Protein AF-A0A438HYZ5-F1 (afdb_monomer)

Foldseek 3Di:
DVVVLVVLLVLLLQLQDPDLVSNLVSLVVLLPVLPDPPNPVVLVSLLVLLVVLLVCLLVQLQDPDVVSNLSSLSSNLSSLQSNFLVSLCVNQLVDLVSLLSSVVSLCSNLFLDPPQPDDPVVVVVPPPPPPVDPVVVVVVVVVVVPPPDDDDDDDDDDDDDDDDPDDDDPPPPDDPVVVVVLLDPDDRQPSCVSRDDPSSVCSSLSSLLSSLLSCQLDPVSPPSNLSSLVSLVVLLVVLLVLLVVCVVVVPDPVVSVVPPCNLVSLRSNLSSLLSNLSSLLSNFPVVVVVVCVSSVSNVVVVVVVVVPPPDDDDDDDDPPPPPPDDPPSRHGDPDPSSLVSSVVSLVSVLVSLLDVSLVPQDLDCPDPVVPPDDDPDDPDPVVVVVVVSNVSSLSSLLSSLSSLLSSCSNNQPVCVVVVVCLSVVLVLLLQCPPPDPSSNSSSLSSLQSNCVSNVHPASLRVCLVCVVSNLVVLVVCLVPCVVPLSSLSSLCSNCPPRPNCVVNVVVCPVVLVSLVVLCPPVNCVVCVPSNVSSVVSVVD

Sequence (540 aa):
MFWMLQMQECLCVLVCDDSEEVSAVAQGFLEYLFSSSDKHHIECDVAEIFSRLIENLPKVVLGSEESVALSHAQQLLVLIYFSGPQFVVDHLLQSPIKAARFLDVFALCLSQNSVFSGSIDKLLLERPSSTGYLQSVAELKSSIRFTSDDQATLSTAPYEISKFAGLKDKEIQYPLENMQKDYELPHMPPWFVYVGSQKLYKALAGILRLVGLSTMADFRSEGYLSVITDIPLGYFRKLVSEVRMREYSKESWQSWYHRTGSGQLLRQASTAACMLNEMIFGISDQAVEDFARMFQKSKINQENMKGYDAGFSGDQHYRHEAPMINESIWRVWQGRGARSHLIDCIGNIMHEYLSSEVWDLPTEQKSSLLQADGEAGNFSLHFLCDTTLLHQEIYSFFVIIDGIGIFNICLGNDFASSGFLHSSLYLLLENLICPNFQIRRACDAILHVLATTSGYSTVGHLVLENADYVIDSICRQLRHLDLNPHVPNVLGAMLSYIGIAHKILPLLEEPMRTVSMELEILGRHQHPDLTIPFLKVILI

pLDDT: mean 71.57, std 22.42, range [21.61, 96.75]

Mean predicted aligned error: 14.21 Å

Radius of gyration: 27.87 Å; Cα contacts (8 Å, |Δi|>4): 489; chains: 1; bounding box: 97×63×74 Å

Secondary structure (DSSP, 8-state):
-HHHHHHHHHHHHHHT-S-HHHHHHHHHHHHHHHHSS-HHHHHHHHHHHHHHHHHHHHHHHTSS-HHHHHHHHHHHHHHHHHH-HHHHIIIIIT-HHHHHHHHHHHHHHH---SS--S-HHHHHHTS--S-TTTHHHHHHHHHGGG--SS-------------------------THHHHGGG-SSPPPGGGGGT--HHHHHHHHHHHHHHHHHTTSSGGGTTHHHHHHHHHHHHHHHHHHHHHHHHHHT--HHHHHHSTTHHHHHHHHHHHHHHHHHHHHTTSHHHHHHHHHHH-HHHHHHHHHHTS---S--------------S-TTPPP--HHHHHHHHHHHHHHHHHHT-HHHHTS--S----GGG--S------HHHHHHHHHHHHHHHHHHHHHHHHHHHHHHHTHHHHHTTHHHHHHHHHHHHTT-SSHHHHHHHHHHHHHHHHHTT-SSHHHHHHHTHHHHHHHHHHHHTTGGG-TTHHHHHHIIIIISS-HHHHGGGGHHHHHHHHHHTSHHHHHH-GGGHHHHHHHHT-

Solvent-accessible surface area (backbone atoms only — not comparable to full-atom values): 31164 Å² total; per-residue (Å²): 108,74,71,57,57,54,48,53,55,51,41,29,43,38,42,72,42,93,47,66,69,56,13,31,54,35,40,55,50,51,53,49,62,69,68,41,91,66,48,71,67,52,51,53,55,49,51,51,51,51,52,55,48,57,74,43,41,44,63,38,47,74,41,94,48,64,69,59,26,35,47,54,34,37,26,51,34,44,50,49,64,69,62,33,36,65,50,48,40,66,73,33,61,75,37,72,68,48,37,48,55,52,49,52,42,49,44,62,60,60,42,73,70,87,75,78,84,68,67,68,65,60,64,65,67,65,48,79,70,91,58,93,75,61,62,66,56,56,56,51,58,59,62,63,71,79,76,81,90,85,82,90,86,88,82,90,86,88,84,88,84,87,86,86,87,85,75,83,87,70,84,76,77,75,67,78,71,62,68,64,58,65,64,53,78,82,68,81,60,82,68,44,69,81,68,49,52,73,67,42,49,53,30,53,42,48,39,38,11,51,55,34,25,27,31,40,39,44,86,88,26,70,65,46,51,52,60,63,52,48,59,43,47,49,36,42,56,50,43,42,51,52,46,51,51,36,62,76,67,67,57,53,72,68,58,50,49,69,38,92,57,45,57,57,40,53,41,49,24,34,33,28,42,49,50,49,39,31,18,54,38,21,59,17,71,66,42,42,48,50,50,45,65,71,70,50,56,45,59,62,52,55,57,61,55,64,71,74,66,86,77,78,83,92,75,97,69,84,84,73,76,71,76,95,76,75,78,66,83,74,43,69,47,85,49,79,65,51,57,52,52,50,52,54,44,50,48,58,52,49,54,62,68,67,32,64,64,64,71,70,52,69,86,62,84,78,70,73,73,89,75,76,81,86,80,95,84,66,91,48,68,64,63,57,50,54,52,55,52,40,53,53,50,52,49,35,52,43,42,49,51,52,32,56,37,39,51,36,66,55,46,35,69,51,26,54,74,71,46,50,44,64,72,44,48,58,57,38,37,33,34,48,58,39,87,51,65,68,50,17,52,48,31,51,33,33,43,46,48,52,11,54,67,67,70,30,94,37,51,44,51,44,49,60,81,44,34,70,63,54,50,53,51,48,53,56,41,65,76,44,44,97,81,35,82,56,58,44,33,33,52,33,24,48,47,66,70,52,68,42,30,90,74,48,50,77,77,38,51,65,52,50,50,54,52,55,54,42,66,32,77,67,31,38,70,75,42,59,83,52,47,60,52,48,51,53,46,73,73,105

InterPro domains:
  IPR049362 TELO2-interacting protein 1, middle region repeats [PF21547] (425-515)
  IPR052587 TELO2-interacting protein 1 homolog [PTHR18460] (9-537)

Organism: Vitis vinifera (NCBI:txid29760)

Structure (mmCIF, N/CA/C/O backbone):
data_AF-A0A438HYZ5-F1
#
_entry.id   AF-A0A438HYZ5-F1
#
loop_
_atom_site.group_PDB
_atom_site.id
_atom_site.type_symbol
_atom_site.label_atom_id
_atom_site.label_alt_id
_atom_site.label_comp_id
_atom_site.label_asym_id
_atom_site.label_entity_id
_atom_site.label_seq_id
_atom_site.pdbx_PDB_ins_code
_atom_site.Cartn_x
_atom_site.Cartn_y
_atom_site.Cartn_z
_atom_site.occupancy
_atom_site.B_iso_or_equiv
_atom_site.auth_seq_id
_atom_site.auth_comp_id
_atom_site.auth_asym_id
_atom_site.auth_atom_id
_atom_site.pdbx_PDB_model_num
ATOM 1 N N . MET A 1 1 ? -22.978 3.312 35.493 1.00 54.50 1 MET A N 1
ATOM 2 C CA . MET A 1 1 ? -21.853 3.789 34.668 1.00 54.50 1 MET A CA 1
ATOM 3 C C . MET A 1 1 ? -20.797 2.699 34.493 1.00 54.50 1 MET A C 1
ATOM 5 O O . MET A 1 1 ? -20.793 2.098 33.435 1.00 54.50 1 MET A O 1
ATOM 9 N N . PHE A 1 2 ? -20.029 2.304 35.521 1.00 56.50 2 PHE A N 1
ATOM 10 C CA . PHE A 1 2 ? -18.972 1.273 35.387 1.00 56.50 2 PHE A CA 1
ATOM 11 C C . PHE A 1 2 ? -19.432 -0.069 34.767 1.00 56.50 2 PHE A C 1
ATOM 13 O O . PHE A 1 2 ? -18.820 -0.556 33.826 1.00 56.50 2 PHE A O 1
ATOM 20 N N . TRP A 1 3 ? -20.563 -0.623 35.220 1.00 58.47 3 TRP A N 1
ATOM 21 C CA . TRP A 1 3 ? -21.119 -1.875 34.677 1.00 58.47 3 TRP A CA 1
ATOM 22 C C . TRP A 1 3 ? -21.586 -1.782 33.216 1.00 58.47 3 TRP A C 1
ATOM 24 O O . TRP A 1 3 ? -21.603 -2.790 32.521 1.00 58.47 3 TRP A O 1
ATOM 34 N N . MET A 1 4 ? -21.971 -0.591 32.751 1.00 64.06 4 MET A N 1
ATOM 35 C CA . MET A 1 4 ? -22.455 -0.379 31.383 1.00 64.06 4 MET A CA 1
ATOM 36 C C . MET A 1 4 ? -21.285 -0.297 30.397 1.00 64.06 4 MET A C 1
ATOM 38 O O . MET A 1 4 ? -21.322 -0.962 29.366 1.00 64.06 4 MET A O 1
ATOM 42 N N . LEU A 1 5 ? -20.210 0.403 30.778 1.00 66.62 5 LEU A N 1
ATOM 43 C CA . LEU A 1 5 ? -18.951 0.450 30.025 1.00 66.62 5 LEU A CA 1
ATOM 44 C C . LEU A 1 5 ? -18.350 -0.953 29.856 1.00 66.62 5 LEU A C 1
ATOM 46 O O . LEU A 1 5 ? -17.998 -1.358 28.754 1.00 66.62 5 LEU A O 1
ATOM 50 N N . GLN A 1 6 ? -18.302 -1.730 30.940 1.00 71.19 6 GLN A N 1
ATOM 51 C CA . GLN A 1 6 ? -17.728 -3.075 30.914 1.00 71.19 6 GLN A CA 1
ATOM 52 C C . GLN A 1 6 ? -18.573 -4.059 30.085 1.00 71.19 6 GLN A C 1
ATOM 54 O O . GLN A 1 6 ? -18.030 -4.935 29.418 1.00 71.19 6 GLN A O 1
ATOM 59 N N . MET A 1 7 ? -19.901 -3.892 30.071 1.00 74.62 7 MET A N 1
ATOM 60 C CA . MET A 1 7 ? -20.781 -4.658 29.182 1.00 74.62 7 MET A CA 1
ATOM 61 C C . MET A 1 7 ? -20.543 -4.325 27.705 1.00 74.62 7 MET A C 1
ATOM 63 O O . MET A 1 7 ? -20.489 -5.240 26.886 1.00 74.62 7 MET A O 1
ATOM 67 N N . GLN A 1 8 ? -20.365 -3.047 27.357 1.00 71.81 8 GLN A N 1
ATOM 68 C CA . GLN A 1 8 ? -20.066 -2.625 25.983 1.00 71.81 8 GLN A CA 1
ATOM 69 C C . GLN A 1 8 ? -18.710 -3.159 25.499 1.00 71.81 8 GLN A C 1
ATOM 71 O O . GLN A 1 8 ? -18.613 -3.651 24.376 1.00 71.81 8 GLN A O 1
ATOM 76 N N . GLU A 1 9 ? -17.684 -3.145 26.350 1.00 76.25 9 GLU A N 1
ATOM 77 C CA . GLU A 1 9 ? -16.375 -3.728 26.025 1.00 76.25 9 GLU A CA 1
ATOM 78 C C . GLU A 1 9 ? -16.444 -5.241 25.797 1.00 76.25 9 GLU A C 1
ATOM 80 O O . GLU A 1 9 ? -15.838 -5.746 24.850 1.00 76.25 9 GLU A O 1
ATOM 85 N N . CYS A 1 10 ? -17.211 -5.964 26.620 1.00 78.56 10 CYS A N 1
ATOM 86 C CA . CYS A 1 10 ? -17.447 -7.395 26.434 1.00 78.56 10 CYS A CA 1
ATOM 87 C C . CYS A 1 10 ? -18.207 -7.679 25.131 1.00 78.56 10 CYS A C 1
ATOM 89 O O . CYS A 1 10 ? -17.834 -8.585 24.391 1.00 78.56 10 CYS A O 1
ATOM 91 N N . LEU A 1 11 ? -19.235 -6.886 24.815 1.00 80.38 11 LEU A N 1
ATOM 92 C CA . LEU A 1 11 ? -19.987 -7.012 23.564 1.00 80.38 11 LEU A CA 1
ATOM 93 C C . LEU A 1 11 ? -19.088 -6.827 22.338 1.00 80.38 11 LEU A C 1
ATOM 95 O O . LEU A 1 11 ? -19.209 -7.590 21.385 1.00 80.38 11 LEU A O 1
ATOM 99 N N . CYS A 1 12 ? -18.147 -5.879 22.381 1.00 80.88 12 CYS A N 1
ATOM 100 C CA . CYS A 1 12 ? -17.212 -5.659 21.278 1.00 80.88 12 CYS A CA 1
ATOM 101 C C . CYS A 1 12 ? -16.284 -6.863 21.030 1.00 80.88 12 CYS A C 1
ATOM 103 O O . CYS A 1 12 ? -15.934 -7.130 19.883 1.00 80.88 12 CYS A O 1
ATOM 105 N N . VAL A 1 13 ? -15.922 -7.620 22.074 1.00 80.44 13 VAL A N 1
ATOM 106 C CA . VAL A 1 13 ? -15.167 -8.880 21.919 1.00 80.44 13 VAL A CA 1
ATOM 107 C C . VAL A 1 13 ? -16.044 -9.959 21.291 1.00 80.44 13 VAL A C 1
ATOM 109 O O . VAL A 1 13 ? -15.615 -10.627 20.356 1.00 80.44 13 VAL A O 1
ATOM 112 N N . LEU A 1 14 ? -17.287 -10.095 21.766 1.00 80.88 14 LEU A N 1
ATOM 113 C CA . LEU A 1 14 ? -18.221 -11.132 21.312 1.00 80.88 14 LEU A CA 1
ATOM 114 C C . LEU A 1 14 ? -18.623 -10.984 19.838 1.00 80.88 14 LEU A C 1
ATOM 116 O O . LEU A 1 14 ? -18.935 -11.976 19.188 1.00 80.88 14 LEU A O 1
ATOM 120 N N . VAL A 1 15 ? -18.578 -9.770 19.281 1.00 79.19 15 VAL A N 1
ATOM 121 C CA . VAL A 1 15 ? -18.792 -9.548 17.840 1.00 79.19 15 VAL A CA 1
ATOM 122 C C . VAL A 1 15 ? -17.743 -10.258 16.985 1.00 79.19 15 VAL A C 1
ATOM 124 O O . VAL A 1 15 ? -18.062 -10.705 15.884 1.00 79.19 15 VAL A O 1
ATOM 127 N N . CYS A 1 16 ? -16.509 -10.369 17.472 1.00 77.06 16 CYS A N 1
ATOM 128 C CA . CYS A 1 16 ? -15.402 -11.005 16.761 1.00 77.06 16 CYS A CA 1
ATOM 129 C C . CYS A 1 16 ? -15.198 -12.478 17.157 1.00 77.06 16 CYS A C 1
ATOM 131 O O . CYS A 1 16 ? -14.142 -13.035 16.859 1.00 77.06 16 CYS A O 1
ATOM 133 N N . ASP A 1 17 ? -16.170 -13.095 17.838 1.00 78.75 17 ASP A N 1
ATOM 134 C CA . ASP A 1 17 ? -16.104 -14.500 18.245 1.00 78.75 17 ASP A CA 1
ATOM 135 C C . ASP A 1 17 ? -16.115 -15.443 17.026 1.00 78.75 17 ASP A C 1
ATOM 137 O O . ASP A 1 17 ? -16.749 -15.160 16.006 1.00 78.75 17 ASP A O 1
ATOM 141 N N . ASP A 1 18 ? -15.420 -16.579 17.137 1.00 76.75 18 ASP A N 1
ATOM 142 C CA . ASP A 1 18 ? -15.379 -17.600 16.082 1.00 76.75 18 ASP A CA 1
ATOM 143 C C . ASP A 1 18 ? -16.761 -18.266 15.873 1.00 76.75 18 ASP A C 1
ATOM 145 O O . ASP A 1 18 ? -17.032 -18.815 14.802 1.00 76.75 18 ASP A O 1
ATOM 149 N N . SER A 1 19 ? -17.652 -18.216 16.874 1.00 78.94 19 SER A N 1
ATOM 150 C CA . SER A 1 19 ? -19.032 -18.698 16.785 1.00 78.94 19 SER A CA 1
ATOM 151 C C . SER A 1 19 ? -19.941 -17.694 16.074 1.00 78.94 19 SER A C 1
ATOM 153 O O . SER A 1 19 ? -20.245 -16.614 16.588 1.00 78.94 19 SER A O 1
ATOM 155 N N . GLU A 1 20 ? -20.459 -18.089 14.907 1.00 77.94 20 GLU A N 1
ATOM 156 C CA . GLU A 1 20 ? -21.344 -17.237 14.103 1.00 77.94 20 GLU A CA 1
ATOM 157 C C . GLU A 1 20 ? -22.649 -16.871 14.825 1.00 77.94 20 GLU A C 1
ATOM 159 O O . GLU A 1 20 ? -23.166 -15.772 14.630 1.00 77.94 20 GLU A O 1
ATOM 164 N N . GLU A 1 21 ? -23.165 -17.749 15.689 1.00 78.62 21 GLU A N 1
ATOM 165 C CA . GLU A 1 21 ? -24.378 -17.483 16.472 1.00 78.62 21 GLU A CA 1
ATOM 166 C C . GLU A 1 21 ? -24.141 -16.392 17.524 1.00 78.62 21 GLU A C 1
ATOM 168 O O . GLU A 1 21 ? -24.941 -15.463 17.653 1.00 78.62 21 GLU A O 1
ATOM 173 N N . VAL A 1 22 ? -23.020 -16.473 18.249 1.00 80.88 22 VAL A N 1
ATOM 174 C CA . VAL A 1 22 ? -22.655 -15.503 19.295 1.00 80.88 22 VAL A CA 1
ATOM 175 C C . VAL A 1 22 ? -22.351 -14.145 18.668 1.00 80.88 22 VAL A C 1
ATOM 177 O O . VAL A 1 22 ? -22.884 -13.127 19.117 1.00 80.88 22 VAL A O 1
ATOM 180 N N . SER A 1 23 ? -21.568 -14.145 17.586 1.00 83.19 23 SER A N 1
ATOM 181 C CA . SER A 1 23 ? -21.240 -12.947 16.817 1.00 83.19 23 SER A CA 1
ATOM 182 C C . SER A 1 23 ? -22.501 -12.264 16.278 1.00 83.19 23 SER A C 1
ATOM 184 O O . SER A 1 23 ? -22.686 -11.067 16.500 1.00 83.19 23 SER A O 1
ATOM 186 N N . ALA A 1 24 ? -23.429 -13.006 15.660 1.00 80.12 24 ALA A N 1
ATOM 187 C CA . ALA A 1 24 ? -24.651 -12.431 15.093 1.00 80.12 24 ALA A CA 1
ATOM 188 C C . ALA A 1 24 ? -25.571 -11.800 16.155 1.00 80.12 24 ALA A C 1
ATOM 190 O O . ALA A 1 24 ? -26.140 -10.731 15.918 1.00 80.12 24 ALA A O 1
ATOM 191 N N . VAL A 1 25 ? -25.704 -12.426 17.331 1.00 81.44 25 VAL A N 1
ATOM 192 C CA . VAL A 1 25 ? -26.503 -11.876 18.442 1.00 81.44 25 VAL A CA 1
ATOM 193 C C . VAL A 1 25 ? -25.852 -10.614 19.012 1.00 81.44 25 VAL A C 1
ATOM 195 O O . VAL A 1 25 ? -26.545 -9.622 19.247 1.00 81.44 25 VAL A O 1
ATOM 198 N N . ALA A 1 26 ? -24.528 -10.617 19.193 1.00 83.06 26 ALA A N 1
ATOM 199 C CA . ALA A 1 26 ? -23.789 -9.447 19.662 1.00 83.06 26 ALA A CA 1
ATOM 200 C C . ALA A 1 26 ? -23.883 -8.273 18.668 1.00 83.06 26 ALA A C 1
ATOM 202 O O . ALA A 1 26 ? -24.145 -7.143 19.084 1.00 83.06 26 ALA A O 1
ATOM 203 N N . GLN A 1 27 ? -23.754 -8.545 17.362 1.00 83.25 27 GLN A N 1
ATOM 204 C CA . GLN A 1 27 ? -23.935 -7.554 16.294 1.00 83.25 27 GLN A CA 1
ATOM 205 C C . GLN A 1 27 ? -25.342 -6.946 16.333 1.00 83.25 27 GLN A C 1
ATOM 207 O O . GLN A 1 27 ? -25.474 -5.727 16.389 1.00 83.25 27 GLN A O 1
ATOM 212 N N . GLY A 1 28 ? -26.392 -7.774 16.398 1.00 79.31 28 GLY A N 1
ATOM 213 C CA . GLY A 1 28 ? -27.774 -7.289 16.469 1.00 79.31 28 GLY A CA 1
ATOM 214 C C . GLY A 1 28 ? -28.053 -6.426 17.707 1.00 79.31 28 GLY A C 1
ATOM 215 O O . GLY A 1 28 ? -28.806 -5.453 17.634 1.00 79.31 28 GLY A O 1
ATOM 216 N N . PHE A 1 29 ? -27.414 -6.733 18.841 1.00 81.44 29 PHE A N 1
ATOM 217 C CA . PHE A 1 29 ? -27.530 -5.916 20.048 1.00 81.44 29 PHE A CA 1
ATOM 218 C C . PHE A 1 29 ? -26.810 -4.565 19.918 1.00 81.44 29 PHE A C 1
ATOM 220 O O . PHE A 1 29 ? -27.361 -3.545 20.336 1.00 81.44 29 PHE A O 1
ATOM 227 N N . LEU A 1 30 ? -25.616 -4.526 19.311 1.00 81.38 30 LEU A N 1
ATOM 228 C CA . LEU A 1 30 ? -24.928 -3.262 19.022 1.00 81.38 30 LEU A CA 1
ATOM 229 C C . LEU A 1 30 ? -25.719 -2.408 18.027 1.00 81.38 30 LEU A C 1
ATOM 231 O O . LEU A 1 30 ? -25.917 -1.223 18.281 1.00 81.38 30 LEU A O 1
ATOM 235 N N . GLU A 1 31 ? -26.243 -2.994 16.947 1.00 80.94 31 GLU A N 1
ATOM 236 C CA . GLU A 1 31 ? -27.106 -2.279 15.996 1.00 80.94 31 GLU A CA 1
ATOM 237 C C . GLU A 1 31 ? -28.307 -1.638 16.703 1.00 80.94 31 GLU A C 1
ATOM 239 O O . GLU A 1 31 ? -28.620 -0.467 16.478 1.00 80.94 31 GLU A O 1
ATOM 244 N N . TYR A 1 32 ? -28.945 -2.370 17.623 1.00 79.06 32 TYR A N 1
ATOM 245 C CA . TYR A 1 32 ? -30.032 -1.830 18.433 1.00 79.06 32 TYR A CA 1
ATOM 246 C C . TYR A 1 32 ? -29.570 -0.662 19.317 1.00 79.06 32 TYR A C 1
ATOM 248 O O . TYR A 1 32 ? -30.204 0.394 19.306 1.00 79.06 32 TYR A O 1
ATOM 256 N N . LEU A 1 33 ? -28.447 -0.807 20.029 1.00 77.62 33 LEU A N 1
ATOM 257 C CA . LEU A 1 33 ? -27.901 0.245 20.893 1.00 77.62 33 LEU A CA 1
ATOM 258 C C . LEU A 1 33 ? -27.619 1.542 20.123 1.00 77.62 33 LEU A C 1
ATOM 260 O O . LEU A 1 33 ? -28.082 2.603 20.541 1.00 77.62 33 LEU A O 1
ATOM 264 N N . PHE A 1 34 ? -26.929 1.457 18.984 1.00 74.56 34 PHE A N 1
ATOM 265 C CA . PHE A 1 34 ? -26.574 2.622 18.164 1.00 74.56 34 PHE A CA 1
ATOM 266 C C . PHE A 1 34 ? -27.760 3.193 17.359 1.00 74.56 34 PHE A C 1
ATOM 268 O O . PHE A 1 34 ? -27.728 4.356 16.952 1.00 74.56 34 PHE A O 1
ATOM 275 N N . SER A 1 35 ? -28.836 2.420 17.161 1.00 71.19 35 SER A N 1
ATOM 276 C CA . SER A 1 35 ? -30.085 2.901 16.543 1.00 71.19 35 SER A CA 1
ATOM 277 C C . SER A 1 35 ? -31.059 3.569 17.526 1.00 71.19 35 SER A C 1
ATOM 279 O O . SER A 1 35 ? -31.956 4.303 17.099 1.00 71.19 35 SER A O 1
ATOM 281 N N . SER A 1 36 ? -30.893 3.336 18.832 1.00 63.91 36 SER A N 1
ATOM 282 C CA . SER A 1 36 ? -31.797 3.834 19.872 1.00 63.91 36 SER A CA 1
ATOM 283 C C . SER A 1 36 ? -31.729 5.362 20.060 1.00 63.91 36 SER A C 1
ATOM 285 O O . SER A 1 36 ? -30.751 6.025 19.714 1.00 63.91 36 SER A O 1
ATOM 287 N N . SER A 1 37 ? -32.805 5.954 20.592 1.00 46.16 37 SER A N 1
ATOM 288 C CA . SER A 1 37 ? -32.978 7.410 20.733 1.00 46.16 37 SER A CA 1
ATOM 289 C C . SER A 1 37 ? -32.103 8.072 21.809 1.00 46.16 37 SER A C 1
ATOM 291 O O . SER A 1 37 ? -31.988 9.297 21.811 1.00 46.16 37 SER A O 1
ATOM 293 N N . ASP A 1 38 ? -31.451 7.300 22.686 1.00 57.00 38 ASP A N 1
ATOM 294 C CA . ASP A 1 38 ? -30.592 7.790 23.782 1.00 57.00 38 ASP A CA 1
ATOM 295 C C . ASP A 1 38 ? -29.134 8.025 23.332 1.00 57.00 38 ASP A C 1
ATOM 297 O O . ASP A 1 38 ? -28.171 7.672 24.016 1.00 57.00 38 ASP A O 1
ATOM 301 N N . LYS A 1 39 ? -28.964 8.654 22.162 1.00 60.75 39 LYS A N 1
ATOM 302 C CA . LYS A 1 39 ? -27.665 8.812 21.483 1.00 60.75 39 LYS A CA 1
ATOM 303 C C . LYS A 1 39 ? -26.597 9.504 22.331 1.00 60.75 39 LYS A C 1
ATOM 305 O O . LYS A 1 39 ? -25.467 9.044 22.380 1.00 60.75 39 LYS A O 1
ATOM 310 N N . HIS A 1 40 ? -26.960 10.552 23.068 1.00 61.91 40 HIS A N 1
ATOM 311 C CA . HIS A 1 40 ? -25.983 11.409 23.749 1.00 61.91 40 HIS A CA 1
ATOM 312 C C . HIS A 1 40 ? -25.248 10.714 24.908 1.00 61.91 40 HIS A C 1
ATOM 314 O O . HIS A 1 40 ? -24.058 10.940 25.100 1.00 61.91 40 HIS A O 1
ATOM 320 N N . HIS A 1 41 ? -25.931 9.870 25.692 1.00 64.88 41 HIS A N 1
ATOM 321 C CA . HIS A 1 41 ? -25.281 9.150 26.795 1.00 64.88 41 HIS A CA 1
ATOM 322 C C . HIS A 1 41 ? -24.404 8.005 26.280 1.00 64.88 41 HIS A C 1
ATOM 324 O O . HIS A 1 41 ? -23.306 7.800 26.791 1.00 64.88 41 HIS A O 1
ATOM 330 N N . ILE A 1 42 ? -24.859 7.312 25.233 1.00 73.31 42 ILE A N 1
ATOM 331 C CA . ILE A 1 42 ? -24.108 6.229 24.593 1.00 73.31 42 ILE A CA 1
ATOM 332 C C . ILE A 1 42 ? -22.870 6.788 23.878 1.00 73.31 42 ILE A C 1
ATOM 334 O O . ILE A 1 42 ? -21.794 6.217 24.010 1.00 73.31 42 ILE A O 1
ATOM 338 N N . GLU A 1 43 ? -22.981 7.925 23.189 1.00 73.62 43 GLU A N 1
ATOM 339 C CA . GLU A 1 43 ? -21.855 8.585 22.516 1.00 73.62 43 GLU A CA 1
ATOM 340 C C . GLU A 1 43 ? -20.744 8.995 23.494 1.00 73.62 43 GLU A C 1
ATOM 342 O O . GLU A 1 43 ? -19.569 8.793 23.190 1.00 73.62 43 GLU A O 1
ATOM 347 N N . CYS A 1 44 ? -21.082 9.517 24.681 1.00 77.94 44 CYS A N 1
ATOM 348 C CA . CYS A 1 44 ? -20.082 9.849 25.702 1.00 77.94 44 CYS A CA 1
ATOM 349 C C . CYS A 1 44 ? -19.354 8.608 26.241 1.00 77.94 44 CYS A C 1
ATOM 351 O O . CYS A 1 44 ? -18.126 8.623 26.337 1.00 77.94 44 CYS A O 1
ATOM 353 N N . ASP A 1 45 ? -20.091 7.539 26.557 1.00 79.88 45 ASP A N 1
ATOM 354 C CA . ASP A 1 45 ? -19.514 6.278 27.043 1.00 79.88 45 ASP A CA 1
ATOM 355 C C . ASP A 1 45 ? -18.607 5.640 25.969 1.00 79.88 45 ASP A C 1
ATOM 357 O O . ASP A 1 45 ? -17.483 5.217 26.250 1.00 79.88 45 ASP A O 1
ATOM 361 N N . VAL A 1 46 ? -19.052 5.649 24.709 1.00 83.50 46 VAL A N 1
ATOM 362 C CA . VAL A 1 46 ? -18.290 5.161 23.550 1.00 83.50 46 VAL A CA 1
ATOM 363 C C . VAL A 1 46 ? -17.030 5.996 23.319 1.00 83.50 46 VAL A C 1
ATOM 365 O O . VAL A 1 46 ? -15.969 5.429 23.066 1.00 83.50 46 VAL A O 1
ATOM 368 N N . ALA A 1 47 ? -17.097 7.323 23.452 1.00 85.81 47 ALA A N 1
ATOM 369 C CA . ALA A 1 47 ? -15.934 8.201 23.327 1.00 85.81 47 ALA A CA 1
ATOM 370 C C . ALA A 1 47 ? -14.880 7.953 24.422 1.00 85.81 47 ALA A C 1
ATOM 372 O O . ALA A 1 47 ? -13.674 8.007 24.148 1.00 85.81 47 ALA A O 1
ATOM 373 N N . GLU A 1 48 ? -15.314 7.653 25.652 1.00 87.19 48 GLU A N 1
ATOM 374 C CA . GLU A 1 48 ? -14.420 7.283 26.754 1.00 87.19 48 GLU A CA 1
ATOM 375 C C . GLU A 1 48 ? -13.728 5.940 26.480 1.00 87.19 48 GLU A C 1
ATOM 377 O O . GLU A 1 48 ? -12.499 5.851 26.576 1.00 87.19 48 GLU A O 1
ATOM 382 N N . ILE A 1 49 ? -14.493 4.917 26.074 1.00 86.19 49 ILE A N 1
ATOM 383 C CA . ILE A 1 49 ? -13.949 3.603 25.691 1.00 86.19 49 ILE A CA 1
ATOM 384 C C . ILE A 1 49 ? -12.961 3.766 24.534 1.00 86.19 49 ILE A C 1
ATOM 386 O O . ILE A 1 49 ? -11.832 3.287 24.615 1.00 86.19 49 ILE A O 1
ATOM 390 N N . PHE A 1 50 ? -13.342 4.498 23.489 1.00 89.81 50 PHE A N 1
ATOM 391 C CA . PHE A 1 50 ? -12.511 4.766 22.319 1.00 89.81 50 PHE A CA 1
ATOM 392 C C . PHE A 1 50 ? -11.161 5.390 22.693 1.00 89.81 50 PHE A C 1
ATOM 394 O O . PHE A 1 50 ? -10.106 4.891 22.293 1.00 89.81 50 PHE A O 1
ATOM 401 N N . SER A 1 51 ? -11.185 6.446 23.511 1.00 89.94 51 SER A N 1
ATOM 402 C CA . SER A 1 51 ? -9.974 7.146 23.951 1.00 89.94 51 SER A CA 1
ATOM 403 C C . SER A 1 51 ? -9.070 6.223 24.775 1.00 89.94 51 SER A C 1
ATOM 405 O O . SER A 1 51 ? -7.866 6.147 24.526 1.00 89.94 51 SER A O 1
ATOM 407 N N . ARG A 1 52 ? -9.654 5.445 25.698 1.00 90.56 52 ARG A N 1
ATOM 408 C CA . ARG A 1 52 ? -8.926 4.463 26.515 1.00 90.56 52 ARG A CA 1
ATOM 409 C C . ARG A 1 52 ? -8.303 3.349 25.673 1.00 90.56 52 ARG A C 1
ATOM 411 O O . ARG A 1 52 ? -7.180 2.927 25.966 1.00 90.56 52 ARG A O 1
ATOM 418 N N . LEU A 1 53 ? -9.015 2.854 24.661 1.00 89.31 53 LEU A N 1
ATOM 419 C CA . LEU A 1 53 ? -8.512 1.813 23.769 1.00 89.31 53 LEU A CA 1
ATOM 420 C C . LEU A 1 53 ? -7.330 2.336 22.944 1.00 89.31 53 LEU A C 1
ATOM 422 O O . LEU A 1 53 ? -6.296 1.672 22.901 1.00 89.31 53 LEU A O 1
ATOM 426 N N . ILE A 1 54 ? -7.421 3.541 22.375 1.00 91.31 54 ILE A N 1
ATOM 427 C CA . ILE A 1 54 ? -6.326 4.145 21.597 1.00 91.31 54 ILE A CA 1
ATOM 428 C C . ILE A 1 54 ? -5.083 4.384 22.457 1.00 91.31 54 ILE A C 1
ATOM 430 O O . ILE A 1 54 ? -3.985 3.997 22.064 1.00 91.31 54 ILE A O 1
ATOM 434 N N . GLU A 1 55 ? -5.229 4.980 23.643 1.00 91.19 55 GLU A N 1
ATOM 435 C CA . GLU A 1 55 ? -4.082 5.307 24.504 1.00 91.19 55 GLU A CA 1
ATOM 436 C C . GLU A 1 55 ? -3.316 4.068 24.989 1.00 91.19 55 GLU A C 1
ATOM 438 O O . GLU A 1 55 ? -2.099 4.117 25.195 1.00 91.19 55 GLU A O 1
ATOM 443 N N . ASN A 1 56 ? -4.015 2.947 25.178 1.00 90.25 56 ASN A N 1
ATOM 444 C CA . ASN A 1 56 ? -3.401 1.705 25.636 1.00 90.25 56 ASN A CA 1
ATOM 445 C C . ASN A 1 56 ? -2.936 0.795 24.494 1.00 90.25 56 ASN A C 1
ATOM 447 O O . ASN A 1 56 ? -2.125 -0.094 24.752 1.00 90.25 56 ASN A O 1
ATOM 451 N N . LEU A 1 57 ? -3.366 1.037 23.251 1.00 91.38 57 LEU A N 1
ATOM 452 C CA . LEU A 1 57 ? -3.071 0.172 22.107 1.00 91.38 57 LEU A CA 1
ATOM 453 C C . LEU A 1 57 ? -1.566 -0.123 21.940 1.00 91.38 57 LEU A C 1
ATOM 455 O O . LEU A 1 57 ? -1.223 -1.306 21.901 1.00 91.38 57 LEU A O 1
ATOM 459 N N . PRO A 1 58 ? -0.636 0.861 21.959 1.00 89.19 58 PRO A N 1
ATOM 460 C CA . PRO A 1 58 ? 0.790 0.567 21.800 1.00 89.19 58 PRO A CA 1
ATOM 461 C C . PRO A 1 58 ? 1.345 -0.320 22.913 1.00 89.19 58 PRO A C 1
ATOM 463 O O . PRO A 1 58 ? 2.191 -1.171 22.663 1.00 89.19 58 PRO A O 1
ATOM 466 N N . LYS A 1 59 ? 0.865 -0.142 24.151 1.00 87.88 59 LYS A N 1
ATOM 467 C CA . LYS A 1 59 ? 1.331 -0.926 25.303 1.00 87.88 59 LYS A CA 1
ATOM 468 C C . LYS A 1 59 ? 0.913 -2.386 25.190 1.00 87.88 59 LYS A C 1
ATOM 470 O O . LYS A 1 59 ? 1.676 -3.259 25.584 1.00 87.88 59 LYS A O 1
ATOM 475 N N . VAL A 1 60 ? -0.292 -2.634 24.677 1.00 88.00 60 VAL A N 1
ATOM 476 C CA . VAL A 1 60 ? -0.816 -3.991 24.507 1.00 88.00 60 VAL A CA 1
ATOM 477 C C . VAL A 1 60 ? -0.165 -4.667 23.297 1.00 88.00 60 VAL A C 1
ATOM 479 O O . VAL A 1 60 ? 0.277 -5.804 23.418 1.00 88.00 60 VAL A O 1
ATOM 482 N N . VAL A 1 61 ? -0.031 -3.963 22.166 1.00 85.81 61 VAL A N 1
ATOM 483 C CA . VAL A 1 61 ? 0.588 -4.499 20.936 1.00 85.81 61 VAL A CA 1
ATOM 484 C C . VAL A 1 61 ? 2.070 -4.822 21.132 1.00 85.81 61 VAL A C 1
ATOM 486 O O . VAL A 1 61 ? 2.536 -5.849 20.656 1.00 85.81 61 VAL A O 1
ATOM 489 N N . LEU A 1 62 ? 2.808 -3.985 21.865 1.00 83.31 62 LEU A N 1
ATOM 490 C CA . LEU A 1 62 ? 4.214 -4.240 22.208 1.00 83.31 62 LEU A CA 1
ATOM 491 C C . LEU A 1 62 ? 4.376 -5.163 23.433 1.00 83.31 62 LEU A C 1
ATOM 493 O O . LEU A 1 62 ? 5.498 -5.398 23.886 1.00 83.31 62 LEU A O 1
ATOM 497 N N . GLY A 1 63 ? 3.267 -5.647 23.998 1.00 81.12 63 GLY A N 1
ATOM 498 C CA . GLY A 1 63 ? 3.250 -6.592 25.107 1.00 81.12 63 GLY A CA 1
ATOM 499 C C . GLY A 1 63 ? 3.603 -8.017 24.673 1.00 81.12 63 GLY A C 1
ATOM 500 O O . GLY A 1 63 ? 3.732 -8.329 23.495 1.00 81.12 63 GLY A O 1
ATOM 501 N N . SER A 1 64 ? 3.752 -8.918 25.645 1.00 71.56 64 SER A N 1
ATOM 502 C CA . SER A 1 64 ? 4.094 -10.325 25.386 1.00 71.56 64 SER A CA 1
ATOM 503 C C . SER A 1 64 ? 2.911 -11.193 24.940 1.00 71.56 64 SER A C 1
ATOM 505 O O . SER A 1 64 ? 3.121 -12.308 24.469 1.00 71.56 64 SER A O 1
ATOM 507 N N . GLU A 1 65 ? 1.673 -10.725 25.123 1.00 85.25 65 GLU A N 1
ATOM 508 C CA . GLU A 1 65 ? 0.457 -11.514 24.904 1.00 85.25 65 GLU A CA 1
ATOM 509 C C . GLU A 1 65 ? -0.318 -11.045 23.668 1.00 85.25 65 GLU A C 1
ATOM 511 O O . GLU A 1 65 ? -1.115 -10.109 23.714 1.00 85.25 65 GLU A O 1
ATOM 516 N N . GLU A 1 66 ? -0.129 -11.753 22.554 1.00 85.62 66 GLU A N 1
ATOM 517 C CA . GLU A 1 66 ? -0.772 -11.417 21.279 1.00 85.62 66 GLU A CA 1
ATOM 518 C C . GLU A 1 66 ? -2.306 -11.527 21.319 1.00 85.62 66 GLU A C 1
ATOM 520 O O . GLU A 1 66 ? -2.999 -10.735 20.687 1.00 85.62 66 GLU A O 1
ATOM 525 N N . SER A 1 67 ? -2.859 -12.483 22.071 1.00 86.50 67 SER A N 1
ATOM 526 C CA . SER A 1 67 ? -4.316 -12.658 22.181 1.00 86.50 67 SER A CA 1
ATOM 527 C C . SER A 1 67 ? -5.004 -11.423 22.773 1.00 86.50 67 SER A C 1
ATOM 529 O O . SER A 1 67 ? -6.060 -11.010 22.290 1.00 86.50 67 SER A O 1
ATOM 531 N N . VAL A 1 68 ? -4.364 -10.781 23.755 1.00 87.56 68 VAL A N 1
ATOM 532 C CA . VAL A 1 68 ? -4.845 -9.534 24.353 1.00 87.56 68 VAL A CA 1
ATOM 533 C C . VAL A 1 68 ? -4.740 -8.397 23.340 1.00 87.56 68 VAL A C 1
ATOM 535 O O . VAL A 1 68 ? -5.721 -7.684 23.143 1.00 87.56 68 VAL A O 1
ATOM 538 N N . ALA A 1 69 ? -3.616 -8.278 22.623 1.00 87.62 69 ALA A N 1
ATOM 539 C CA . ALA A 1 69 ? -3.450 -7.285 21.555 1.00 87.62 69 ALA A CA 1
ATOM 540 C C . ALA A 1 69 ? -4.499 -7.424 20.448 1.00 87.62 69 ALA A C 1
ATOM 542 O O . ALA A 1 69 ? -5.072 -6.424 20.012 1.00 87.62 69 ALA A O 1
ATOM 543 N N . LEU A 1 70 ? -4.792 -8.658 20.033 1.00 89.25 70 LEU A N 1
ATOM 544 C CA . LEU A 1 70 ? -5.800 -8.945 19.022 1.00 89.25 70 LEU A CA 1
ATOM 545 C C . LEU A 1 70 ? -7.193 -8.544 19.510 1.00 89.25 70 LEU A C 1
ATOM 547 O O . LEU A 1 70 ? -7.887 -7.824 18.798 1.00 89.25 70 LEU A O 1
ATOM 551 N N . SER A 1 71 ? -7.574 -8.956 20.723 1.00 88.56 71 SER A N 1
ATOM 552 C CA . SER A 1 71 ? -8.877 -8.609 21.304 1.00 88.56 71 SER A CA 1
ATOM 553 C C . SER A 1 71 ? -9.061 -7.094 21.438 1.00 88.56 71 SER A C 1
ATOM 555 O O . SER A 1 71 ? -10.101 -6.562 21.064 1.00 88.56 71 SER A O 1
ATOM 557 N N . HIS A 1 72 ? -8.018 -6.380 21.864 1.00 90.31 72 HIS A N 1
ATOM 558 C CA . HIS A 1 72 ? -8.020 -4.928 22.027 1.00 90.31 72 HIS A CA 1
ATOM 559 C C . HIS A 1 72 ? -8.136 -4.191 20.682 1.00 90.31 72 HIS A C 1
ATOM 561 O O . HIS A 1 72 ? -8.908 -3.240 20.553 1.00 90.31 72 HIS A O 1
ATOM 567 N N . ALA A 1 73 ? -7.422 -4.650 19.646 1.00 91.06 73 ALA A N 1
ATOM 568 C CA . ALA A 1 73 ? -7.548 -4.117 18.287 1.00 91.06 73 ALA A CA 1
ATOM 569 C C . ALA A 1 73 ? -8.931 -4.417 17.678 1.00 91.06 73 ALA A C 1
ATOM 571 O O . ALA A 1 73 ? -9.539 -3.547 17.058 1.00 91.06 73 ALA A O 1
ATOM 572 N N . GLN A 1 74 ? -9.466 -5.621 17.890 1.00 90.50 74 GLN A N 1
ATOM 573 C CA . GLN A 1 74 ? -10.809 -6.002 17.448 1.00 90.50 74 GLN A CA 1
ATOM 574 C C . GLN A 1 74 ? -11.899 -5.179 18.139 1.00 90.50 74 GLN A C 1
ATOM 576 O O . GLN A 1 74 ? -12.819 -4.718 17.470 1.00 90.50 74 GLN A O 1
ATOM 581 N N . GLN A 1 75 ? -11.780 -4.933 19.447 1.00 90.19 75 GLN A N 1
ATOM 582 C CA . GLN A 1 75 ? -12.704 -4.066 20.177 1.00 90.19 75 GLN A CA 1
ATOM 583 C C . GLN A 1 75 ? -12.744 -2.664 19.570 1.00 90.19 75 GLN A C 1
ATOM 585 O O . GLN A 1 75 ? -13.825 -2.140 19.310 1.00 90.19 75 GLN A O 1
ATOM 590 N N . LEU A 1 76 ? -11.575 -2.077 19.301 1.00 91.81 76 LEU A N 1
ATOM 591 C CA . LEU A 1 76 ? -11.481 -0.755 18.689 1.00 91.81 76 LEU A CA 1
ATOM 592 C C . LEU A 1 76 ? -12.074 -0.744 17.271 1.00 91.81 76 LEU A C 1
ATOM 594 O O . LEU A 1 76 ? -12.810 0.177 16.924 1.00 91.81 76 LEU A O 1
ATOM 598 N N . LEU A 1 77 ? -11.812 -1.785 16.476 1.00 91.44 77 LEU A N 1
ATOM 599 C CA . LEU A 1 77 ? -12.369 -1.944 15.133 1.00 91.44 77 LEU A CA 1
ATOM 600 C C . LEU A 1 77 ? -13.905 -2.000 15.142 1.00 91.44 77 LEU A C 1
ATOM 602 O O . LEU A 1 77 ? -14.556 -1.276 14.389 1.00 91.44 77 LEU A O 1
ATOM 606 N N . VAL A 1 78 ? -14.476 -2.839 16.010 1.00 89.94 78 VAL A N 1
ATOM 607 C CA . VAL A 1 78 ? -15.927 -3.002 16.181 1.00 89.94 78 VAL A CA 1
ATOM 608 C C . VAL A 1 78 ? -16.558 -1.691 16.634 1.00 89.94 78 VAL A C 1
ATOM 610 O O . VAL A 1 78 ? -17.544 -1.245 16.048 1.00 89.94 78 VAL A O 1
ATOM 613 N N . LEU A 1 79 ? -15.964 -1.040 17.637 1.00 89.06 79 LEU A N 1
ATOM 614 C CA . LEU A 1 79 ? -16.457 0.227 18.164 1.00 89.06 79 LEU A CA 1
ATOM 615 C C . LEU A 1 79 ? -16.531 1.291 17.063 1.00 89.06 79 LEU A C 1
ATOM 617 O O . LEU A 1 79 ? -17.558 1.954 16.925 1.00 89.06 79 LEU A O 1
ATOM 621 N N . ILE A 1 80 ? -15.480 1.422 16.247 1.00 89.50 80 ILE A N 1
ATOM 622 C CA . ILE A 1 80 ? -15.452 2.364 15.123 1.00 89.50 80 ILE A CA 1
ATOM 623 C C . ILE A 1 80 ? -16.545 2.021 14.109 1.00 89.50 80 ILE A C 1
ATOM 625 O O . ILE A 1 80 ? -17.306 2.909 13.730 1.00 89.50 80 ILE A O 1
ATOM 629 N N . TYR A 1 81 ? -16.663 0.750 13.707 1.00 88.44 81 TYR A N 1
ATOM 630 C CA . TYR A 1 81 ? -17.633 0.324 12.695 1.00 88.44 81 TYR A CA 1
ATOM 631 C C . TYR A 1 81 ? -19.082 0.642 13.089 1.00 88.44 81 TYR A C 1
ATOM 633 O O . TYR A 1 81 ? -19.819 1.225 12.292 1.00 88.44 81 TYR A O 1
ATOM 641 N N . PHE A 1 82 ? -19.496 0.296 14.311 1.00 84.81 82 PHE A N 1
ATOM 642 C CA . PHE A 1 82 ? -20.880 0.502 14.754 1.00 84.81 82 PHE A CA 1
ATOM 643 C C . PHE A 1 82 ? -21.189 1.953 15.148 1.00 84.81 82 PHE A C 1
ATOM 645 O O . PHE A 1 82 ? -22.331 2.384 14.993 1.00 84.81 82 PHE A O 1
ATOM 652 N N . SER A 1 83 ? -20.188 2.729 15.581 1.00 85.62 83 SER A N 1
ATOM 653 C CA . SER A 1 83 ? -20.362 4.169 15.849 1.00 85.62 83 SER A CA 1
ATOM 654 C C . SER A 1 83 ? -20.530 4.992 14.565 1.00 85.62 83 SER A C 1
ATOM 656 O O . SER A 1 83 ? -21.112 6.076 14.586 1.00 85.62 83 SER A O 1
ATOM 658 N N . GLY A 1 84 ? -20.046 4.471 13.435 1.00 85.31 84 GLY A N 1
ATOM 659 C CA . GLY A 1 84 ? -20.188 5.081 12.118 1.00 85.31 84 GLY A CA 1
ATOM 660 C C . GLY A 1 84 ? -19.154 6.176 11.807 1.00 85.31 84 GLY A C 1
ATOM 661 O O . GLY A 1 84 ? -18.367 6.586 12.664 1.00 85.31 84 GLY A O 1
ATOM 662 N N . PRO A 1 85 ? -19.147 6.685 10.562 1.00 86.81 85 PRO A N 1
ATOM 663 C CA . PRO A 1 85 ? -18.106 7.589 10.070 1.00 86.81 85 PRO A CA 1
ATOM 664 C C . PRO A 1 85 ? -18.118 8.970 10.742 1.00 86.81 85 PRO A C 1
ATOM 666 O O . PRO A 1 85 ? -17.055 9.537 10.981 1.00 86.81 85 PRO A O 1
ATOM 669 N N . GLN A 1 86 ? -19.294 9.496 11.106 1.00 84.69 86 G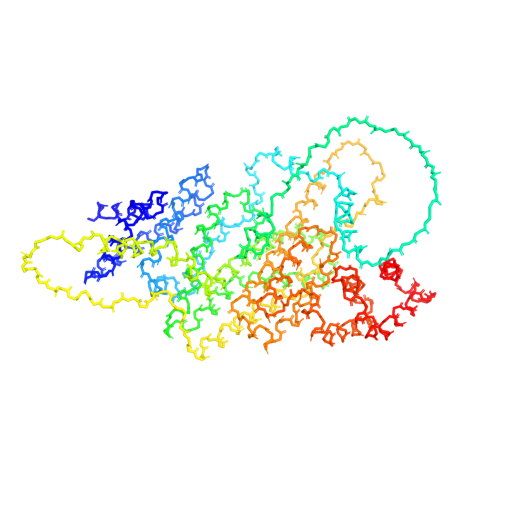LN A N 1
ATOM 670 C CA . GLN A 1 86 ? -19.411 10.808 11.766 1.00 84.69 86 GLN A CA 1
ATOM 671 C C . GLN A 1 86 ? -18.704 10.831 13.121 1.00 84.69 86 GLN A C 1
ATOM 673 O O . GLN A 1 86 ? -18.009 11.790 13.438 1.00 84.69 86 GLN A O 1
ATOM 678 N N . PHE A 1 87 ? -18.800 9.737 13.881 1.00 87.06 87 PHE A N 1
ATOM 679 C CA . PHE A 1 87 ? -18.100 9.608 15.153 1.00 87.06 87 PHE A CA 1
ATOM 680 C C . PHE A 1 87 ? -16.583 9.769 14.980 1.00 87.06 87 PHE A C 1
ATOM 682 O O . PHE A 1 87 ? -15.951 10.497 15.746 1.00 87.06 87 PHE A O 1
ATOM 689 N N . VAL A 1 88 ? -16.007 9.138 13.949 1.00 87.31 88 VAL A N 1
ATOM 690 C CA . VAL A 1 88 ? -14.574 9.234 13.629 1.00 87.31 88 VAL A CA 1
ATOM 691 C C . VAL A 1 88 ? -14.197 10.658 13.235 1.00 87.31 88 VAL A C 1
ATOM 693 O O . VAL A 1 88 ? -13.215 11.196 13.752 1.00 87.31 88 VAL A O 1
ATOM 696 N N . VAL A 1 89 ? -14.987 11.288 12.362 1.00 86.44 89 VAL A N 1
ATOM 697 C CA . VAL A 1 89 ? -14.755 12.673 11.935 1.00 86.44 89 VAL A CA 1
ATOM 698 C C . VAL A 1 89 ? -14.757 13.609 13.145 1.00 86.44 89 VAL A C 1
ATOM 700 O O . VAL A 1 89 ? -13.811 14.378 13.330 1.00 86.44 89 VAL A O 1
ATOM 703 N N . ASP A 1 90 ? -15.754 13.479 14.019 1.00 86.06 90 ASP A N 1
ATOM 704 C CA . ASP A 1 90 ? -15.925 14.343 15.182 1.00 86.06 90 ASP A CA 1
ATOM 705 C C . ASP A 1 90 ? -14.836 14.158 16.246 1.00 86.06 90 ASP A C 1
ATOM 707 O O . ASP A 1 90 ? -14.322 15.129 16.812 1.00 86.06 90 ASP A O 1
ATOM 711 N N . HIS A 1 91 ? -14.425 12.916 16.503 1.00 84.25 91 HIS A N 1
ATOM 712 C CA . HIS A 1 91 ? -13.482 12.617 17.579 1.00 84.25 91 HIS A CA 1
ATOM 713 C C . HIS A 1 91 ? -12.017 12.702 17.142 1.00 84.25 91 HIS A C 1
ATOM 715 O O . HIS A 1 91 ? -11.183 13.136 17.945 1.00 84.25 91 HIS A O 1
ATOM 721 N N . LEU A 1 92 ? -11.697 12.338 15.895 1.00 84.25 92 LEU A N 1
ATOM 722 C CA . LEU A 1 92 ? -10.323 12.270 15.383 1.00 84.25 92 LEU A CA 1
ATOM 723 C C . LEU A 1 92 ? -9.983 13.382 14.387 1.00 84.25 92 LEU A C 1
ATOM 725 O O . LEU A 1 92 ? -8.906 13.970 14.495 1.00 84.25 92 LEU A O 1
ATOM 729 N N . LEU A 1 93 ? -10.869 13.676 13.430 1.00 82.31 93 LEU A N 1
ATOM 730 C CA . LEU A 1 93 ? -10.525 14.479 12.245 1.00 82.31 93 LEU A CA 1
ATOM 731 C C . LEU A 1 93 ? -10.827 15.976 12.390 1.00 82.31 93 LEU A C 1
ATOM 733 O O . LEU A 1 93 ? -10.256 16.781 11.658 1.00 82.31 93 LEU A O 1
ATOM 737 N N . GLN A 1 94 ? -11.629 16.382 13.382 1.00 81.88 94 GLN A N 1
ATOM 738 C CA . GLN A 1 94 ? -11.898 17.799 13.678 1.00 81.88 94 GLN A CA 1
ATOM 739 C C . GLN A 1 94 ? -10.635 18.627 13.974 1.00 81.88 94 GLN A C 1
ATOM 741 O O . GLN A 1 94 ? -10.640 19.844 13.791 1.00 81.88 94 GLN A O 1
ATOM 746 N N . SER A 1 95 ? -9.557 18.003 14.462 1.00 86.50 95 SER A N 1
ATOM 747 C CA . SER A 1 95 ? -8.301 18.692 14.764 1.00 86.50 95 SER A CA 1
ATOM 748 C C . SER A 1 95 ? -7.107 17.924 14.198 1.00 86.50 95 SER A C 1
ATOM 750 O O . SER A 1 95 ? -6.925 16.759 14.560 1.00 86.50 95 SER A O 1
ATOM 752 N N . PRO A 1 96 ? -6.216 18.574 13.422 1.00 85.00 96 PRO A N 1
ATOM 753 C CA . PRO A 1 96 ? -5.023 17.917 12.886 1.00 85.00 96 PRO A CA 1
ATOM 754 C C . PRO A 1 96 ? -4.097 17.398 13.995 1.00 85.00 96 PRO A C 1
ATOM 756 O O . PRO A 1 96 ? -3.382 16.424 13.798 1.00 85.00 96 PRO A O 1
ATOM 759 N N . ILE A 1 97 ? -4.146 17.991 15.195 1.00 88.31 97 ILE A N 1
ATOM 760 C CA . ILE A 1 97 ? -3.371 17.535 16.359 1.00 88.31 97 ILE A CA 1
ATOM 761 C C . ILE A 1 97 ? -3.894 16.189 16.873 1.00 88.31 97 ILE A C 1
ATOM 763 O O . ILE A 1 97 ? -3.103 15.323 17.245 1.00 88.31 97 ILE A O 1
ATOM 767 N N . LYS A 1 98 ? -5.220 16.002 16.913 1.00 89.44 98 LYS A N 1
ATOM 768 C CA . LYS A 1 98 ? -5.824 14.727 17.325 1.00 89.44 98 LYS A CA 1
ATOM 769 C C . LYS A 1 98 ? -5.549 13.641 16.287 1.00 89.44 98 LYS A C 1
ATOM 771 O O . LYS A 1 98 ? -5.136 12.551 16.672 1.00 89.44 98 LYS A O 1
ATOM 776 N N . ALA A 1 99 ? -5.684 13.973 15.002 1.00 90.56 99 ALA A N 1
ATOM 777 C CA . ALA A 1 99 ? -5.320 13.084 13.905 1.00 90.56 99 ALA A CA 1
ATOM 778 C C . ALA A 1 99 ? -3.839 12.672 13.980 1.00 90.56 99 ALA A C 1
ATOM 780 O O . ALA A 1 99 ? -3.538 11.485 13.934 1.00 90.56 99 ALA A O 1
ATOM 781 N N . ALA A 1 100 ? -2.920 13.618 14.203 1.00 91.88 100 ALA A N 1
ATOM 782 C CA . ALA A 1 100 ? -1.496 13.314 14.348 1.00 91.88 100 ALA A CA 1
ATOM 783 C C . ALA A 1 100 ? -1.218 12.378 15.532 1.00 91.88 100 ALA A C 1
ATOM 785 O O . ALA A 1 100 ? -0.552 11.367 15.356 1.00 91.88 100 ALA A O 1
ATOM 786 N N . ARG A 1 101 ? -1.801 12.638 16.711 1.00 91.88 101 ARG A N 1
ATOM 787 C CA . ARG A 1 101 ? -1.653 11.753 17.883 1.00 91.88 101 ARG A CA 1
ATOM 788 C C . ARG A 1 101 ? -2.179 10.343 17.631 1.00 91.88 101 ARG A C 1
ATOM 790 O O . ARG A 1 101 ? -1.581 9.374 18.091 1.00 91.88 101 ARG A O 1
ATOM 797 N N . PHE A 1 102 ? -3.303 10.230 16.929 1.00 93.75 102 PHE A N 1
ATOM 798 C CA . PHE A 1 102 ? -3.851 8.942 16.526 1.00 93.75 102 PHE A CA 1
ATOM 799 C C . PHE A 1 102 ? -2.889 8.204 15.587 1.00 93.75 102 PHE A C 1
ATOM 801 O O . PHE A 1 102 ? -2.580 7.035 15.810 1.00 93.75 102 PHE A O 1
ATOM 808 N N . LEU A 1 103 ? -2.356 8.891 14.578 1.00 94.25 103 LEU A N 1
ATOM 809 C CA . LEU A 1 103 ? -1.393 8.302 13.654 1.00 94.25 103 LEU A CA 1
ATOM 810 C C . LEU A 1 103 ? -0.071 7.945 14.349 1.00 94.25 103 LEU A C 1
ATOM 812 O O . LEU A 1 103 ? 0.481 6.894 14.053 1.00 94.25 103 LEU A O 1
ATOM 816 N N . ASP A 1 104 ? 0.395 8.724 15.326 1.00 92.88 104 ASP A N 1
ATOM 817 C CA . ASP A 1 104 ? 1.580 8.396 16.132 1.00 92.88 104 ASP A CA 1
ATOM 818 C C . ASP A 1 104 ? 1.393 7.077 16.903 1.00 92.88 104 ASP A C 1
ATOM 820 O O . ASP A 1 104 ? 2.304 6.249 16.964 1.00 92.88 104 ASP A O 1
ATOM 824 N N . VAL A 1 105 ? 0.197 6.844 17.457 1.00 93.81 105 VAL A N 1
ATOM 825 C CA . VAL A 1 105 ? -0.160 5.580 18.122 1.00 93.81 105 VAL A CA 1
ATOM 826 C C . VAL A 1 105 ? -0.050 4.402 17.151 1.00 93.81 105 VAL A C 1
ATOM 828 O O . VAL A 1 105 ? 0.571 3.389 17.482 1.00 93.81 105 VAL A O 1
ATOM 831 N N . PHE A 1 106 ? -0.598 4.532 15.942 1.00 93.50 106 PHE A N 1
ATOM 832 C CA . PHE A 1 106 ? -0.526 3.478 14.925 1.00 93.50 106 PHE A CA 1
ATOM 833 C C . PHE A 1 106 ? 0.880 3.303 14.354 1.00 93.50 106 PHE A C 1
ATOM 835 O O . PHE A 1 106 ? 1.302 2.169 14.129 1.00 93.50 106 PHE A O 1
ATOM 842 N N . ALA A 1 107 ? 1.636 4.388 14.205 1.00 91.50 107 ALA A N 1
ATOM 843 C CA . ALA A 1 107 ? 3.029 4.3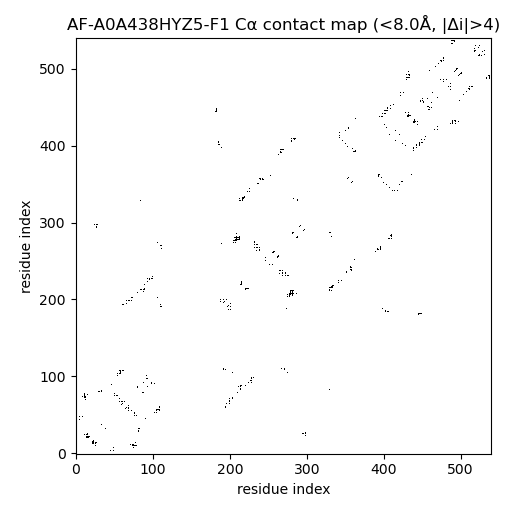40 13.797 1.00 91.50 107 ALA A CA 1
ATOM 844 C C . ALA A 1 107 ? 3.855 3.528 14.800 1.00 91.50 107 ALA A C 1
ATOM 846 O O . ALA A 1 107 ? 4.658 2.705 14.382 1.00 91.50 107 ALA A O 1
ATOM 847 N N . LEU A 1 108 ? 3.619 3.673 16.111 1.00 90.62 108 LEU A N 1
ATOM 848 C CA . LEU A 1 108 ? 4.264 2.832 17.126 1.00 90.62 108 LEU A CA 1
ATOM 849 C C . LEU A 1 108 ? 3.864 1.355 16.993 1.00 90.62 108 LEU A C 1
ATOM 851 O O . LEU A 1 108 ? 4.737 0.489 17.038 1.00 90.62 108 LEU A O 1
ATOM 855 N N . CYS A 1 109 ? 2.575 1.069 16.785 1.00 90.44 109 CYS A N 1
ATOM 856 C CA . CYS A 1 109 ? 2.060 -0.301 16.668 1.00 90.44 109 CYS A CA 1
ATOM 857 C C . CYS A 1 109 ? 2.556 -1.031 15.410 1.00 90.44 109 CYS A C 1
ATOM 859 O O . CYS A 1 109 ? 2.749 -2.242 15.444 1.00 90.44 109 CYS A O 1
ATOM 861 N N . LEU A 1 110 ? 2.754 -0.307 14.305 1.00 88.94 110 LEU A N 1
ATOM 862 C CA . LEU A 1 110 ? 3.187 -0.851 13.012 1.00 88.94 110 LEU A CA 1
ATOM 863 C C . LEU A 1 110 ? 4.696 -0.677 12.761 1.00 88.94 110 LEU A C 1
ATOM 865 O O . LEU A 1 110 ? 5.193 -1.084 11.708 1.00 88.94 110 LEU A O 1
ATOM 869 N N . SER A 1 111 ? 5.426 -0.060 13.697 1.00 83.44 111 SER A N 1
ATOM 870 C CA . SER A 1 111 ? 6.826 0.316 13.495 1.00 83.44 111 SER A CA 1
ATOM 871 C C . SER A 1 111 ? 7.764 -0.877 13.332 1.00 83.44 111 SER A C 1
ATOM 873 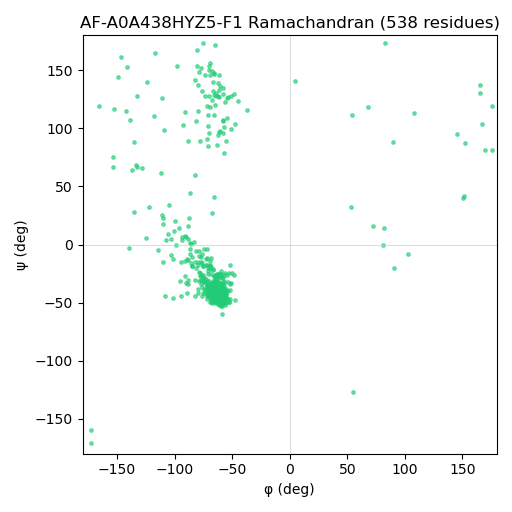O O . SER A 1 111 ? 7.649 -1.926 13.965 1.00 83.44 111 SER A O 1
ATOM 875 N N . GLN A 1 112 ? 8.791 -0.653 12.517 1.00 71.31 112 GLN A N 1
ATOM 876 C CA . GLN A 1 112 ? 9.984 -1.486 12.461 1.00 71.31 112 GLN A CA 1
ATOM 877 C C . GLN A 1 112 ? 10.827 -1.251 13.733 1.00 71.31 112 GLN A C 1
ATOM 879 O O . GLN A 1 112 ? 11.657 -0.338 13.787 1.00 71.31 112 GLN A O 1
ATOM 884 N N . ASN A 1 113 ? 10.606 -2.038 14.790 1.00 59.91 113 ASN A N 1
ATOM 885 C CA . ASN A 1 113 ? 11.398 -1.941 16.020 1.00 59.91 113 ASN A CA 1
ATOM 886 C C . ASN A 1 113 ? 12.863 -2.337 15.763 1.00 59.91 113 ASN A C 1
ATOM 888 O O . ASN A 1 113 ? 13.160 -3.471 15.398 1.00 59.91 113 ASN A O 1
ATOM 892 N N . SER A 1 114 ? 13.801 -1.415 16.006 1.00 49.69 114 SER A N 1
ATOM 893 C CA . SER A 1 114 ? 15.245 -1.709 15.979 1.00 49.69 114 SER A CA 1
ATOM 894 C C . SER A 1 114 ? 15.730 -2.441 17.234 1.00 49.69 114 SER A C 1
ATOM 896 O O . SER A 1 114 ? 16.840 -2.968 17.251 1.00 49.69 114 SER A O 1
ATOM 898 N N . VAL A 1 115 ? 14.923 -2.457 18.301 1.00 42.47 115 VAL A N 1
ATOM 899 C CA . VAL A 1 115 ? 15.198 -3.226 19.520 1.00 42.47 115 VAL A CA 1
ATOM 900 C C . VAL A 1 115 ? 14.608 -4.613 19.324 1.00 42.47 115 VAL A C 1
ATOM 902 O O . VAL A 1 115 ? 13.445 -4.876 19.611 1.00 42.47 115 VAL A O 1
ATOM 905 N N . PHE A 1 116 ? 15.431 -5.479 18.755 1.00 38.75 116 PHE A N 1
ATOM 906 C CA . PHE A 1 116 ? 15.141 -6.886 18.557 1.00 38.75 116 PHE A CA 1
ATOM 907 C C . PHE A 1 116 ? 14.839 -7.551 19.917 1.00 38.75 116 PHE A C 1
ATOM 909 O O . PHE A 1 116 ? 15.743 -7.730 20.730 1.00 38.75 116 PHE A O 1
ATOM 916 N N . SER A 1 117 ? 13.575 -7.892 20.188 1.00 32.22 117 SER A N 1
ATOM 917 C CA . SER A 1 117 ? 13.166 -8.741 21.325 1.00 32.22 117 SER A CA 1
ATOM 918 C C . SER A 1 117 ? 12.831 -10.179 20.898 1.00 32.22 117 SER A C 1
ATOM 920 O O . SER A 1 117 ? 12.407 -10.994 21.716 1.00 32.22 117 SER A O 1
ATOM 922 N N . GLY A 1 118 ? 13.033 -10.512 19.618 1.00 39.44 118 GLY A N 1
ATOM 923 C CA . GLY A 1 118 ? 12.856 -11.861 19.086 1.00 39.44 118 GLY A CA 1
ATOM 924 C C . GLY A 1 118 ? 14.055 -12.770 19.368 1.00 39.44 118 GLY A C 1
ATOM 925 O O . GLY A 1 118 ? 15.190 -12.312 19.494 1.00 39.44 118 GLY A O 1
ATOM 926 N N . SER A 1 119 ? 13.818 -14.084 19.434 1.00 35.12 119 SER A N 1
ATOM 927 C CA . SER A 1 119 ? 14.907 -15.068 19.453 1.00 35.12 119 SER A CA 1
ATOM 928 C C . SER A 1 119 ? 15.728 -14.960 18.164 1.00 35.12 119 SER A C 1
ATOM 930 O O . SER A 1 119 ? 15.182 -15.057 17.062 1.00 35.12 119 SER A O 1
ATOM 932 N N .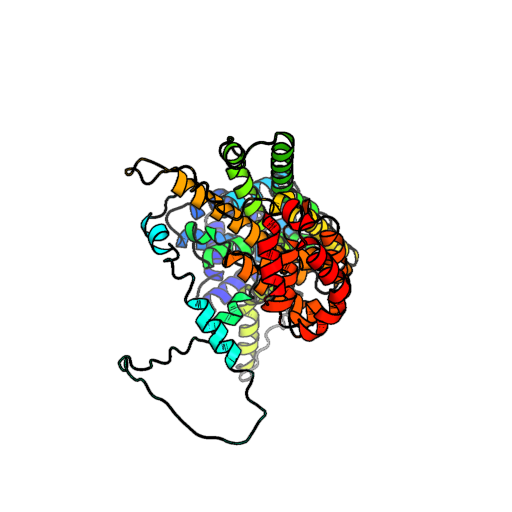 ILE A 1 120 ? 17.046 -14.803 18.314 1.00 43.28 120 ILE A N 1
ATOM 933 C CA . ILE A 1 120 ? 18.046 -14.813 17.234 1.00 43.28 120 ILE A CA 1
ATOM 934 C C . ILE A 1 120 ? 17.920 -16.077 16.357 1.00 43.28 120 ILE A C 1
ATOM 936 O O . ILE A 1 120 ? 18.240 -16.034 15.169 1.00 43.28 120 ILE A O 1
ATOM 940 N N . ASP A 1 121 ? 17.366 -17.171 16.889 1.00 37.03 121 ASP A N 1
ATOM 941 C CA . ASP A 1 121 ? 17.151 -18.415 16.144 1.00 37.03 121 ASP A CA 1
ATOM 942 C C . ASP A 1 121 ? 16.155 -18.259 14.981 1.00 37.03 121 ASP A C 1
ATOM 944 O O . ASP A 1 121 ? 16.297 -18.948 13.971 1.00 37.03 121 ASP A O 1
ATOM 948 N N . LYS A 1 122 ? 15.191 -17.324 15.055 1.00 41.19 122 LYS A N 1
ATOM 949 C CA . LYS A 1 122 ? 14.248 -17.068 13.946 1.00 41.19 122 LYS A CA 1
ATOM 950 C C . LYS A 1 122 ? 14.918 -16.380 12.750 1.00 41.19 122 LYS A C 1
ATOM 952 O O . LYS A 1 122 ? 14.633 -16.747 11.616 1.00 41.19 122 LYS A O 1
ATOM 957 N N . LEU A 1 123 ? 15.863 -15.464 12.987 1.00 38.38 123 LEU A N 1
ATOM 958 C CA . LEU A 1 123 ? 16.661 -14.840 11.916 1.00 38.38 123 LEU A CA 1
ATOM 959 C C . LEU A 1 123 ? 17.654 -15.817 11.278 1.00 38.38 123 LEU A C 1
ATOM 961 O O . LEU A 1 123 ? 17.981 -15.694 10.100 1.00 38.38 123 LEU A O 1
ATOM 965 N N . LEU A 1 124 ? 18.158 -16.784 12.050 1.00 40.12 124 LEU A N 1
ATOM 966 C CA . LEU A 1 124 ? 19.069 -17.806 11.535 1.00 40.12 124 LEU A CA 1
ATOM 967 C C . LEU A 1 124 ? 18.339 -18.867 10.701 1.00 40.12 124 LEU A C 1
ATOM 969 O O . LEU A 1 124 ? 18.919 -19.373 9.740 1.00 40.12 124 LEU A O 1
ATOM 973 N N . LEU A 1 125 ? 17.078 -19.167 11.034 1.00 37.50 125 LEU A N 1
ATOM 974 C CA . LEU A 1 125 ? 16.198 -20.045 10.254 1.00 37.50 125 LEU A CA 1
ATOM 975 C C . LEU A 1 125 ? 15.715 -19.398 8.948 1.00 37.50 125 LEU A C 1
ATOM 977 O O . LEU A 1 125 ? 15.579 -20.106 7.954 1.00 37.50 125 LEU A O 1
ATOM 981 N N . GLU A 1 126 ? 15.520 -18.076 8.922 1.00 35.91 126 GLU A N 1
ATOM 982 C CA . GLU A 1 126 ? 15.176 -17.317 7.708 1.00 35.91 126 GLU A CA 1
ATOM 983 C C . GLU A 1 126 ? 16.390 -16.836 6.906 1.00 35.91 126 GLU A C 1
ATOM 985 O O . GLU A 1 126 ? 16.252 -16.016 5.997 1.00 35.91 126 GLU A O 1
ATOM 990 N N . ARG A 1 127 ? 17.594 -17.378 7.149 1.00 36.31 127 ARG A N 1
ATOM 991 C CA . ARG A 1 127 ? 18.619 -17.296 6.106 1.00 36.31 127 ARG A CA 1
ATOM 992 C C . ARG A 1 127 ? 18.022 -17.931 4.849 1.00 36.31 127 ARG A C 1
ATOM 994 O O . ARG A 1 127 ? 17.697 -19.122 4.900 1.00 36.31 127 ARG A O 1
ATOM 1001 N N . PRO A 1 128 ? 17.943 -17.222 3.707 1.00 33.41 128 PRO A N 1
ATOM 1002 C CA . PRO A 1 128 ? 17.864 -17.913 2.441 1.00 33.41 128 PRO A CA 1
ATOM 1003 C C . PRO A 1 128 ? 19.158 -18.715 2.363 1.00 33.41 128 PRO A C 1
ATOM 1005 O O . PRO A 1 128 ? 20.231 -18.188 2.065 1.00 33.41 128 PRO A O 1
ATOM 1008 N N . SER A 1 129 ? 19.080 -19.993 2.740 1.00 28.73 129 SER A N 1
ATOM 1009 C CA . SER A 1 129 ? 20.095 -20.964 2.377 1.00 28.73 129 SER A CA 1
ATOM 1010 C C . SER A 1 129 ? 20.379 -20.712 0.906 1.00 28.73 129 SER A C 1
ATOM 1012 O O . SER A 1 129 ? 19.454 -20.606 0.096 1.00 28.73 129 SER A O 1
ATOM 1014 N N . SER A 1 130 ? 21.649 -20.460 0.616 1.00 33.44 130 SER A N 1
ATOM 1015 C CA . SER A 1 130 ? 22.202 -20.162 -0.693 1.00 33.44 130 SER A CA 1
ATOM 1016 C C . SER A 1 130 ? 21.881 -21.301 -1.658 1.00 33.44 130 SER A C 1
ATOM 1018 O O . SER A 1 130 ? 22.706 -22.155 -1.960 1.00 33.44 130 SER A O 1
ATOM 1020 N N . THR A 1 131 ? 20.643 -21.288 -2.128 1.00 31.00 131 THR A N 1
ATOM 1021 C CA . THR A 1 131 ? 20.045 -22.154 -3.136 1.00 31.00 131 THR A CA 1
ATOM 1022 C C . THR A 1 131 ? 19.515 -21.269 -4.263 1.00 31.00 131 THR A C 1
ATOM 1024 O O . THR A 1 131 ? 18.540 -21.589 -4.932 1.00 31.00 131 THR A O 1
ATOM 1027 N N . GLY A 1 132 ? 20.188 -20.138 -4.507 1.00 33.44 132 GLY A N 1
ATOM 1028 C CA . GLY A 1 132 ? 19.909 -19.185 -5.585 1.00 33.44 132 GLY A CA 1
ATOM 1029 C C . GLY A 1 132 ? 20.193 -19.717 -6.993 1.00 33.44 132 GLY A C 1
ATOM 1030 O O . GLY A 1 132 ? 20.516 -18.936 -7.875 1.00 33.44 132 GLY A O 1
ATOM 1031 N N . TYR A 1 133 ? 20.113 -21.030 -7.213 1.00 36.47 133 TYR A N 1
ATOM 1032 C CA . TYR A 1 133 ? 20.353 -21.642 -8.521 1.00 36.47 133 TYR A CA 1
ATOM 1033 C C . TYR A 1 133 ? 19.392 -22.783 -8.889 1.00 36.47 133 TYR A C 1
ATOM 1035 O O . TYR A 1 133 ? 19.481 -23.300 -9.998 1.00 36.47 133 TYR A O 1
ATOM 1043 N N . LEU A 1 134 ? 18.467 -23.193 -8.008 1.00 35.84 134 LEU A N 1
ATOM 1044 C CA . LEU A 1 134 ? 17.613 -24.365 -8.272 1.00 35.84 134 LEU A CA 1
ATOM 1045 C C . LEU A 1 134 ? 16.135 -24.057 -8.545 1.00 35.84 134 LEU A C 1
ATOM 1047 O O . LEU A 1 134 ? 15.456 -24.906 -9.119 1.00 35.84 134 LEU A O 1
ATOM 1051 N N . GLN A 1 135 ? 15.636 -22.856 -8.235 1.00 33.91 135 GLN A N 1
ATOM 1052 C CA . GLN A 1 135 ? 14.224 -22.520 -8.482 1.00 33.91 135 GLN A CA 1
ATOM 1053 C C . GLN A 1 135 ? 13.962 -22.078 -9.933 1.00 33.91 135 GLN A C 1
ATOM 1055 O O . GLN A 1 135 ? 12.938 -22.431 -10.512 1.00 33.91 135 GLN A O 1
ATOM 1060 N N . SER A 1 136 ? 14.954 -21.455 -10.578 1.00 38.84 136 SER A N 1
ATOM 1061 C CA . SER A 1 136 ? 14.907 -21.063 -11.994 1.00 38.84 136 SER A CA 1
ATOM 1062 C C . SER A 1 136 ? 14.787 -22.260 -12.947 1.00 38.84 136 SER A C 1
ATOM 1064 O O . SER A 1 136 ? 14.247 -22.139 -14.041 1.00 38.84 136 SER A O 1
ATOM 1066 N N . VAL A 1 137 ? 15.235 -23.452 -12.531 1.00 38.84 137 VAL A N 1
ATOM 1067 C CA . VAL A 1 137 ? 15.100 -24.679 -13.334 1.00 38.84 137 VAL A CA 1
ATOM 1068 C C . VAL A 1 137 ? 13.676 -25.241 -13.271 1.00 38.84 137 VAL A C 1
ATOM 1070 O O . VAL A 1 137 ? 13.222 -25.833 -14.246 1.00 38.84 137 VAL A O 1
ATOM 1073 N N . ALA A 1 138 ? 12.950 -25.044 -12.165 1.00 34.19 138 ALA A N 1
ATOM 1074 C CA . ALA A 1 138 ? 11.559 -25.484 -12.045 1.00 34.19 138 ALA A CA 1
ATOM 1075 C C . ALA A 1 138 ? 10.613 -24.618 -12.900 1.00 34.19 138 ALA A C 1
ATOM 1077 O O . ALA A 1 138 ? 9.739 -25.166 -13.570 1.00 34.19 138 ALA A O 1
ATOM 1078 N N . GLU A 1 139 ? 10.858 -23.305 -12.960 1.00 41.53 139 GLU A N 1
ATOM 1079 C CA . GLU A 1 139 ? 10.130 -22.353 -13.820 1.00 41.53 139 GLU A CA 1
ATOM 1080 C C . GLU A 1 139 ? 10.484 -22.512 -15.311 1.00 41.53 139 GLU A C 1
ATOM 1082 O O . GLU A 1 139 ? 9.611 -22.447 -16.179 1.00 41.53 139 GLU A O 1
ATOM 1087 N N . LEU A 1 140 ? 11.739 -22.843 -15.639 1.00 38.34 140 LEU A N 1
ATOM 1088 C CA . LEU A 1 140 ? 12.103 -23.222 -17.010 1.00 38.34 140 LEU A CA 1
ATOM 1089 C C . LEU A 1 140 ? 11.433 -24.540 -17.434 1.00 38.34 140 LEU A C 1
ATOM 1091 O O . LEU A 1 140 ? 11.036 -24.687 -18.587 1.00 38.34 140 LEU A O 1
ATOM 1095 N N . LYS A 1 141 ? 11.233 -25.495 -16.514 1.00 32.91 141 LYS A N 1
ATOM 1096 C CA . LYS A 1 141 ? 10.560 -26.771 -16.823 1.00 32.91 141 LYS A CA 1
ATOM 1097 C C . LYS A 1 141 ? 9.041 -26.654 -16.975 1.00 32.91 141 LYS A C 1
ATOM 1099 O O . LYS A 1 141 ? 8.465 -27.483 -17.682 1.00 32.91 141 LYS A O 1
ATOM 1104 N N . SER A 1 142 ? 8.392 -25.676 -16.338 1.00 31.88 142 SER A N 1
ATOM 1105 C CA . SER A 1 142 ? 6.974 -25.370 -16.582 1.00 31.88 142 SER A CA 1
ATOM 1106 C C . SER A 1 142 ? 6.782 -24.595 -17.889 1.00 31.88 142 SER A C 1
ATOM 1108 O O . SER A 1 142 ? 5.830 -24.868 -18.616 1.00 31.88 142 SER A O 1
ATOM 1110 N N . SER A 1 143 ? 7.738 -23.733 -18.249 1.00 34.81 143 SER A N 1
ATOM 1111 C CA . SER A 1 143 ? 7.736 -22.970 -19.507 1.00 34.81 143 SER A CA 1
ATOM 1112 C C . SER A 1 143 ? 7.935 -23.843 -20.757 1.00 34.81 143 SER A C 1
ATOM 1114 O O . SER A 1 143 ? 7.443 -23.513 -21.831 1.00 34.81 143 SER A O 1
ATOM 1116 N N . ILE A 1 144 ? 8.581 -25.010 -20.628 1.00 34.31 144 ILE A N 1
ATOM 1117 C CA . ILE A 1 144 ? 8.782 -25.965 -21.739 1.00 34.31 144 ILE A CA 1
ATOM 1118 C C . ILE A 1 144 ? 7.500 -26.762 -22.084 1.00 34.31 144 ILE A C 1
ATOM 1120 O O . ILE A 1 144 ? 7.458 -27.453 -23.098 1.00 34.31 144 ILE A O 1
ATOM 1124 N N . ARG A 1 145 ? 6.414 -26.667 -21.299 1.00 27.22 145 ARG A N 1
ATOM 1125 C CA . ARG A 1 145 ? 5.166 -27.416 -21.573 1.00 27.22 145 ARG A CA 1
ATOM 1126 C C . ARG A 1 145 ? 4.133 -26.685 -22.441 1.00 27.22 145 ARG A C 1
ATOM 1128 O O . ARG A 1 145 ? 3.044 -27.219 -22.620 1.00 27.22 145 ARG A O 1
ATOM 1135 N N . PHE A 1 146 ? 4.459 -25.520 -23.003 1.00 31.06 146 PHE A N 1
ATOM 1136 C CA . PHE A 1 146 ? 3.554 -24.774 -23.895 1.00 31.06 146 PHE A CA 1
ATOM 1137 C C . PHE A 1 146 ? 3.923 -24.831 -25.386 1.00 31.06 146 PHE A C 1
ATOM 1139 O O . PHE A 1 146 ? 3.294 -24.163 -26.200 1.00 31.06 146 PHE A O 1
ATOM 1146 N N . THR A 1 147 ? 4.886 -25.667 -25.779 1.00 31.50 147 THR A N 1
ATOM 1147 C CA . THR A 1 147 ? 5.267 -25.853 -27.189 1.00 31.50 147 THR A CA 1
ATOM 1148 C C . THR A 1 147 ? 5.280 -27.328 -27.582 1.00 31.50 147 THR A C 1
ATOM 1150 O O . THR A 1 147 ? 6.315 -27.898 -27.913 1.00 31.50 147 THR A O 1
ATOM 1153 N N . SER A 1 148 ? 4.115 -27.977 -27.572 1.00 28.19 148 SER A N 1
ATOM 1154 C CA . SER A 1 148 ? 3.944 -29.215 -28.341 1.00 28.19 148 SER A CA 1
ATOM 1155 C C . SER A 1 148 ? 2.487 -29.448 -28.735 1.00 28.19 148 SER A C 1
ATOM 1157 O O . SER A 1 148 ? 1.863 -30.396 -28.275 1.00 28.19 148 SER A O 1
ATOM 1159 N N . ASP A 1 149 ? 1.964 -28.592 -29.603 1.00 28.47 149 ASP A N 1
ATOM 1160 C CA . ASP A 1 149 ? 0.947 -28.996 -30.572 1.00 28.47 149 ASP A CA 1
ATOM 1161 C C . ASP A 1 149 ? 1.361 -28.373 -31.904 1.00 28.47 149 ASP A C 1
ATOM 1163 O O . ASP A 1 149 ? 1.099 -27.206 -32.161 1.00 28.47 149 ASP A O 1
ATOM 1167 N N . ASP A 1 150 ? 2.188 -29.129 -32.633 1.00 30.11 150 ASP A N 1
ATOM 1168 C CA . ASP A 1 150 ? 2.353 -29.143 -34.095 1.00 30.11 150 ASP A CA 1
ATOM 1169 C C . ASP A 1 150 ? 3.774 -29.592 -34.462 1.00 30.11 150 ASP A C 1
ATOM 1171 O O . ASP A 1 150 ? 4.679 -28.785 -34.648 1.00 30.11 150 ASP A O 1
ATOM 1175 N N . GLN A 1 151 ? 3.980 -30.907 -34.583 1.00 29.27 151 GLN A N 1
ATOM 1176 C CA . GLN A 1 151 ? 4.457 -31.520 -35.832 1.00 29.27 151 GLN A CA 1
ATOM 1177 C C . GLN A 1 151 ? 4.713 -33.016 -35.661 1.00 29.27 151 GLN A C 1
ATOM 1179 O O . GLN A 1 151 ? 5.556 -33.481 -34.896 1.00 29.27 151 GLN A O 1
ATOM 1184 N N . ALA A 1 152 ? 3.965 -33.775 -36.452 1.00 24.09 152 ALA A N 1
ATOM 1185 C CA . ALA A 1 152 ? 4.217 -35.169 -36.727 1.00 24.09 152 ALA A CA 1
ATOM 1186 C C . ALA A 1 152 ? 5.476 -35.349 -37.599 1.00 24.09 152 ALA A C 1
ATOM 1188 O O . ALA A 1 152 ? 5.766 -34.529 -38.465 1.00 24.09 152 ALA A O 1
ATOM 1189 N N . THR A 1 153 ? 6.079 -36.533 -37.445 1.00 25.48 153 THR A N 1
ATOM 1190 C CA . THR A 1 153 ? 6.914 -37.313 -38.388 1.00 25.48 153 THR A CA 1
ATOM 1191 C C . THR A 1 153 ? 8.434 -37.427 -38.154 1.00 25.48 153 THR A C 1
ATOM 1193 O O . THR A 1 153 ? 9.207 -36.500 -38.335 1.00 25.48 153 THR A O 1
ATOM 1196 N N . LEU A 1 154 ? 8.807 -38.683 -37.840 1.00 25.41 154 LEU A N 1
ATOM 1197 C CA . LEU A 1 154 ? 10.023 -39.453 -38.166 1.00 25.41 154 LEU A CA 1
ATOM 1198 C C . LEU A 1 154 ? 11.418 -38.874 -37.842 1.00 25.41 154 LEU A C 1
ATOM 1200 O O . LEU A 1 154 ? 11.983 -38.117 -38.620 1.00 25.41 154 LEU A O 1
ATOM 1204 N N . SER A 1 155 ? 12.127 -39.470 -36.872 1.00 23.41 155 SER A N 1
ATOM 1205 C CA . SER A 1 155 ? 12.985 -40.664 -37.082 1.00 23.41 155 SER A CA 1
ATOM 1206 C C . SER A 1 155 ? 13.957 -40.940 -35.905 1.00 23.41 155 SER A C 1
ATOM 1208 O O . SER A 1 155 ? 14.638 -40.053 -35.410 1.00 23.41 155 SER A O 1
ATOM 1210 N N . THR A 1 156 ? 13.952 -42.206 -35.456 1.00 22.19 156 THR A N 1
ATOM 1211 C CA . THR A 1 156 ? 15.057 -43.082 -34.966 1.00 22.19 156 THR A CA 1
ATOM 1212 C C . THR A 1 156 ? 16.473 -42.484 -34.824 1.00 22.19 156 THR A C 1
ATOM 1214 O O . THR A 1 156 ? 16.947 -41.879 -35.772 1.00 22.19 156 THR A O 1
ATOM 1217 N N . ALA A 1 157 ? 17.324 -42.751 -33.822 1.00 25.59 157 ALA A N 1
ATOM 1218 C CA . ALA A 1 157 ? 17.356 -43.635 -32.647 1.00 25.59 157 ALA A CA 1
ATOM 1219 C C . ALA A 1 157 ? 18.634 -43.256 -31.803 1.00 25.59 157 ALA A C 1
ATOM 1221 O O . ALA A 1 157 ? 19.093 -42.125 -31.944 1.00 25.59 157 ALA A O 1
ATOM 1222 N N . PRO A 1 158 ? 19.213 -44.081 -30.897 1.00 30.66 158 PRO A N 1
ATOM 1223 C CA . PRO A 1 158 ? 19.384 -43.720 -29.483 1.00 30.66 158 PRO A CA 1
ATOM 1224 C C . PRO A 1 158 ? 20.855 -43.639 -29.020 1.00 30.66 158 PRO A C 1
ATOM 1226 O O . PRO A 1 158 ? 21.728 -44.224 -29.648 1.00 30.66 158 PRO A O 1
ATOM 1229 N N . TYR A 1 159 ? 21.141 -43.035 -27.862 1.00 23.84 159 TYR A N 1
ATOM 1230 C CA . TYR A 1 159 ? 22.245 -43.529 -27.025 1.00 23.84 159 TYR A CA 1
ATOM 1231 C C . TYR A 1 159 ? 22.026 -43.216 -25.541 1.00 23.84 159 TYR A C 1
ATOM 1233 O O . TYR A 1 159 ? 21.952 -42.067 -25.111 1.00 23.84 159 TYR A O 1
ATOM 1241 N N . GLU A 1 160 ? 21.904 -44.300 -24.782 1.00 22.64 160 GLU A N 1
ATOM 1242 C CA . GLU A 1 160 ? 21.886 -44.379 -23.329 1.00 22.64 160 GLU A CA 1
ATOM 1243 C C . GLU A 1 160 ? 23.250 -43.985 -22.749 1.00 22.64 160 GLU A C 1
ATOM 1245 O O . GLU A 1 160 ? 24.259 -44.487 -23.233 1.00 22.64 160 GLU A O 1
ATOM 1250 N N . ILE A 1 161 ? 23.277 -43.239 -21.637 1.00 25.44 161 ILE A N 1
ATOM 1251 C CA . ILE A 1 161 ? 24.043 -43.651 -20.449 1.00 25.44 161 ILE A CA 1
ATOM 1252 C C . ILE A 1 161 ? 23.206 -43.353 -19.204 1.00 25.44 161 ILE A C 1
ATOM 1254 O O . ILE A 1 161 ? 23.011 -42.223 -18.767 1.00 25.44 161 ILE A O 1
ATOM 1258 N N . SER A 1 162 ? 22.719 -44.454 -18.651 1.00 21.61 162 SER A N 1
ATOM 1259 C CA . SER A 1 162 ? 22.091 -44.639 -17.354 1.00 21.61 162 SER A CA 1
ATOM 1260 C C . SER A 1 162 ? 23.013 -44.306 -16.172 1.00 21.61 162 SER A C 1
ATOM 1262 O O . SER A 1 162 ? 24.181 -44.696 -16.196 1.00 21.61 162 SER A O 1
ATOM 1264 N N . LYS A 1 163 ? 22.428 -43.776 -15.090 1.00 22.62 163 LYS A N 1
ATOM 1265 C CA . LYS A 1 163 ? 22.420 -44.332 -13.710 1.00 22.62 163 LYS A CA 1
ATOM 1266 C C . LYS A 1 163 ? 22.465 -43.215 -12.671 1.00 22.62 163 LYS A C 1
ATOM 1268 O O . LYS A 1 163 ? 23.536 -42.809 -12.261 1.00 22.62 163 LYS A O 1
ATOM 1273 N N . PHE A 1 164 ? 21.292 -42.824 -12.188 1.00 23.61 164 PHE A N 1
ATOM 1274 C CA . PHE A 1 164 ? 20.983 -42.782 -10.754 1.00 23.61 164 PHE A CA 1
ATOM 1275 C C . PHE A 1 164 ? 19.464 -42.936 -10.623 1.00 23.61 164 PHE A C 1
ATOM 1277 O O . PHE A 1 164 ? 18.714 -41.987 -10.433 1.00 23.61 164 PHE A O 1
ATOM 1284 N N . ALA A 1 165 ? 19.007 -44.174 -10.819 1.00 21.83 165 ALA A N 1
ATOM 1285 C CA . ALA A 1 165 ? 17.680 -44.590 -10.401 1.00 21.83 165 ALA A CA 1
ATOM 1286 C C . ALA A 1 165 ? 17.698 -44.741 -8.877 1.00 21.83 165 ALA A C 1
ATOM 1288 O O . ALA A 1 165 ? 18.562 -45.445 -8.351 1.00 21.83 165 ALA A O 1
ATOM 1289 N N . GLY A 1 166 ? 16.752 -44.109 -8.181 1.00 24.62 166 GLY A N 1
ATOM 1290 C CA . GLY A 1 166 ? 16.531 -44.420 -6.772 1.00 24.62 166 GLY A CA 1
ATOM 1291 C C . GLY A 1 166 ? 15.993 -43.316 -5.873 1.00 24.62 166 GLY A C 1
ATOM 1292 O O . GLY A 1 166 ? 16.415 -43.265 -4.728 1.00 24.62 166 GLY A O 1
ATOM 1293 N N . LEU A 1 167 ? 15.048 -42.484 -6.310 1.00 24.88 167 LEU A N 1
ATOM 1294 C CA . LEU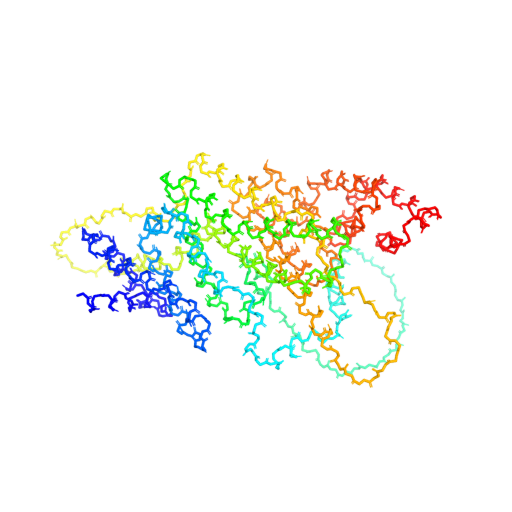 A 1 167 ? 14.076 -41.891 -5.387 1.00 24.88 167 LEU A CA 1
ATOM 1295 C C . LEU A 1 167 ? 12.725 -41.838 -6.091 1.00 24.88 167 LEU A C 1
ATOM 1297 O O . LEU A 1 167 ? 12.575 -41.201 -7.124 1.00 24.88 167 LEU A O 1
ATOM 1301 N N . LYS A 1 168 ? 11.783 -42.609 -5.546 1.00 23.69 168 LYS A N 1
ATOM 1302 C CA . LYS A 1 168 ? 10.392 -42.690 -5.981 1.00 23.69 168 LYS A CA 1
ATOM 1303 C C . LYS A 1 168 ? 9.815 -41.285 -6.140 1.00 23.69 168 LYS A C 1
ATOM 1305 O O . LYS A 1 168 ? 9.877 -40.505 -5.189 1.00 23.69 168 LYS A O 1
ATOM 1310 N N . ASP A 1 169 ? 9.208 -41.039 -7.295 1.00 23.75 169 ASP A N 1
ATOM 1311 C CA . ASP A 1 169 ? 8.256 -39.959 -7.517 1.00 23.75 169 ASP A CA 1
ATOM 1312 C C . ASP A 1 169 ? 7.231 -39.953 -6.378 1.00 23.75 169 ASP A C 1
ATOM 1314 O O . ASP A 1 169 ? 6.345 -40.804 -6.286 1.00 23.75 169 ASP A O 1
ATOM 1318 N N . LYS A 1 170 ? 7.383 -39.002 -5.459 1.00 22.62 170 LYS A N 1
ATOM 1319 C CA . LYS A 1 170 ? 6.234 -38.406 -4.798 1.00 22.62 170 LYS A CA 1
ATOM 1320 C C . LYS A 1 170 ? 5.913 -37.187 -5.637 1.00 22.62 170 LYS A C 1
ATOM 1322 O O . LYS A 1 170 ? 6.627 -36.191 -5.557 1.00 22.62 170 LYS A O 1
ATOM 1327 N N . GLU A 1 171 ? 4.875 -37.297 -6.456 1.00 22.30 171 GLU A N 1
ATOM 1328 C CA . GLU A 1 171 ? 4.167 -36.135 -6.977 1.00 22.30 171 GLU A CA 1
ATOM 1329 C C . GLU A 1 171 ? 3.811 -35.243 -5.785 1.00 22.30 171 GLU A C 1
ATOM 1331 O O . GLU A 1 171 ? 2.875 -35.509 -5.033 1.00 22.30 171 GLU A O 1
ATOM 1336 N N . ILE A 1 172 ? 4.608 -34.201 -5.562 1.00 25.22 172 ILE A N 1
ATOM 1337 C CA . ILE A 1 172 ? 4.191 -33.078 -4.738 1.00 25.22 172 ILE A CA 1
ATOM 1338 C C . ILE A 1 172 ? 3.279 -32.274 -5.657 1.00 25.22 172 ILE A C 1
ATOM 1340 O O . ILE A 1 172 ? 3.731 -31.424 -6.421 1.00 25.22 172 ILE A O 1
ATOM 1344 N N . GLN A 1 173 ? 1.991 -32.618 -5.642 1.00 22.67 173 GLN A N 1
ATOM 1345 C CA . GLN A 1 173 ? 0.942 -31.713 -6.089 1.00 22.67 173 GLN A CA 1
ATOM 1346 C C . GLN A 1 173 ? 1.066 -30.444 -5.240 1.00 22.67 173 GLN A C 1
ATOM 1348 O O . GLN A 1 173 ? 0.682 -30.425 -4.072 1.00 22.67 173 GLN A O 1
ATOM 1353 N N . TYR A 1 174 ? 1.668 -29.400 -5.805 1.00 24.39 174 TYR A N 1
ATOM 1354 C CA . TYR A 1 174 ? 1.569 -28.062 -5.241 1.00 24.39 174 TYR A CA 1
ATOM 1355 C C . TYR A 1 174 ? 0.110 -27.607 -5.390 1.00 24.39 174 TYR A C 1
ATOM 1357 O O . TYR A 1 174 ? -0.416 -27.651 -6.506 1.00 24.39 174 TYR A O 1
ATOM 1365 N N . PRO A 1 175 ? -0.576 -27.221 -4.302 1.00 26.28 175 PRO A N 1
ATOM 1366 C CA . PRO A 1 175 ? -1.966 -26.809 -4.385 1.00 26.28 175 PRO A CA 1
ATOM 1367 C C . PRO A 1 175 ? -2.063 -25.457 -5.103 1.00 26.28 175 PRO A C 1
ATOM 1369 O O . PRO A 1 175 ? -1.412 -24.482 -4.726 1.00 26.28 175 PRO A O 1
ATOM 1372 N N . LEU A 1 176 ? -2.915 -25.418 -6.129 1.00 26.73 176 LEU A N 1
ATOM 1373 C CA . LEU A 1 176 ? -3.310 -24.256 -6.939 1.00 26.73 176 LEU A CA 1
ATOM 1374 C C . LEU A 1 176 ? -3.781 -23.044 -6.097 1.00 26.73 176 LEU A C 1
ATOM 1376 O O . LEU A 1 176 ? -3.788 -21.917 -6.578 1.00 26.73 176 LEU A O 1
ATOM 1380 N N . GLU A 1 177 ? -4.118 -23.263 -4.825 1.00 25.67 177 GLU A N 1
ATOM 1381 C CA . GLU A 1 177 ? -4.601 -22.258 -3.868 1.00 25.67 177 GLU A CA 1
ATOM 1382 C C . GLU A 1 177 ? -3.564 -21.186 -3.482 1.00 25.67 177 GLU A C 1
ATOM 1384 O O . GLU A 1 177 ? -3.947 -20.104 -3.039 1.00 25.67 177 GLU A O 1
ATOM 1389 N N . ASN A 1 178 ? -2.259 -21.439 -3.647 1.00 28.75 178 ASN A N 1
ATOM 1390 C CA . ASN A 1 178 ? -1.229 -20.464 -3.257 1.00 28.75 178 ASN A CA 1
ATOM 1391 C C . ASN A 1 178 ? -1.039 -19.317 -4.262 1.00 28.75 178 ASN A C 1
ATOM 1393 O O . ASN A 1 178 ? -0.594 -18.256 -3.848 1.00 28.75 178 ASN A O 1
ATOM 1397 N N . MET A 1 179 ? -1.395 -19.484 -5.544 1.00 30.14 179 MET A N 1
ATOM 1398 C CA . MET A 1 179 ? -1.228 -18.405 -6.533 1.00 30.14 179 MET A CA 1
ATOM 1399 C C . MET A 1 179 ? -2.312 -17.324 -6.446 1.00 30.14 179 MET A C 1
ATOM 1401 O O . MET A 1 179 ? -2.057 -16.187 -6.814 1.00 30.14 179 MET A O 1
ATOM 1405 N N . GLN A 1 180 ? -3.505 -17.633 -5.928 1.00 40.34 180 GLN A N 1
ATOM 1406 C CA . GLN A 1 180 ? -4.568 -16.629 -5.766 1.00 40.34 180 GLN A CA 1
ATOM 1407 C C . GLN A 1 180 ? -4.323 -15.663 -4.600 1.00 40.34 180 GLN A C 1
ATOM 1409 O O . GLN A 1 180 ? -4.732 -14.510 -4.682 1.00 40.34 180 GLN A O 1
ATOM 1414 N N . LYS A 1 181 ? -3.620 -16.102 -3.548 1.00 50.09 181 LYS A N 1
ATOM 1415 C CA . LYS A 1 181 ? -3.288 -15.254 -2.389 1.00 50.09 181 LYS A CA 1
ATOM 1416 C C . LYS A 1 181 ? -2.242 -14.184 -2.694 1.00 50.09 181 LYS A C 1
ATOM 1418 O O . LYS A 1 181 ? -2.159 -13.210 -1.959 1.00 50.09 181 LYS A O 1
ATOM 1423 N N . ASP A 1 182 ? -1.465 -14.362 -3.759 1.00 55.75 182 ASP A N 1
ATOM 1424 C CA . ASP A 1 182 ? -0.368 -13.460 -4.127 1.00 55.75 182 ASP A CA 1
ATOM 1425 C C . ASP A 1 182 ? -0.846 -12.157 -4.788 1.00 55.75 182 ASP A C 1
ATOM 1427 O O . ASP A 1 182 ? -0.059 -11.231 -4.954 1.00 55.75 182 ASP A O 1
ATOM 1431 N N . TYR A 1 183 ? -2.130 -12.076 -5.150 1.00 68.12 183 TYR A N 1
ATOM 1432 C CA . TYR A 1 183 ? -2.749 -10.881 -5.730 1.00 68.12 183 TYR A CA 1
ATOM 1433 C C . TYR A 1 183 ? -3.702 -10.170 -4.749 1.00 68.12 183 TYR A C 1
ATOM 1435 O O . TYR A 1 183 ? -4.368 -9.207 -5.131 1.00 68.12 183 TYR A O 1
ATOM 1443 N N . GLU A 1 184 ? -3.805 -10.642 -3.498 1.00 81.06 184 GLU A N 1
ATOM 1444 C CA . GLU A 1 184 ? -4.642 -10.020 -2.465 1.00 81.06 184 GLU A CA 1
ATOM 1445 C C . GLU A 1 184 ? -3.917 -8.829 -1.824 1.00 81.06 184 GLU A C 1
ATOM 1447 O O . GLU A 1 184 ? -3.015 -8.994 -1.004 1.00 81.06 184 GLU A O 1
ATOM 1452 N N . LEU A 1 185 ? -4.358 -7.615 -2.158 1.00 87.31 185 LEU A N 1
ATOM 1453 C CA . LEU A 1 185 ? -3.867 -6.374 -1.559 1.00 87.31 185 LEU A CA 1
ATOM 1454 C C . LEU A 1 185 ? -4.793 -5.873 -0.444 1.00 87.31 185 LEU A C 1
ATOM 1456 O O . LEU A 1 185 ? -6.003 -6.111 -0.503 1.00 87.31 185 LEU A O 1
ATOM 1460 N N . PRO A 1 186 ? -4.267 -5.114 0.538 1.00 91.06 186 PRO A N 1
ATOM 1461 C CA . PRO A 1 186 ? -2.851 -4.848 0.838 1.00 91.06 186 PRO A CA 1
ATOM 1462 C C . PRO A 1 186 ? -2.140 -6.050 1.480 1.00 91.06 186 PRO A C 1
ATOM 1464 O O . PRO A 1 186 ? -2.742 -6.756 2.301 1.00 91.06 186 PRO A O 1
ATOM 1467 N N . HIS A 1 187 ? -0.851 -6.254 1.183 1.00 89.69 187 HIS A N 1
ATOM 1468 C CA . HIS A 1 187 ? -0.069 -7.282 1.867 1.00 89.69 187 HIS A CA 1
ATOM 1469 C C . HIS A 1 187 ? 0.387 -6.810 3.251 1.00 89.69 187 HIS A C 1
ATOM 1471 O O . HIS A 1 187 ? 0.686 -5.638 3.483 1.00 89.69 187 HIS A O 1
ATOM 1477 N N . MET A 1 188 ? 0.511 -7.761 4.184 1.00 90.06 188 MET A N 1
ATOM 1478 C CA . MET A 1 188 ? 1.149 -7.474 5.467 1.00 90.06 188 MET A CA 1
ATOM 1479 C C . MET A 1 188 ? 2.620 -7.121 5.226 1.00 90.06 188 MET A C 1
ATOM 1481 O O . MET A 1 188 ? 3.325 -7.907 4.584 1.00 90.06 188 MET A O 1
ATOM 1485 N N . PRO A 1 189 ? 3.113 -5.986 5.753 1.00 88.19 189 PRO A N 1
ATOM 1486 C CA . PRO A 1 189 ? 4.483 -5.588 5.524 1.00 88.19 189 PRO A CA 1
ATOM 1487 C C . PRO A 1 189 ? 5.429 -6.637 6.128 1.00 88.19 189 PRO A C 1
ATOM 1489 O O . PRO A 1 189 ? 5.183 -7.110 7.245 1.00 88.19 189 PRO A O 1
ATOM 1492 N N . PRO A 1 190 ? 6.533 -6.994 5.447 1.00 84.12 190 PRO A N 1
ATOM 1493 C CA . PRO A 1 190 ? 7.361 -8.137 5.839 1.00 84.12 190 PRO A CA 1
ATOM 1494 C C . PRO A 1 190 ? 7.933 -8.053 7.260 1.00 84.12 190 PRO A C 1
ATOM 1496 O O . PRO A 1 190 ? 8.156 -9.068 7.916 1.00 84.12 190 PRO A O 1
ATOM 1499 N N . TRP A 1 191 ? 8.144 -6.839 7.776 1.00 84.25 191 TRP A N 1
ATOM 1500 C CA . TRP A 1 191 ? 8.653 -6.633 9.132 1.00 84.25 191 TRP A CA 1
ATOM 1501 C C . TRP A 1 191 ? 7.617 -6.885 10.231 1.00 84.25 191 TRP A C 1
ATOM 1503 O O . TRP A 1 191 ? 7.993 -7.062 11.390 1.00 84.25 191 TRP A O 1
ATOM 1513 N N . PHE A 1 192 ? 6.320 -6.897 9.917 1.00 86.62 192 PHE A N 1
ATOM 1514 C CA . PHE A 1 192 ? 5.289 -7.057 10.943 1.00 86.62 192 PHE A CA 1
ATOM 1515 C C . PHE A 1 192 ? 5.264 -8.471 11.530 1.00 86.62 192 PHE A C 1
ATOM 1517 O O . PHE A 1 192 ? 4.810 -8.652 12.654 1.00 86.62 192 PHE A O 1
ATOM 1524 N N . VAL A 1 193 ? 5.858 -9.454 10.844 1.00 83.12 193 VAL A N 1
ATOM 1525 C CA . VAL A 1 193 ? 6.064 -10.821 11.361 1.00 83.12 193 VAL A CA 1
ATOM 1526 C C . VAL A 1 193 ? 6.812 -10.823 12.706 1.00 83.12 193 VAL A C 1
ATOM 1528 O O . VAL A 1 193 ? 6.641 -11.734 13.517 1.00 83.12 193 VAL A O 1
ATOM 1531 N N . TYR A 1 194 ? 7.620 -9.791 12.972 1.00 79.12 194 TYR A N 1
ATOM 1532 C CA . TYR A 1 194 ? 8.341 -9.615 14.237 1.00 79.12 194 TYR A CA 1
ATOM 1533 C C . TYR A 1 194 ? 7.516 -8.924 15.334 1.00 79.12 194 TYR A C 1
ATOM 1535 O O . TYR A 1 194 ? 7.949 -8.904 16.485 1.00 79.12 194 TYR A O 1
ATOM 1543 N N . VAL A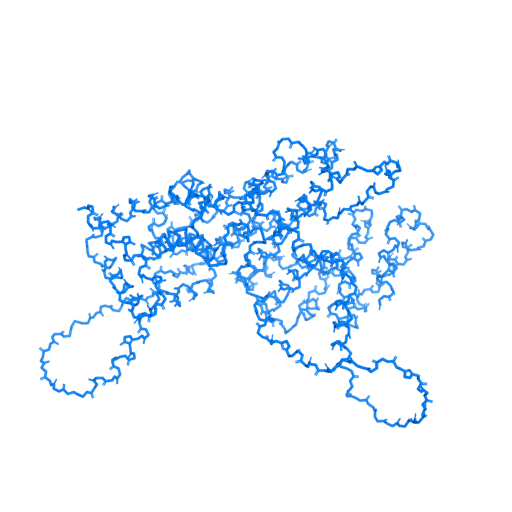 1 195 ? 6.357 -8.361 14.988 1.00 81.12 195 VAL A N 1
ATOM 1544 C CA . VAL A 1 195 ? 5.438 -7.670 15.904 1.00 81.12 195 VAL A CA 1
ATOM 1545 C C . VAL A 1 195 ? 4.261 -8.574 16.272 1.00 81.12 195 VAL A C 1
ATOM 1547 O O . VAL A 1 195 ? 3.942 -8.706 17.449 1.00 81.12 195 VAL A O 1
ATOM 1550 N N . GLY A 1 196 ? 3.637 -9.240 15.297 1.00 84.50 196 GLY A N 1
ATOM 1551 C CA . GLY A 1 196 ? 2.516 -10.147 15.546 1.00 84.50 196 GLY A CA 1
ATOM 1552 C C . GLY A 1 196 ? 2.070 -10.927 14.311 1.00 84.50 196 GLY A C 1
ATOM 1553 O O . GLY A 1 196 ? 2.735 -10.932 13.276 1.00 84.50 196 GLY A O 1
ATOM 1554 N N . SER A 1 197 ? 0.936 -11.621 14.416 1.00 89.12 197 SER A N 1
ATOM 1555 C CA . SER A 1 197 ? 0.384 -12.419 13.318 1.00 89.12 197 SER A CA 1
ATOM 1556 C C . SER A 1 197 ? -0.385 -11.590 12.289 1.00 89.12 197 SER A C 1
ATOM 1558 O O . SER A 1 197 ? -0.830 -10.466 12.535 1.00 89.12 197 SER A O 1
ATOM 1560 N N . GLN A 1 198 ? -0.671 -12.233 11.153 1.00 89.94 198 GLN A N 1
ATOM 1561 C CA . GLN A 1 198 ? -1.574 -11.720 10.122 1.00 89.94 198 GLN A CA 1
ATOM 1562 C C . GLN A 1 198 ? -2.947 -11.305 10.682 1.00 89.94 198 GLN A C 1
ATOM 1564 O O . GLN A 1 198 ? -3.549 -10.365 10.170 1.00 89.94 198 GLN A O 1
ATOM 1569 N N . LYS A 1 199 ? -3.469 -11.991 11.713 1.00 90.44 199 LYS A N 1
ATOM 1570 C CA . LYS A 1 199 ? -4.771 -11.644 12.312 1.00 90.44 199 LYS A CA 1
ATOM 1571 C C . LYS A 1 199 ? -4.700 -10.299 13.031 1.00 90.44 199 LYS A C 1
ATOM 1573 O O . LYS A 1 199 ? -5.587 -9.470 12.844 1.00 90.44 199 LYS A O 1
ATOM 1578 N N . LEU A 1 200 ? -3.633 -10.075 13.802 1.00 91.12 200 LEU A N 1
ATOM 1579 C CA . LEU A 1 200 ? -3.402 -8.803 14.483 1.00 91.12 200 LEU A CA 1
ATOM 1580 C C . LEU A 1 200 ? -3.211 -7.672 13.472 1.00 91.12 200 LEU A C 1
ATOM 1582 O O . LEU A 1 200 ? -3.840 -6.624 13.606 1.00 91.12 200 LEU A O 1
ATOM 1586 N N . TYR A 1 201 ? -2.413 -7.911 12.426 1.00 93.25 201 TYR A N 1
ATOM 1587 C CA . TYR A 1 201 ? -2.239 -6.942 11.349 1.00 93.25 201 TYR A CA 1
ATOM 1588 C C . TYR A 1 201 ? -3.574 -6.569 10.704 1.00 93.25 201 TYR A C 1
ATOM 1590 O O . TYR A 1 201 ? -3.896 -5.390 10.628 1.00 93.25 201 TYR A O 1
ATOM 1598 N N . LYS A 1 202 ? -4.393 -7.556 10.314 1.00 92.56 202 LYS A N 1
ATOM 1599 C CA . LYS A 1 202 ? -5.712 -7.313 9.705 1.00 92.56 202 LYS A CA 1
ATOM 1600 C C . LYS A 1 202 ? -6.634 -6.485 10.607 1.00 92.56 202 LYS A C 1
ATOM 1602 O O . LYS A 1 202 ? -7.365 -5.646 10.092 1.00 92.56 202 LYS A O 1
ATOM 1607 N N . ALA A 1 203 ? -6.589 -6.677 11.928 1.00 92.81 203 ALA A N 1
ATOM 1608 C CA . ALA A 1 203 ? -7.369 -5.867 12.865 1.00 92.81 203 ALA A CA 1
ATOM 1609 C C . ALA A 1 203 ? -6.878 -4.406 12.920 1.00 92.81 203 ALA A C 1
ATOM 1611 O O . ALA A 1 203 ? -7.686 -3.485 12.813 1.00 92.81 203 ALA A O 1
ATOM 1612 N N . LEU A 1 204 ? -5.560 -4.185 13.021 1.00 95.00 204 LEU A N 1
ATOM 1613 C CA . LEU A 1 204 ? -4.956 -2.843 13.022 1.00 95.00 204 LEU A CA 1
ATOM 1614 C C . LEU A 1 204 ? -5.159 -2.112 11.685 1.00 95.00 204 LEU A C 1
ATOM 1616 O O . LEU A 1 204 ? -5.572 -0.954 11.664 1.00 95.00 204 LEU A O 1
ATOM 1620 N N . ALA A 1 205 ? -4.919 -2.806 10.574 1.00 95.00 205 ALA A N 1
ATOM 1621 C CA . ALA A 1 205 ? -5.179 -2.334 9.219 1.00 95.00 205 ALA A CA 1
ATOM 1622 C C . ALA A 1 205 ? -6.662 -1.997 9.023 1.00 95.00 205 ALA A C 1
ATOM 1624 O O . ALA A 1 205 ? -6.988 -0.942 8.488 1.00 95.00 205 ALA A O 1
ATOM 1625 N N . GLY A 1 206 ? -7.569 -2.836 9.534 1.00 93.88 206 GLY A N 1
ATOM 1626 C CA . GLY A 1 206 ? -9.009 -2.590 9.508 1.00 93.88 206 GLY A CA 1
ATOM 1627 C C . GLY A 1 206 ? -9.401 -1.256 10.145 1.00 93.88 206 GLY A C 1
ATOM 1628 O O . GLY A 1 206 ? -10.255 -0.549 9.615 1.00 93.88 206 GLY A O 1
ATOM 1629 N N . ILE A 1 207 ? -8.747 -0.870 11.245 1.00 95.44 207 ILE A N 1
ATOM 1630 C CA . ILE A 1 207 ? -9.011 0.416 11.900 1.00 95.44 207 ILE A CA 1
ATOM 1631 C C . ILE A 1 207 ? -8.590 1.572 10.986 1.00 95.44 207 ILE A C 1
ATOM 1633 O O . ILE A 1 207 ? -9.367 2.504 10.782 1.00 95.44 207 ILE A O 1
ATOM 1637 N N . LEU A 1 208 ? -7.395 1.497 10.391 1.00 96.38 208 LEU A N 1
ATOM 1638 C CA . LEU A 1 208 ? -6.913 2.506 9.442 1.00 96.38 208 LEU A CA 1
ATOM 1639 C C . LEU A 1 208 ? -7.807 2.599 8.199 1.00 96.38 208 LEU A C 1
ATOM 1641 O O . LEU A 1 208 ? -8.118 3.704 7.761 1.00 96.38 208 LEU A O 1
ATOM 1645 N N . ARG A 1 209 ? -8.288 1.463 7.681 1.00 95.38 209 ARG A N 1
ATOM 1646 C CA . ARG A 1 209 ? -9.244 1.406 6.565 1.00 95.38 209 ARG A CA 1
ATOM 1647 C C . ARG A 1 209 ? -10.552 2.120 6.900 1.00 95.38 209 ARG A C 1
ATOM 1649 O O . ARG A 1 209 ? -11.012 2.925 6.099 1.00 95.38 209 ARG A O 1
ATOM 1656 N N . LEU A 1 210 ? -11.135 1.883 8.082 1.00 93.06 210 LEU A N 1
ATOM 1657 C CA . LEU A 1 210 ? -12.354 2.588 8.507 1.00 93.06 210 LEU A CA 1
ATOM 1658 C C . LEU A 1 210 ? -12.117 4.088 8.705 1.00 93.06 210 LEU A C 1
ATOM 1660 O O . LEU A 1 210 ? -12.983 4.892 8.363 1.00 93.06 210 LEU A O 1
ATOM 1664 N N . VAL A 1 211 ? -10.943 4.481 9.210 1.00 93.44 211 VAL A N 1
ATOM 1665 C CA . VAL A 1 211 ? -10.565 5.898 9.302 1.00 93.44 211 VAL A CA 1
ATOM 1666 C C . VAL A 1 211 ? -10.474 6.520 7.909 1.00 93.44 211 VAL A C 1
ATOM 1668 O O . VAL A 1 211 ? -11.084 7.562 7.685 1.00 93.44 211 VAL A O 1
ATOM 1671 N N . GLY A 1 212 ? -9.806 5.870 6.954 1.00 92.00 212 GLY A N 1
ATOM 1672 C CA . GLY A 1 212 ? -9.762 6.317 5.561 1.00 92.00 212 GLY A CA 1
ATOM 1673 C C . GLY A 1 212 ? -11.156 6.435 4.942 1.00 92.00 212 GLY A C 1
ATOM 1674 O O . GLY A 1 212 ? -11.519 7.493 4.432 1.00 92.00 212 GLY A O 1
ATOM 1675 N N . LEU A 1 213 ? -11.991 5.407 5.092 1.00 91.12 213 LEU A N 1
ATOM 1676 C CA . LEU A 1 213 ? -13.369 5.392 4.598 1.00 91.12 213 LEU A CA 1
ATOM 1677 C C . LEU A 1 213 ? -14.235 6.504 5.211 1.00 91.12 213 LEU A C 1
ATOM 1679 O O . LEU A 1 213 ? -15.043 7.115 4.513 1.00 91.12 213 LEU A O 1
ATOM 1683 N N . SER A 1 214 ? -14.037 6.825 6.496 1.00 90.12 214 SER A N 1
ATOM 1684 C CA . SER A 1 214 ? -14.788 7.886 7.182 1.00 90.12 214 SER A CA 1
ATOM 1685 C C . SER A 1 214 ? -14.575 9.277 6.579 1.00 90.12 214 SER A C 1
ATOM 1687 O O . SER A 1 214 ? -15.477 10.109 6.643 1.00 90.12 214 SER A O 1
ATOM 1689 N N . THR A 1 215 ? -13.426 9.513 5.933 1.00 88.38 215 THR A N 1
ATOM 1690 C CA . THR A 1 215 ? -13.122 10.787 5.256 1.00 88.38 215 THR A CA 1
ATOM 1691 C C . THR A 1 215 ? -13.906 10.998 3.961 1.00 88.38 215 THR A C 1
ATOM 1693 O O . THR A 1 215 ? -13.882 12.097 3.416 1.00 88.38 215 THR A O 1
ATOM 1696 N N . MET A 1 216 ? -14.562 9.949 3.456 1.00 85.25 216 MET A N 1
ATOM 1697 C CA . MET A 1 216 ? -15.263 9.941 2.169 1.00 85.25 216 MET A CA 1
ATOM 1698 C C . MET A 1 216 ? -16.733 9.519 2.300 1.00 85.25 216 MET A C 1
ATOM 1700 O O . MET A 1 216 ? -17.412 9.348 1.289 1.00 85.25 216 MET A O 1
ATOM 1704 N N . ALA A 1 217 ? -17.236 9.327 3.521 1.00 81.31 217 ALA A N 1
ATOM 1705 C CA . ALA A 1 217 ? -18.580 8.803 3.762 1.00 81.31 217 ALA A CA 1
ATOM 1706 C C . ALA A 1 217 ? -19.686 9.879 3.739 1.00 81.31 217 ALA A C 1
ATOM 1708 O O . ALA A 1 217 ? -20.858 9.546 3.576 1.00 81.31 217 ALA A O 1
ATOM 1709 N N . ASP A 1 218 ? -19.348 11.167 3.891 1.00 75.69 218 ASP A N 1
ATOM 1710 C CA . ASP A 1 218 ? -20.324 12.269 3.897 1.00 75.69 218 ASP A CA 1
ATOM 1711 C C . ASP A 1 218 ? -19.805 13.526 3.177 1.00 75.69 218 ASP A C 1
ATOM 1713 O O . ASP A 1 218 ? -18.610 13.811 3.178 1.00 75.69 218 ASP A O 1
ATOM 1717 N N . PHE A 1 219 ? -20.696 14.354 2.625 1.00 63.50 219 PHE A N 1
ATOM 1718 C CA . PHE A 1 219 ? -20.327 15.631 1.995 1.00 63.50 219 PHE A CA 1
ATOM 1719 C C . PHE A 1 219 ? -19.652 16.596 2.984 1.00 63.50 219 PHE A C 1
ATOM 1721 O O . PHE A 1 219 ? -18.839 17.429 2.600 1.00 63.50 219 PHE A O 1
ATOM 1728 N N . ARG A 1 220 ? -19.962 16.481 4.284 1.00 66.31 220 ARG A N 1
ATOM 1729 C CA . ARG A 1 220 ? -19.320 17.277 5.345 1.00 66.31 220 ARG A CA 1
ATOM 1730 C C . ARG A 1 220 ? -17.861 16.904 5.567 1.00 66.31 220 ARG A C 1
ATOM 1732 O O . ARG A 1 220 ? -17.156 17.649 6.240 1.00 66.31 220 ARG A O 1
ATOM 1739 N N . SER A 1 221 ? -17.433 15.759 5.033 1.00 65.31 221 SER A N 1
ATOM 1740 C CA . SER A 1 221 ? -16.078 15.247 5.200 1.00 65.31 221 SER A CA 1
ATOM 1741 C C . SER A 1 221 ? -15.084 15.715 4.124 1.00 65.31 221 SER A C 1
ATOM 1743 O O . SER A 1 221 ? -13.919 15.310 4.133 1.00 65.31 221 SER A O 1
ATOM 1745 N N . GLU A 1 222 ? -15.507 16.625 3.236 1.00 71.25 222 GLU A N 1
ATOM 1746 C CA . GLU A 1 222 ? -14.645 17.215 2.210 1.00 71.25 222 GLU A CA 1
ATOM 1747 C C . GLU A 1 222 ? -13.370 17.832 2.815 1.00 71.25 222 GLU A C 1
ATOM 1749 O O . GLU A 1 222 ? -13.401 18.647 3.737 1.00 71.25 222 GLU A O 1
ATOM 1754 N N . GLY A 1 223 ? -12.218 17.422 2.281 1.00 79.69 223 GLY A N 1
ATOM 1755 C CA . GLY A 1 223 ? -10.903 17.918 2.685 1.00 79.69 223 GLY A CA 1
ATOM 1756 C C . GLY A 1 223 ? -10.221 17.137 3.813 1.00 79.69 223 GLY A C 1
ATOM 1757 O O . GLY A 1 223 ? -8.990 17.178 3.877 1.00 79.69 223 GLY A O 1
ATOM 1758 N N . TYR A 1 224 ? -10.931 16.357 4.641 1.00 85.88 224 TYR A N 1
ATOM 1759 C CA . TYR A 1 224 ? -10.274 15.607 5.728 1.00 85.88 224 TYR A CA 1
ATOM 1760 C C . TYR A 1 224 ? -9.289 14.555 5.221 1.00 85.88 224 TYR A C 1
ATOM 1762 O O . TYR A 1 224 ? -8.254 14.356 5.857 1.00 85.88 224 TYR A O 1
ATOM 1770 N N . LEU A 1 225 ? -9.557 13.941 4.062 1.00 89.56 225 LEU A N 1
ATOM 1771 C CA . LEU A 1 225 ? -8.633 12.999 3.427 1.00 89.56 225 LEU A CA 1
ATOM 1772 C C . LEU A 1 225 ? -7.271 13.652 3.149 1.00 89.56 225 LEU A C 1
ATOM 1774 O O . LEU A 1 225 ? -6.233 13.087 3.482 1.00 89.56 225 LEU A O 1
ATOM 1778 N N . SER A 1 226 ? -7.262 14.871 2.601 1.00 89.62 226 SER A N 1
ATOM 1779 C CA . SER A 1 226 ? -6.018 15.610 2.351 1.00 89.62 226 SER A CA 1
ATOM 1780 C C . SER A 1 226 ? -5.267 15.929 3.647 1.00 89.62 226 SER A C 1
ATOM 1782 O O . SER A 1 226 ? -4.061 15.732 3.722 1.00 89.62 226 SER A O 1
ATOM 1784 N N . VAL A 1 227 ? -5.980 16.335 4.703 1.00 90.38 227 VAL A N 1
ATOM 1785 C CA . VAL A 1 227 ? -5.374 16.682 5.998 1.00 90.38 227 VAL A CA 1
ATOM 1786 C C . VAL A 1 227 ? -4.768 15.458 6.683 1.00 90.38 227 VAL A C 1
ATOM 1788 O O . VAL A 1 227 ? -3.651 15.536 7.191 1.00 90.38 227 VAL A O 1
ATOM 1791 N N . ILE A 1 228 ? -5.483 14.328 6.713 1.00 92.12 228 ILE A N 1
ATOM 1792 C CA . ILE A 1 228 ? -4.998 13.130 7.405 1.00 92.12 228 ILE A CA 1
ATOM 1793 C C . ILE A 1 228 ? -3.844 12.462 6.655 1.00 92.12 228 ILE A C 1
ATOM 1795 O O . ILE A 1 228 ? -2.929 11.958 7.299 1.00 92.12 228 ILE A O 1
ATOM 1799 N N . THR A 1 229 ? -3.854 12.482 5.319 1.00 93.50 229 THR A N 1
ATOM 1800 C CA . THR A 1 229 ? -2.775 11.918 4.493 1.00 93.50 229 THR A CA 1
ATOM 1801 C C . THR A 1 229 ? -1.526 12.798 4.464 1.00 93.50 229 THR A C 1
ATOM 1803 O O . THR A 1 229 ? -0.424 12.265 4.358 1.00 93.50 229 THR A O 1
ATOM 1806 N N . ASP A 1 230 ? -1.650 14.117 4.642 1.00 92.88 230 ASP A N 1
ATOM 1807 C CA . ASP A 1 230 ? -0.495 15.025 4.661 1.00 92.88 230 ASP A CA 1
ATOM 1808 C C . ASP A 1 230 ? 0.443 14.780 5.859 1.00 92.88 230 ASP A C 1
ATOM 1810 O O . ASP A 1 230 ? 1.662 14.905 5.734 1.00 92.88 230 ASP A O 1
ATOM 1814 N N . ILE A 1 231 ? -0.105 14.350 7.004 1.00 93.12 231 ILE A N 1
ATOM 1815 C CA . ILE A 1 231 ? 0.664 14.024 8.218 1.00 93.12 231 ILE A CA 1
ATOM 1816 C C . ILE A 1 231 ? 1.707 12.914 7.956 1.00 93.12 231 ILE A C 1
ATOM 1818 O O . ILE A 1 231 ? 2.901 13.176 8.131 1.00 93.12 231 ILE A O 1
ATOM 1822 N N . PRO A 1 232 ? 1.328 11.689 7.527 1.00 93.38 232 PRO A N 1
ATOM 1823 C CA . PRO A 1 232 ? 2.283 10.628 7.225 1.00 93.38 232 PRO A CA 1
ATOM 1824 C C . PRO A 1 232 ? 3.149 10.963 6.001 1.00 93.38 232 PRO A C 1
ATOM 1826 O O . PRO A 1 232 ? 4.330 10.612 5.978 1.00 93.38 232 PRO A O 1
ATOM 1829 N N . LEU A 1 233 ? 2.618 11.703 5.021 1.00 93.38 233 LEU A N 1
ATOM 1830 C CA . LEU A 1 233 ? 3.384 12.153 3.855 1.00 93.38 233 LEU A CA 1
ATOM 1831 C C . LEU A 1 233 ? 4.526 13.114 4.240 1.00 93.38 233 LEU A C 1
ATOM 1833 O O . LEU A 1 233 ? 5.571 13.143 3.588 1.00 93.38 233 LEU A O 1
ATOM 1837 N N . GLY A 1 234 ? 4.389 13.834 5.358 1.00 92.56 234 GLY A N 1
ATOM 1838 C CA . GLY A 1 234 ? 5.456 14.642 5.946 1.00 92.56 234 GLY A CA 1
ATOM 1839 C C . GLY A 1 234 ? 6.742 13.857 6.246 1.00 92.56 234 GLY A C 1
ATOM 1840 O O . GLY A 1 234 ? 7.835 14.410 6.099 1.00 92.56 234 GLY A O 1
ATOM 1841 N N . TYR A 1 235 ? 6.651 12.565 6.596 1.00 90.81 235 TYR A N 1
ATOM 1842 C CA . TYR A 1 235 ? 7.838 11.718 6.791 1.00 90.81 235 TYR A CA 1
ATOM 1843 C C . TYR A 1 235 ? 8.558 11.416 5.474 1.00 90.81 235 TYR A C 1
ATOM 1845 O O . TYR A 1 235 ? 9.789 11.436 5.454 1.00 90.81 235 TYR A O 1
ATOM 1853 N N . PHE A 1 236 ? 7.820 11.212 4.377 1.00 88.81 236 PHE A N 1
ATOM 1854 C CA . PHE A 1 236 ? 8.396 11.039 3.038 1.00 88.81 236 PHE A CA 1
ATOM 1855 C C . PHE A 1 236 ? 9.109 12.294 2.567 1.00 88.81 236 PHE A C 1
ATOM 1857 O O . PHE A 1 236 ? 10.283 12.233 2.218 1.00 88.81 236 PHE A O 1
ATOM 1864 N N . ARG A 1 237 ? 8.455 13.456 2.656 1.00 93.12 237 ARG A N 1
ATOM 1865 C CA . ARG A 1 237 ? 9.075 14.731 2.265 1.00 93.12 237 ARG A CA 1
ATOM 1866 C C . ARG A 1 237 ? 10.350 15.009 3.056 1.00 93.12 237 ARG A C 1
ATOM 1868 O O . ARG A 1 237 ? 11.331 15.517 2.514 1.00 93.12 237 ARG A O 1
ATOM 1875 N N . LYS A 1 238 ? 10.361 14.648 4.343 1.00 91.94 238 LYS A N 1
ATOM 1876 C CA . LYS A 1 238 ? 11.555 14.745 5.186 1.00 91.94 238 LYS A CA 1
ATOM 1877 C C . LYS A 1 238 ? 12.645 13.760 4.752 1.00 91.94 238 LYS A C 1
ATOM 1879 O O . LYS A 1 238 ? 13.805 14.160 4.704 1.00 91.94 238 LYS A O 1
ATOM 1884 N N . LEU A 1 239 ? 12.291 12.516 4.417 1.00 89.19 239 LEU A N 1
ATOM 1885 C CA . LEU A 1 239 ? 13.226 11.526 3.872 1.00 89.19 239 LEU A CA 1
ATOM 1886 C C . LEU A 1 239 ? 13.846 12.018 2.560 1.00 89.19 239 LEU A C 1
ATOM 1888 O O . LEU A 1 239 ? 15.067 12.109 2.474 1.00 89.19 239 LEU A O 1
ATOM 1892 N N . VAL A 1 240 ? 13.020 12.426 1.595 1.00 89.38 240 VAL A N 1
ATOM 1893 C CA . VAL A 1 240 ? 13.455 12.984 0.305 1.00 89.38 240 VAL A CA 1
ATOM 1894 C C . VAL A 1 240 ? 14.382 14.181 0.524 1.00 89.38 240 VAL A C 1
ATOM 1896 O O . VAL A 1 240 ? 15.449 14.260 -0.077 1.00 89.38 240 VAL A O 1
ATOM 1899 N N . SER A 1 241 ? 14.038 15.094 1.439 1.00 90.19 241 SER A N 1
ATOM 1900 C CA . SER A 1 241 ? 14.901 16.233 1.767 1.00 90.19 241 SER A CA 1
ATOM 1901 C C . SER A 1 241 ? 16.265 15.811 2.327 1.00 90.19 241 SER A C 1
ATOM 1903 O O . SER A 1 241 ? 17.271 16.421 1.969 1.00 90.19 241 SER A O 1
ATOM 1905 N N . G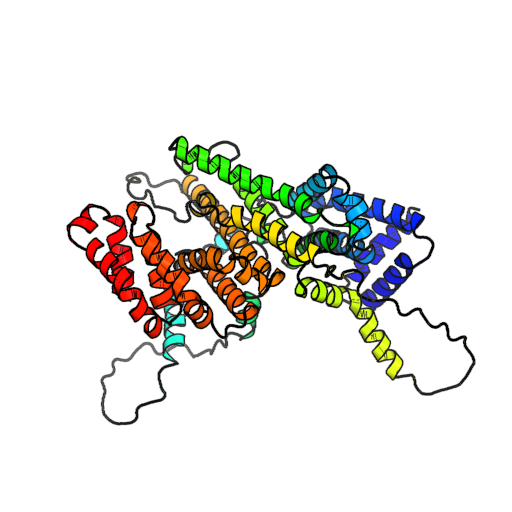LU A 1 242 ? 16.332 14.811 3.208 1.00 87.50 242 GLU A N 1
ATOM 1906 C CA . GLU A 1 242 ? 17.607 14.327 3.761 1.00 87.50 242 GLU A CA 1
ATOM 1907 C C . GLU A 1 242 ? 18.450 13.589 2.712 1.00 87.50 242 GLU A C 1
ATOM 1909 O O . GLU A 1 242 ? 19.672 13.749 2.703 1.00 87.50 242 GLU A O 1
ATOM 1914 N N . VAL A 1 243 ? 17.823 12.833 1.804 1.00 85.69 243 VAL A N 1
ATOM 1915 C CA . VAL A 1 243 ? 18.527 12.169 0.694 1.00 85.69 243 VAL A CA 1
ATOM 1916 C C . VAL A 1 243 ? 19.087 13.200 -0.291 1.00 85.69 243 VAL A C 1
ATOM 1918 O O . VAL A 1 243 ? 20.272 13.149 -0.620 1.00 85.69 243 VAL A O 1
ATOM 1921 N N . ARG A 1 244 ? 18.308 14.229 -0.654 1.00 86.75 244 ARG A N 1
ATOM 1922 C CA . ARG A 1 244 ? 18.804 15.355 -1.468 1.00 86.75 244 ARG A CA 1
ATOM 1923 C C . ARG A 1 244 ? 20.008 16.033 -0.820 1.00 86.75 244 ARG A C 1
ATOM 1925 O O . ARG A 1 244 ? 21.012 16.299 -1.474 1.00 86.75 244 ARG A O 1
ATOM 1932 N N . MET A 1 245 ? 19.937 16.309 0.484 1.00 85.44 245 MET A N 1
ATOM 1933 C CA . MET A 1 245 ? 21.048 16.932 1.214 1.00 85.44 245 MET A CA 1
ATOM 1934 C C . MET A 1 245 ? 22.314 16.070 1.201 1.00 85.44 245 MET A C 1
ATOM 1936 O O . MET A 1 245 ? 23.416 16.615 1.106 1.00 85.44 245 MET A O 1
ATOM 1940 N N . ARG A 1 246 ? 22.161 14.743 1.252 1.00 86.12 246 ARG A N 1
ATOM 1941 C CA . ARG A 1 246 ? 23.258 13.778 1.127 1.00 86.12 246 ARG A CA 1
ATOM 1942 C C . ARG A 1 246 ? 23.929 13.835 -0.247 1.00 86.12 246 ARG A C 1
ATOM 1944 O O . ARG A 1 246 ? 25.156 13.762 -0.330 1.00 86.12 246 ARG A O 1
ATOM 1951 N N . GLU A 1 247 ? 23.159 13.998 -1.318 1.00 81.50 247 GLU A N 1
ATOM 1952 C CA . GLU A 1 247 ? 23.706 14.161 -2.672 1.00 81.50 247 GLU A CA 1
ATOM 1953 C C . GLU A 1 247 ? 24.494 15.464 -2.816 1.00 81.50 247 GLU A C 1
ATOM 1955 O O . GLU A 1 247 ? 25.622 15.456 -3.316 1.00 81.50 247 GLU A O 1
ATOM 1960 N N . TYR A 1 248 ? 23.958 16.574 -2.295 1.00 82.50 248 TYR A N 1
ATOM 1961 C CA . TYR A 1 248 ? 24.661 17.859 -2.285 1.00 82.50 248 TYR A CA 1
ATOM 1962 C C . TYR A 1 248 ? 25.969 17.810 -1.488 1.00 82.50 248 TYR A C 1
ATOM 1964 O O . TYR A 1 248 ? 26.974 18.384 -1.913 1.00 82.50 248 TYR A O 1
ATOM 1972 N N . SER A 1 249 ? 25.976 17.125 -0.340 1.00 82.19 249 SER A N 1
ATOM 1973 C CA . SER A 1 249 ? 27.162 16.992 0.512 1.00 82.19 249 SER A CA 1
ATOM 1974 C C . SER A 1 249 ? 28.164 15.945 0.011 1.00 82.19 249 SER A C 1
ATOM 1976 O O . SER A 1 249 ? 29.283 15.895 0.525 1.00 82.19 249 SER A O 1
ATOM 1978 N N . LYS A 1 250 ? 27.795 15.137 -0.998 1.00 82.38 250 LYS A N 1
ATOM 1979 C CA . LYS A 1 250 ? 28.564 13.985 -1.505 1.00 82.38 250 LYS A CA 1
ATOM 1980 C C . LYS A 1 250 ? 28.943 12.990 -0.402 1.00 82.38 250 LYS A C 1
ATOM 1982 O O . LYS A 1 250 ? 29.997 12.355 -0.454 1.00 82.38 250 LYS A O 1
ATOM 1987 N N . GLU A 1 251 ? 28.091 12.863 0.609 1.00 81.88 251 GLU A N 1
ATOM 1988 C CA . GLU A 1 251 ? 28.284 11.936 1.722 1.00 81.88 251 GLU A CA 1
ATOM 1989 C C . GLU A 1 251 ? 28.105 10.478 1.249 1.00 81.88 251 GLU A C 1
ATOM 1991 O O . GLU A 1 251 ? 27.365 10.205 0.305 1.00 81.88 251 GLU A O 1
ATOM 1996 N N . SER A 1 252 ? 28.787 9.502 1.857 1.00 79.69 252 SER A N 1
ATOM 1997 C CA . SER A 1 252 ? 28.561 8.082 1.537 1.00 79.69 252 SER A CA 1
ATOM 1998 C C . SER A 1 252 ? 27.270 7.568 2.187 1.00 79.69 252 SER A C 1
ATOM 2000 O O . SER A 1 252 ? 26.889 8.035 3.257 1.00 79.69 252 SER A O 1
ATOM 2002 N N . TRP A 1 253 ? 26.617 6.563 1.591 1.00 74.94 253 TRP A N 1
ATOM 2003 C CA . TRP A 1 253 ? 25.428 5.935 2.192 1.00 74.94 253 TRP A CA 1
ATOM 2004 C C . TRP A 1 253 ? 25.693 5.417 3.611 1.00 74.94 253 TRP A C 1
ATOM 2006 O O . TRP A 1 253 ? 24.873 5.608 4.501 1.00 74.94 253 TRP A O 1
ATOM 2016 N N . GLN A 1 254 ? 26.880 4.856 3.853 1.00 73.31 254 GLN A N 1
ATOM 2017 C CA . GLN A 1 254 ? 27.303 4.416 5.184 1.00 73.31 254 GLN A CA 1
ATOM 2018 C C . GLN A 1 254 ? 27.330 5.576 6.187 1.00 73.31 254 GLN A C 1
ATOM 2020 O O . GLN A 1 254 ? 26.755 5.470 7.267 1.00 73.31 254 GLN A O 1
ATOM 2025 N N . SER A 1 255 ? 27.952 6.703 5.829 1.00 76.62 255 SER A N 1
ATOM 2026 C CA . SER A 1 255 ? 28.005 7.887 6.696 1.00 76.62 255 SER A CA 1
ATOM 2027 C C . SER A 1 255 ? 26.607 8.448 6.960 1.00 76.62 255 SER A C 1
ATOM 2029 O O . SER A 1 255 ? 26.259 8.712 8.111 1.00 76.62 255 SER A O 1
ATOM 2031 N N . TRP A 1 256 ? 25.768 8.512 5.922 1.00 79.88 256 TRP A N 1
ATOM 2032 C CA . TRP A 1 256 ? 24.392 8.981 6.044 1.00 79.88 256 TRP A CA 1
ATOM 2033 C C . TRP A 1 256 ? 23.564 8.103 6.984 1.00 79.88 256 TRP A C 1
ATOM 2035 O O . TRP A 1 256 ? 22.865 8.628 7.846 1.00 79.88 256 TRP A O 1
ATOM 2045 N N . TYR A 1 257 ? 23.680 6.777 6.886 1.00 73.44 257 TYR A N 1
ATOM 2046 C CA . TYR A 1 257 ? 22.993 5.849 7.787 1.00 73.44 257 TYR A CA 1
ATOM 2047 C C . TYR A 1 257 ? 23.512 5.906 9.224 1.00 73.44 257 TYR A C 1
ATOM 2049 O O . TYR A 1 257 ? 22.725 5.780 10.165 1.00 73.44 257 TYR A O 1
ATOM 2057 N N . HIS A 1 258 ? 24.821 6.105 9.402 1.00 69.31 258 HIS A N 1
ATOM 2058 C CA . HIS A 1 258 ? 25.438 6.273 10.717 1.00 69.31 258 HIS A CA 1
ATOM 2059 C C . HIS A 1 258 ? 25.118 7.624 11.364 1.00 69.31 258 HIS A C 1
ATOM 2061 O O . HIS A 1 258 ? 25.250 7.762 12.584 1.00 69.31 258 HIS A O 1
ATOM 2067 N N . ARG A 1 259 ? 24.662 8.610 10.587 1.00 74.44 259 ARG A N 1
ATOM 2068 C CA . ARG A 1 259 ? 24.153 9.869 11.122 1.00 74.44 259 ARG A CA 1
ATOM 2069 C C . ARG A 1 259 ? 22.940 9.594 12.010 1.00 74.44 259 ARG A C 1
ATOM 2071 O O . ARG A 1 259 ? 22.024 8.847 11.659 1.00 74.44 259 ARG A O 1
ATOM 2078 N N . THR A 1 260 ? 22.934 10.213 13.187 1.00 65.44 260 THR A N 1
ATOM 2079 C CA . THR A 1 260 ? 21.889 10.026 14.195 1.00 65.44 260 THR A CA 1
ATOM 2080 C C . THR A 1 260 ? 20.503 10.299 13.603 1.00 65.44 260 THR A C 1
ATOM 2082 O O . THR A 1 260 ? 20.153 11.448 13.348 1.00 65.44 260 THR A O 1
ATOM 2085 N N . GLY A 1 261 ? 19.706 9.244 13.411 1.00 70.88 261 GLY A N 1
ATOM 2086 C CA . GLY A 1 261 ? 18.296 9.339 13.022 1.00 70.88 261 GLY A CA 1
ATOM 2087 C C . GLY A 1 261 ? 17.958 9.057 11.552 1.00 70.88 261 GLY A C 1
ATOM 2088 O O . GLY A 1 261 ? 16.773 8.906 11.266 1.00 70.88 261 GLY A O 1
ATOM 2089 N N . SER A 1 262 ? 18.919 8.903 10.634 1.00 76.00 262 SER A N 1
ATOM 2090 C CA . SER A 1 262 ? 18.613 8.664 9.206 1.00 76.00 262 SER A CA 1
ATOM 2091 C C . SER A 1 262 ? 17.924 7.317 8.964 1.00 76.00 262 SER A C 1
ATOM 2093 O O . SER A 1 262 ? 16.862 7.253 8.348 1.00 76.00 262 SER A O 1
ATOM 2095 N N . GLY A 1 263 ? 18.446 6.236 9.554 1.00 76.19 263 GLY A N 1
ATOM 2096 C CA . GLY A 1 263 ? 17.780 4.930 9.495 1.00 76.19 263 GLY A CA 1
ATOM 2097 C C . GLY A 1 263 ? 16.422 4.921 10.210 1.00 76.19 263 GLY A C 1
ATOM 2098 O O . GLY A 1 263 ? 15.504 4.227 9.794 1.00 76.19 263 GLY A O 1
ATOM 2099 N N . GLN A 1 264 ? 16.249 5.725 11.265 1.00 81.25 264 GLN A N 1
ATOM 2100 C CA . GLN A 1 264 ? 14.943 5.881 11.915 1.00 81.25 264 GLN A CA 1
ATOM 2101 C C . GLN A 1 264 ? 13.940 6.582 10.992 1.00 81.25 264 GLN A C 1
ATOM 2103 O O . GLN A 1 264 ? 12.777 6.187 10.962 1.00 81.25 264 GLN A O 1
ATOM 2108 N N . LEU A 1 265 ? 14.387 7.579 10.229 1.00 85.00 265 LEU A N 1
ATOM 2109 C CA . LEU A 1 265 ? 13.553 8.302 9.277 1.00 85.00 265 LEU A CA 1
ATOM 2110 C C . LEU A 1 265 ? 13.050 7.390 8.152 1.00 85.00 265 LEU A C 1
ATOM 2112 O O . LEU A 1 265 ? 11.863 7.434 7.842 1.00 85.00 265 LEU A O 1
ATOM 2116 N N . LEU A 1 266 ? 13.903 6.512 7.610 1.00 85.44 266 LEU A N 1
ATOM 2117 C CA . LEU A 1 266 ? 13.487 5.515 6.614 1.00 85.44 266 LEU A CA 1
ATOM 2118 C C . LEU A 1 266 ? 12.407 4.574 7.167 1.00 85.44 266 LEU A C 1
ATOM 2120 O O . LEU A 1 266 ? 11.390 4.336 6.516 1.00 85.44 266 LEU A O 1
ATOM 2124 N N . ARG A 1 267 ? 12.584 4.080 8.399 1.00 85.75 267 ARG A N 1
ATOM 2125 C CA . ARG A 1 267 ? 11.589 3.222 9.065 1.00 85.75 267 ARG A CA 1
ATOM 2126 C C . ARG A 1 267 ? 10.267 3.948 9.301 1.00 85.75 267 ARG A C 1
ATOM 2128 O O . ARG A 1 267 ? 9.200 3.363 9.114 1.00 85.75 267 ARG A O 1
ATOM 2135 N N . GLN A 1 268 ? 10.331 5.219 9.695 1.00 88.88 268 GLN A N 1
ATOM 2136 C CA . GLN A 1 268 ? 9.154 6.069 9.871 1.00 88.88 268 GLN A CA 1
ATOM 2137 C C . GLN A 1 268 ? 8.430 6.300 8.544 1.00 88.88 268 GLN A C 1
ATOM 2139 O O . GLN A 1 268 ? 7.219 6.123 8.499 1.00 88.88 268 GLN A O 1
ATOM 2144 N N . ALA A 1 269 ? 9.155 6.604 7.464 1.00 90.88 269 ALA A N 1
ATOM 2145 C CA . ALA A 1 269 ? 8.581 6.750 6.128 1.00 90.88 269 ALA A CA 1
ATOM 2146 C C . ALA A 1 269 ? 7.950 5.436 5.632 1.00 90.88 269 ALA A C 1
ATOM 2148 O O . ALA A 1 269 ? 6.806 5.436 5.193 1.00 90.88 269 ALA A O 1
ATOM 2149 N N . SER A 1 270 ? 8.624 4.296 5.808 1.00 90.62 270 SER A N 1
ATOM 2150 C CA . SER A 1 270 ? 8.086 2.973 5.438 1.00 90.62 270 SER A CA 1
ATOM 2151 C C . SER A 1 270 ? 6.794 2.641 6.196 1.00 90.62 270 SER A C 1
ATOM 2153 O O . SER A 1 270 ? 5.818 2.162 5.620 1.00 90.62 270 SER A O 1
ATOM 2155 N N . THR A 1 271 ? 6.765 2.931 7.501 1.00 92.31 271 THR A N 1
ATOM 2156 C CA . THR A 1 271 ? 5.574 2.729 8.343 1.00 92.31 271 THR A CA 1
ATOM 2157 C C . THR A 1 271 ? 4.450 3.684 7.934 1.00 92.31 271 THR A C 1
ATOM 2159 O O . THR A 1 271 ? 3.297 3.272 7.820 1.00 92.31 271 THR A O 1
ATOM 2162 N N . ALA A 1 272 ? 4.787 4.942 7.642 1.00 94.19 272 ALA A N 1
ATOM 2163 C CA . ALA A 1 272 ? 3.854 5.941 7.139 1.00 94.19 272 ALA A CA 1
ATOM 2164 C C . ALA A 1 272 ? 3.247 5.533 5.786 1.00 94.19 272 ALA A C 1
ATOM 2166 O O . ALA A 1 272 ? 2.047 5.712 5.593 1.00 94.19 272 ALA A O 1
ATOM 2167 N N . ALA A 1 273 ? 4.028 4.924 4.885 1.00 94.56 273 ALA A N 1
ATOM 2168 C CA . ALA A 1 273 ? 3.507 4.366 3.640 1.00 94.56 273 ALA A CA 1
ATOM 2169 C C . ALA A 1 273 ? 2.518 3.231 3.889 1.00 94.56 273 ALA A C 1
ATOM 2171 O O . ALA A 1 273 ? 1.436 3.234 3.315 1.00 94.56 273 ALA A O 1
ATOM 2172 N N . CYS A 1 274 ? 2.835 2.311 4.805 1.00 95.00 274 CYS A N 1
ATOM 2173 C CA . CYS A 1 274 ? 1.910 1.235 5.162 1.00 95.00 274 CYS A CA 1
ATOM 2174 C C . CYS A 1 274 ? 0.576 1.806 5.663 1.00 95.00 274 CYS A C 1
ATOM 2176 O O . CYS A 1 274 ? -0.486 1.317 5.289 1.00 95.00 274 CYS A O 1
ATOM 2178 N N . MET A 1 275 ? 0.619 2.859 6.482 1.00 95.62 275 MET A N 1
ATOM 2179 C CA . MET A 1 275 ? -0.590 3.505 6.989 1.00 95.62 275 MET A CA 1
ATOM 2180 C C . MET A 1 275 ? -1.378 4.222 5.888 1.00 95.62 275 MET A C 1
ATOM 2182 O O . MET A 1 275 ? -2.600 4.110 5.851 1.00 95.62 275 MET A O 1
ATOM 2186 N N . LEU A 1 276 ? -0.694 4.941 4.991 1.00 96.75 276 LEU A N 1
ATOM 2187 C CA . LEU A 1 276 ? -1.304 5.595 3.829 1.00 96.75 276 LEU A CA 1
ATOM 2188 C C . LEU A 1 276 ? -2.016 4.582 2.932 1.00 96.75 276 LEU A C 1
ATOM 2190 O O . LEU A 1 276 ? -3.189 4.765 2.618 1.00 96.75 276 LEU A O 1
ATOM 2194 N N . ASN A 1 277 ? -1.332 3.496 2.586 1.00 96.56 277 ASN A N 1
ATOM 2195 C CA . ASN A 1 277 ? -1.869 2.412 1.773 1.00 96.56 277 ASN A CA 1
ATOM 2196 C C . ASN A 1 277 ? -3.143 1.821 2.381 1.00 96.56 277 ASN A C 1
ATOM 2198 O O . ASN A 1 277 ? -4.144 1.676 1.687 1.00 96.56 277 ASN A O 1
ATOM 2202 N N . GLU A 1 278 ? -3.136 1.540 3.685 1.00 96.56 278 GLU A N 1
ATOM 2203 C CA . GLU A 1 278 ? -4.299 0.984 4.381 1.00 96.56 278 GLU A CA 1
ATOM 2204 C C . GLU A 1 278 ? -5.475 1.968 4.454 1.00 96.56 278 GLU A C 1
ATOM 2206 O O . GLU A 1 278 ? -6.623 1.585 4.224 1.00 96.56 278 GLU A O 1
ATOM 2211 N N . MET A 1 279 ? -5.210 3.254 4.707 1.00 95.88 279 MET A N 1
ATOM 2212 C CA . MET A 1 279 ? -6.254 4.285 4.686 1.00 95.88 279 MET A CA 1
ATOM 2213 C C . MET A 1 279 ? -6.871 4.440 3.290 1.00 95.88 279 MET A C 1
ATOM 2215 O O . MET A 1 279 ? -8.094 4.485 3.171 1.00 95.88 279 MET A O 1
ATOM 2219 N N . ILE A 1 280 ? -6.053 4.490 2.233 1.00 96.06 280 ILE A N 1
ATOM 2220 C CA . ILE A 1 280 ? -6.551 4.625 0.858 1.00 96.06 280 ILE A CA 1
ATOM 2221 C C . ILE A 1 280 ? -7.293 3.362 0.415 1.00 96.06 280 ILE A C 1
ATOM 2223 O O . ILE A 1 280 ? -8.369 3.475 -0.171 1.00 96.06 280 ILE A O 1
ATOM 2227 N N . PHE A 1 281 ? -6.788 2.169 0.748 1.00 95.44 281 PHE A N 1
ATOM 2228 C CA . PHE A 1 281 ? -7.480 0.910 0.463 1.00 95.44 281 PHE A CA 1
ATOM 2229 C C . PHE A 1 281 ? -8.854 0.845 1.134 1.00 95.44 281 PHE A C 1
ATOM 2231 O O . PHE A 1 281 ? -9.795 0.316 0.549 1.00 95.44 281 PHE A O 1
ATOM 2238 N N . GLY A 1 282 ? -9.005 1.431 2.326 1.00 92.50 282 GLY A N 1
ATOM 2239 C CA . GLY A 1 282 ? -10.287 1.517 3.025 1.00 92.50 282 GLY A CA 1
ATOM 2240 C C . GLY A 1 282 ? -11.410 2.190 2.231 1.00 92.50 282 GLY A C 1
ATOM 2241 O O . GLY A 1 282 ? -12.574 1.898 2.482 1.00 92.50 282 GLY A O 1
ATOM 2242 N N . ILE A 1 283 ? -11.071 3.045 1.261 1.00 91.94 283 ILE A N 1
ATOM 2243 C CA . ILE A 1 283 ? -12.022 3.750 0.385 1.00 91.94 283 ILE A CA 1
ATOM 2244 C C . ILE A 1 283 ? -12.483 2.855 -0.784 1.00 91.94 283 ILE A C 1
ATOM 2246 O O . ILE A 1 283 ? -13.467 3.171 -1.447 1.00 91.94 283 ILE A O 1
ATOM 2250 N N . SER A 1 284 ? -11.796 1.741 -1.055 1.00 90.94 284 SER A N 1
ATOM 2251 C CA . SER A 1 284 ? -12.159 0.827 -2.143 1.00 90.94 284 SER A CA 1
ATOM 2252 C C . SER A 1 284 ? -13.486 0.110 -1.887 1.00 90.94 284 SER A C 1
ATOM 2254 O O . SER A 1 284 ? -13.822 -0.228 -0.749 1.00 90.94 284 SER A O 1
ATOM 2256 N N . ASP A 1 285 ? -14.200 -0.215 -2.968 1.00 87.56 285 ASP A N 1
ATOM 2257 C CA . ASP A 1 285 ? -15.416 -1.035 -2.894 1.00 87.56 285 ASP A CA 1
ATOM 2258 C C . ASP A 1 285 ? -15.126 -2.406 -2.258 1.00 87.56 285 ASP A C 1
ATOM 2260 O O . ASP A 1 285 ? -15.914 -2.898 -1.452 1.00 87.56 285 ASP A O 1
ATOM 2264 N N . GLN A 1 286 ? -13.945 -2.975 -2.526 1.00 89.19 286 GLN A N 1
ATOM 2265 C CA . GLN A 1 286 ? -13.499 -4.239 -1.939 1.00 89.19 286 GLN A CA 1
ATOM 2266 C C . GLN A 1 286 ? -13.417 -4.173 -0.406 1.00 89.19 286 GLN A C 1
ATOM 2268 O O . GLN A 1 286 ? -13.909 -5.071 0.276 1.00 89.19 286 GLN A O 1
ATOM 2273 N N . ALA A 1 287 ? -12.855 -3.099 0.158 1.00 88.56 287 ALA A N 1
ATOM 2274 C CA . ALA A 1 287 ? -12.800 -2.925 1.607 1.00 88.56 287 ALA A CA 1
ATOM 2275 C C . ALA A 1 287 ? -14.202 -2.764 2.219 1.00 88.56 287 ALA A C 1
ATOM 2277 O O . ALA A 1 287 ? -14.489 -3.342 3.270 1.00 88.56 287 ALA A O 1
ATOM 2278 N N . VAL A 1 288 ? -15.092 -2.016 1.557 1.00 87.62 288 VAL A N 1
ATOM 2279 C CA . VAL A 1 288 ? -16.488 -1.844 1.994 1.00 87.62 288 VAL A CA 1
ATOM 2280 C C . VAL A 1 288 ? -17.224 -3.187 2.009 1.00 87.62 288 VAL A C 1
ATOM 2282 O O . VAL A 1 288 ? -17.923 -3.498 2.978 1.00 87.62 288 VAL A O 1
ATOM 2285 N N . GLU A 1 289 ? -17.041 -4.005 0.973 1.00 86.94 289 GLU A N 1
ATOM 2286 C CA . GLU A 1 289 ? -17.601 -5.356 0.885 1.00 86.94 289 GLU A CA 1
ATOM 2287 C C . GLU A 1 289 ? -17.038 -6.293 1.956 1.00 86.94 289 GLU A C 1
ATOM 2289 O O . GLU A 1 289 ? -17.797 -7.049 2.565 1.00 86.94 289 GLU A O 1
ATOM 2294 N N . ASP A 1 290 ? -15.736 -6.228 2.236 1.00 86.69 290 ASP A N 1
ATOM 2295 C CA . ASP A 1 290 ? -15.105 -7.031 3.283 1.00 86.69 290 ASP A CA 1
ATOM 2296 C C . ASP A 1 290 ? -15.655 -6.682 4.672 1.00 86.69 290 ASP A C 1
ATOM 2298 O O . ASP A 1 290 ? -15.980 -7.582 5.453 1.00 86.69 290 ASP A O 1
ATOM 2302 N N . PHE A 1 291 ? -15.852 -5.394 4.972 1.00 87.19 291 PHE A N 1
ATOM 2303 C CA . PHE A 1 291 ? -16.496 -4.972 6.217 1.00 87.19 291 PHE A CA 1
ATOM 2304 C C . PHE A 1 291 ? -17.968 -5.377 6.282 1.00 87.19 291 PHE A C 1
ATOM 2306 O O . PHE A 1 291 ? -18.434 -5.813 7.337 1.00 87.19 291 PHE A O 1
ATOM 2313 N N . ALA A 1 292 ? -18.705 -5.281 5.172 1.00 83.62 292 ALA A N 1
ATOM 2314 C CA . ALA A 1 292 ? -20.080 -5.766 5.108 1.00 83.62 292 ALA A CA 1
ATOM 2315 C C . ALA A 1 292 ? -20.142 -7.282 5.358 1.00 83.62 292 ALA A C 1
ATOM 2317 O O . ALA A 1 292 ? -20.952 -7.741 6.160 1.00 83.62 292 ALA A O 1
ATOM 2318 N N . ARG A 1 293 ? -19.235 -8.063 4.761 1.00 83.19 293 ARG A N 1
ATOM 2319 C CA . ARG A 1 293 ? -19.133 -9.513 4.980 1.00 83.19 293 ARG A CA 1
ATOM 2320 C C . ARG A 1 293 ? -18.768 -9.856 6.426 1.00 83.19 293 ARG A C 1
ATOM 2322 O O . ARG A 1 293 ? -19.246 -10.858 6.953 1.00 83.19 293 ARG A O 1
ATOM 2329 N N . MET A 1 294 ? -17.931 -9.041 7.064 1.00 82.38 294 MET A N 1
ATOM 2330 C CA . MET A 1 294 ? -17.502 -9.244 8.448 1.00 82.38 294 MET A CA 1
ATOM 2331 C C . MET A 1 294 ? -18.607 -8.916 9.464 1.00 82.38 294 MET A C 1
ATOM 2333 O O . MET A 1 294 ? -18.805 -9.680 10.408 1.00 82.38 294 MET A O 1
ATOM 2337 N N . PHE A 1 295 ? -19.352 -7.823 9.260 1.00 79.12 295 PHE A N 1
ATOM 2338 C CA . PHE A 1 295 ? -20.264 -7.268 10.270 1.00 79.12 295 PHE A CA 1
ATOM 2339 C C . PHE A 1 295 ? -21.761 -7.315 9.930 1.00 79.12 295 PHE A C 1
ATOM 2341 O O . PHE A 1 295 ? -22.570 -6.962 10.778 1.00 79.12 295 PHE A O 1
ATOM 2348 N N . GLN A 1 296 ? -22.161 -7.753 8.731 1.00 68.56 296 GLN A N 1
ATOM 2349 C CA . GLN A 1 296 ? -23.578 -7.896 8.339 1.00 68.56 296 GLN A CA 1
ATOM 2350 C C . GLN A 1 296 ? -24.022 -9.361 8.199 1.00 68.56 296 GLN A C 1
ATOM 2352 O O . GLN A 1 296 ? -25.015 -9.659 7.528 1.00 68.56 296 GLN A O 1
ATOM 2357 N N . LYS A 1 297 ? -23.324 -10.297 8.859 1.00 58.25 297 LYS A N 1
ATOM 2358 C CA . LYS A 1 297 ? -23.680 -11.729 8.859 1.00 58.25 297 LYS A CA 1
ATOM 2359 C C . LYS A 1 297 ? -25.081 -11.999 9.437 1.00 58.25 297 LYS A C 1
ATOM 2361 O O . LYS A 1 297 ? -25.738 -12.960 9.040 1.00 58.25 297 LYS A O 1
ATOM 2366 N N . SER A 1 298 ? -25.564 -11.139 10.336 1.00 50.47 298 SER A N 1
ATOM 2367 C CA . SER A 1 298 ? -26.858 -11.264 11.024 1.00 50.47 298 SER A CA 1
ATOM 2368 C C . SER A 1 298 ? -28.077 -11.215 10.085 1.00 50.47 298 SER A C 1
ATOM 2370 O O . SER A 1 298 ? -29.029 -11.974 10.277 1.00 50.47 298 SER A O 1
ATOM 2372 N N . LYS A 1 299 ? -28.050 -10.384 9.032 1.00 50.50 299 LYS A N 1
ATOM 2373 C CA . L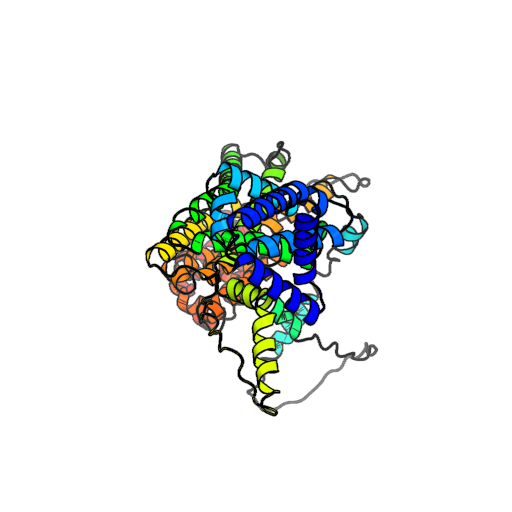YS A 1 299 ? -29.180 -10.226 8.092 1.00 50.50 299 LYS A CA 1
ATOM 2374 C C . LYS A 1 299 ? -29.431 -11.463 7.237 1.00 50.50 299 LYS A C 1
ATOM 2376 O O . LYS A 1 299 ? -30.584 -11.833 7.028 1.00 50.50 299 LYS A O 1
ATOM 2381 N N . ILE A 1 300 ? -28.363 -12.131 6.802 1.00 48.66 300 ILE A N 1
ATOM 2382 C CA . ILE A 1 300 ? -28.440 -13.321 5.941 1.00 48.66 300 ILE A CA 1
ATOM 2383 C C . ILE A 1 300 ? -29.143 -14.470 6.683 1.00 48.66 300 ILE A C 1
ATOM 2385 O O . ILE A 1 300 ? -29.995 -15.158 6.122 1.00 48.66 300 ILE A O 1
ATOM 2389 N N . ASN A 1 301 ? -28.863 -14.637 7.977 1.00 43.38 301 ASN A N 1
ATOM 2390 C CA . ASN A 1 301 ? -29.482 -15.691 8.784 1.00 43.38 301 ASN A CA 1
ATOM 2391 C C . ASN A 1 301 ? -30.930 -15.368 9.188 1.00 43.38 301 ASN A C 1
ATOM 2393 O O . ASN A 1 301 ? -31.753 -16.279 9.290 1.00 43.38 301 ASN A O 1
ATOM 2397 N N . GLN A 1 302 ? -31.280 -14.089 9.357 1.00 42.19 302 GLN A N 1
ATOM 2398 C CA . GLN A 1 302 ? -32.640 -13.679 9.721 1.00 42.19 302 GLN A CA 1
ATOM 2399 C C . GLN A 1 302 ? -33.646 -13.844 8.567 1.00 42.19 302 GLN A C 1
ATOM 2401 O O . GLN A 1 302 ? -34.818 -14.142 8.809 1.00 42.19 302 GLN A O 1
ATOM 2406 N N . GLU A 1 303 ? -33.204 -13.694 7.315 1.00 43.28 303 GLU A N 1
ATOM 2407 C CA . GLU A 1 303 ? -34.017 -13.999 6.128 1.00 43.28 303 GLU A CA 1
ATOM 2408 C C . GLU A 1 303 ? -34.168 -15.511 5.911 1.00 43.28 303 GLU A C 1
ATOM 2410 O O . GLU A 1 303 ? -35.275 -15.985 5.647 1.00 43.28 303 GLU A O 1
ATOM 2415 N N . ASN A 1 304 ? -33.104 -16.288 6.140 1.00 35.91 304 ASN A N 1
ATOM 2416 C CA . ASN A 1 304 ? -33.146 -17.749 6.042 1.00 35.91 304 ASN A CA 1
ATOM 2417 C C . ASN A 1 304 ? -34.020 -18.403 7.131 1.00 35.91 304 ASN A C 1
ATOM 2419 O O . ASN A 1 304 ? -34.686 -19.400 6.857 1.00 35.91 304 ASN A O 1
ATOM 2423 N N . MET A 1 305 ? -34.093 -17.832 8.341 1.00 37.22 305 MET A N 1
ATOM 2424 C CA . MET A 1 305 ? -34.996 -18.315 9.400 1.00 37.22 305 MET A CA 1
ATOM 2425 C C . MET A 1 305 ? -36.469 -17.954 9.159 1.00 37.22 305 MET A C 1
ATOM 2427 O O . MET A 1 305 ? -37.354 -18.733 9.509 1.00 37.22 305 MET A O 1
ATOM 2431 N N . LYS A 1 306 ? -36.761 -16.816 8.515 1.00 41.03 306 LYS A N 1
ATOM 2432 C CA . LYS A 1 306 ? -38.141 -16.433 8.156 1.00 41.03 306 LYS A CA 1
ATOM 2433 C C . LYS A 1 306 ? -38.754 -17.323 7.067 1.00 41.03 306 LYS A C 1
ATOM 2435 O O . LYS A 1 306 ? -39.974 -17.347 6.931 1.00 41.03 306 LYS A O 1
ATOM 2440 N N . GLY A 1 307 ? -37.935 -18.067 6.320 1.00 37.31 307 GLY A N 1
ATOM 2441 C CA . GLY A 1 307 ? -38.391 -19.023 5.306 1.00 37.31 307 GLY A CA 1
ATOM 2442 C C . GLY A 1 307 ? -38.944 -20.343 5.859 1.00 37.31 307 GLY A C 1
ATOM 2443 O O . GLY A 1 307 ? -39.625 -21.053 5.122 1.00 37.31 307 GLY A O 1
ATOM 2444 N N . TYR A 1 308 ? -38.692 -20.673 7.132 1.00 39.59 308 TYR A N 1
ATOM 2445 C CA . TYR A 1 308 ? -39.057 -21.975 7.710 1.00 39.59 308 TYR A CA 1
ATOM 2446 C C . TYR A 1 308 ? -40.304 -21.970 8.607 1.00 39.59 308 TYR A C 1
ATOM 2448 O O . TYR A 1 308 ? -40.804 -23.047 8.915 1.00 39.59 308 TYR A O 1
ATOM 2456 N N . ASP A 1 309 ? -40.859 -20.803 8.952 1.00 35.62 309 ASP A N 1
ATOM 2457 C CA . ASP A 1 309 ? -41.984 -20.691 9.902 1.00 35.62 309 ASP A CA 1
ATOM 2458 C C . ASP A 1 309 ? -43.318 -20.263 9.253 1.00 35.62 309 ASP A C 1
ATOM 2460 O O . ASP A 1 309 ? -44.223 -19.720 9.888 1.00 35.62 309 ASP A O 1
ATOM 2464 N N . ALA A 1 310 ? -43.484 -20.537 7.954 1.00 38.09 310 ALA A N 1
ATOM 2465 C CA . ALA A 1 310 ? -44.755 -20.360 7.249 1.00 38.09 310 ALA A CA 1
ATOM 2466 C C . ALA A 1 310 ? -45.694 -21.558 7.478 1.00 38.09 310 ALA A C 1
ATOM 2468 O O . ALA A 1 310 ? -46.103 -22.251 6.546 1.00 38.09 310 ALA A O 1
ATOM 2469 N N . GLY A 1 311 ? -46.042 -21.813 8.735 1.00 37.84 311 GLY A N 1
ATOM 2470 C CA . GLY A 1 311 ? -47.021 -22.831 9.076 1.00 37.84 311 GLY A CA 1
ATOM 2471 C C . GLY A 1 311 ? -47.166 -23.003 10.573 1.00 37.84 311 GLY A C 1
ATOM 2472 O O . GLY A 1 311 ? -46.567 -23.910 11.117 1.00 37.84 311 GLY A O 1
ATOM 2473 N N . PHE A 1 312 ? -47.945 -22.141 11.229 1.00 32.31 312 PHE A N 1
ATOM 2474 C CA . PHE A 1 312 ? -49.080 -22.506 12.091 1.00 32.31 312 PHE A CA 1
ATOM 2475 C C . PHE A 1 312 ? -49.526 -21.322 12.971 1.00 32.31 312 PHE A C 1
ATOM 2477 O O . PHE A 1 312 ? -48.731 -20.634 13.597 1.00 32.31 312 PHE A O 1
ATOM 2484 N N . SER A 1 313 ? -50.853 -21.178 13.050 1.00 33.06 313 SER A N 1
ATOM 2485 C CA . SER A 1 313 ? -51.671 -20.355 13.958 1.00 33.06 313 SER A CA 1
ATOM 2486 C C . SER A 1 313 ? -51.612 -18.829 13.834 1.00 33.06 313 SER A C 1
ATOM 2488 O O . SER A 1 313 ? -50.597 -18.179 14.048 1.00 33.06 313 SER A O 1
ATOM 2490 N N . GLY A 1 314 ? -52.782 -18.265 13.521 1.00 38.47 314 GLY A N 1
ATOM 2491 C CA . GLY A 1 314 ? -53.040 -16.840 13.588 1.00 38.47 314 GLY A CA 1
ATOM 2492 C C . GLY A 1 314 ? -53.247 -16.382 15.024 1.00 38.47 314 GLY A C 1
ATOM 2493 O O . GLY A 1 314 ? -54.058 -16.954 15.746 1.00 38.47 314 GLY A O 1
ATOM 2494 N N . ASP A 1 315 ? -52.558 -15.307 15.379 1.00 29.14 315 ASP A N 1
ATOM 2495 C CA . ASP A 1 315 ? -53.059 -14.328 16.329 1.00 29.14 315 ASP A CA 1
ATOM 2496 C C . ASP A 1 315 ? -52.497 -12.946 15.968 1.00 29.14 315 ASP A C 1
ATOM 2498 O O . ASP A 1 315 ? -51.395 -12.814 15.427 1.00 29.14 315 ASP A O 1
ATOM 2502 N N . GLN A 1 316 ? -53.309 -11.913 16.166 1.00 39.78 316 GLN A N 1
ATOM 2503 C CA . GLN A 1 316 ? -53.017 -10.541 15.759 1.00 39.78 316 GLN A CA 1
ATOM 2504 C C . GLN A 1 316 ? -51.908 -9.936 16.627 1.00 39.78 316 GLN A C 1
ATOM 2506 O O . GLN A 1 316 ? -52.172 -9.440 17.718 1.00 39.78 316 GLN A O 1
ATOM 2511 N N . HIS A 1 317 ? -50.682 -9.873 16.107 1.00 27.95 317 HIS A N 1
ATOM 2512 C CA . HIS A 1 317 ? -49.654 -8.975 16.629 1.00 27.95 317 HIS A CA 1
ATOM 2513 C C . HIS A 1 317 ? -49.360 -7.859 15.628 1.00 27.95 317 HIS A C 1
ATOM 2515 O O . HIS A 1 317 ? -49.098 -8.093 14.448 1.00 27.95 317 HIS A O 1
ATOM 2521 N N . TYR A 1 318 ? -49.464 -6.628 16.131 1.00 26.86 318 TYR A N 1
ATOM 2522 C CA . TYR A 1 318 ? -49.181 -5.372 15.454 1.00 26.86 318 TYR A CA 1
ATOM 2523 C C . TYR A 1 318 ? -47.981 -5.490 14.513 1.00 26.86 318 TYR A C 1
ATOM 2525 O O . TYR A 1 318 ? -46.847 -5.694 14.943 1.00 26.86 318 TYR A O 1
ATOM 2533 N N . ARG A 1 319 ? -48.252 -5.315 13.218 1.00 24.41 319 ARG A N 1
ATOM 2534 C CA . ARG A 1 319 ? -47.251 -5.096 12.179 1.00 24.41 319 ARG A CA 1
ATOM 2535 C C . ARG A 1 319 ? -46.533 -3.778 12.501 1.00 24.41 319 ARG A C 1
ATOM 2537 O O . ARG A 1 319 ? -46.944 -2.716 12.050 1.00 24.41 319 ARG A O 1
ATOM 2544 N N . HIS A 1 320 ? -45.500 -3.831 13.339 1.00 26.03 320 HIS A N 1
ATOM 2545 C CA . HIS A 1 320 ? -44.455 -2.816 13.329 1.00 26.03 320 HIS A CA 1
ATOM 2546 C C . HIS A 1 320 ? -43.683 -3.033 12.034 1.00 26.03 320 HIS A C 1
ATOM 2548 O O . HIS A 1 320 ? -42.837 -3.918 11.926 1.00 26.03 320 HIS A O 1
ATOM 2554 N N . GLU A 1 321 ? -44.061 -2.266 11.015 1.00 23.48 321 GLU A N 1
ATOM 2555 C CA . GLU A 1 321 ? -43.213 -2.022 9.859 1.00 23.48 321 GLU A CA 1
ATOM 2556 C C . GLU A 1 321 ? -41.927 -1.397 10.401 1.00 23.48 321 GLU A C 1
ATOM 2558 O O . GLU A 1 321 ? -41.876 -0.211 10.722 1.00 23.48 321 GLU A O 1
ATOM 2563 N N . ALA A 1 322 ? -40.910 -2.236 10.608 1.00 24.72 322 ALA A N 1
ATOM 2564 C CA . ALA A 1 322 ? -39.564 -1.763 10.860 1.00 24.72 322 ALA A CA 1
ATOM 2565 C C . ALA A 1 322 ? -39.204 -0.835 9.690 1.00 24.72 322 ALA A C 1
ATOM 2567 O O . ALA A 1 322 ? -39.375 -1.239 8.533 1.00 24.72 322 ALA A O 1
ATOM 2568 N N . PRO A 1 323 ? -38.773 0.409 9.954 1.00 26.14 323 PRO A N 1
ATOM 2569 C CA . PRO A 1 323 ? -38.414 1.315 8.882 1.00 26.14 323 PRO A CA 1
ATOM 2570 C C . PRO A 1 323 ? -37.313 0.649 8.054 1.00 26.14 323 PRO A C 1
ATOM 2572 O O . PRO A 1 323 ? -36.333 0.148 8.606 1.00 26.14 323 PRO A O 1
ATOM 2575 N N . MET A 1 324 ? -37.502 0.614 6.733 1.00 24.80 324 MET A N 1
ATOM 2576 C CA . MET A 1 324 ? -36.464 0.270 5.764 1.00 24.80 324 MET A CA 1
ATOM 2577 C C . MET A 1 324 ? -35.271 1.210 5.977 1.00 24.80 324 MET A C 1
ATOM 2579 O O . MET A 1 324 ? -35.201 2.287 5.395 1.00 24.80 324 MET A O 1
ATOM 2583 N N . ILE A 1 325 ? -34.342 0.824 6.841 1.00 36.12 325 ILE A N 1
ATOM 2584 C CA . ILE A 1 325 ? -33.048 1.473 6.999 1.00 36.12 325 ILE A CA 1
ATOM 2585 C C . ILE A 1 325 ? -32.020 0.414 6.640 1.00 36.12 325 ILE A C 1
ATOM 2587 O O . ILE A 1 325 ? -31.881 -0.571 7.367 1.00 36.12 325 ILE A O 1
ATOM 2591 N N . ASN A 1 326 ? -31.341 0.592 5.505 1.00 37.09 326 ASN A N 1
ATOM 2592 C CA . ASN A 1 326 ? -29.906 0.335 5.343 1.00 37.09 326 ASN A CA 1
ATOM 2593 C C . ASN A 1 326 ? -29.517 0.392 3.859 1.00 37.09 326 ASN A C 1
ATOM 2595 O O . ASN A 1 326 ? -29.310 -0.631 3.209 1.00 37.09 326 ASN A O 1
ATOM 2599 N N . GLU A 1 327 ? -29.322 1.604 3.344 1.00 45.09 327 GLU A N 1
ATOM 2600 C CA . GLU A 1 327 ? -28.075 1.807 2.609 1.00 45.09 327 GLU A CA 1
ATOM 2601 C C . GLU A 1 327 ? -26.954 1.706 3.646 1.00 45.09 327 GLU A C 1
ATOM 2603 O O . GLU A 1 327 ? -27.093 2.231 4.750 1.00 45.09 327 GLU A O 1
ATOM 2608 N N . SER A 1 328 ? -25.904 0.940 3.357 1.00 55.66 328 SER A N 1
ATOM 2609 C CA . SER A 1 328 ? -24.812 0.715 4.301 1.00 55.66 328 SER A CA 1
ATOM 2610 C C . SER A 1 328 ? -24.283 2.052 4.836 1.00 55.66 328 SER A C 1
ATOM 2612 O O . SER A 1 328 ? -23.934 2.935 4.060 1.00 55.66 328 SER A O 1
ATOM 2614 N N . ILE A 1 329 ? -24.203 2.185 6.166 1.00 67.81 329 ILE A N 1
ATOM 2615 C CA . ILE A 1 329 ? -23.680 3.371 6.884 1.00 67.81 329 ILE A CA 1
ATOM 2616 C C . ILE A 1 329 ? -22.305 3.817 6.339 1.00 67.81 329 ILE A C 1
ATOM 2618 O O . ILE A 1 329 ? -21.934 4.983 6.429 1.00 67.81 329 ILE A O 1
ATOM 2622 N N . TRP A 1 330 ? -21.573 2.878 5.741 1.00 74.19 330 TRP A N 1
ATOM 2623 C CA . TRP A 1 330 ? -20.206 2.998 5.250 1.00 74.19 330 TRP A CA 1
ATOM 2624 C C . TRP A 1 330 ? -20.091 3.103 3.716 1.00 74.19 330 TRP A C 1
ATOM 2626 O O . TRP A 1 330 ? -19.146 2.579 3.135 1.00 74.19 330 TRP A O 1
ATOM 2636 N N . ARG A 1 331 ? -21.050 3.738 3.025 1.00 73.12 331 ARG A N 1
ATOM 2637 C CA . ARG A 1 331 ? -20.921 4.002 1.577 1.00 73.12 331 ARG A CA 1
ATOM 2638 C C . ARG A 1 331 ? -20.038 5.211 1.301 1.00 73.12 331 ARG A C 1
ATOM 2640 O O . ARG A 1 331 ? -20.198 6.253 1.927 1.00 73.12 331 ARG A O 1
ATOM 2647 N N . VAL A 1 332 ? -19.174 5.083 0.297 1.00 74.75 332 VAL A N 1
ATOM 2648 C CA . VAL A 1 332 ? -18.431 6.214 -0.266 1.00 74.75 332 VAL A CA 1
ATOM 2649 C C . VAL A 1 332 ? -19.415 7.176 -0.929 1.00 74.75 332 VAL A C 1
ATOM 2651 O O . VAL A 1 332 ? -20.237 6.777 -1.759 1.00 74.75 332 VAL A O 1
ATOM 2654 N N . TRP A 1 333 ? -19.333 8.456 -0.576 1.00 67.38 333 TRP A N 1
ATOM 2655 C CA . TRP A 1 333 ? -20.161 9.495 -1.168 1.00 67.38 333 TRP A CA 1
ATOM 2656 C C . TRP A 1 333 ? -19.754 9.731 -2.632 1.00 67.38 333 TRP A C 1
ATOM 2658 O O . TRP A 1 333 ? -18.631 10.126 -2.937 1.00 67.38 333 TRP A O 1
ATOM 2668 N N . GLN A 1 334 ? -20.684 9.492 -3.562 1.00 67.31 334 GLN A N 1
ATOM 2669 C CA . GLN A 1 334 ? -20.421 9.467 -5.011 1.00 67.31 334 GLN A CA 1
ATOM 2670 C C . GLN A 1 334 ? -20.522 10.837 -5.709 1.00 67.31 334 GLN A C 1
ATOM 2672 O O . GLN A 1 334 ? -20.770 10.917 -6.915 1.00 67.31 334 GLN A O 1
ATOM 2677 N N . GLY A 1 335 ? -20.367 11.948 -4.989 1.00 64.81 335 GLY A N 1
ATOM 2678 C CA . GLY A 1 335 ? -20.415 13.258 -5.631 1.00 64.81 335 GLY A CA 1
ATOM 2679 C C . GLY A 1 335 ? -19.207 13.506 -6.537 1.00 64.81 335 GLY A C 1
ATOM 2680 O O . GLY A 1 335 ? -18.085 13.094 -6.244 1.00 64.81 335 GLY A O 1
ATOM 2681 N N . ARG A 1 336 ? -19.427 14.233 -7.643 1.00 62.25 336 ARG A N 1
ATOM 2682 C CA . ARG A 1 336 ? -18.384 14.553 -8.638 1.00 62.25 336 ARG A CA 1
ATOM 2683 C C . ARG A 1 336 ? -17.139 15.206 -8.008 1.00 62.25 336 ARG A C 1
ATOM 2685 O O . ARG A 1 336 ? -16.044 14.963 -8.496 1.00 62.25 336 ARG A O 1
ATOM 2692 N N . GLY A 1 337 ? -17.308 15.980 -6.929 1.00 70.31 337 GLY A N 1
ATOM 2693 C CA . GLY A 1 337 ? -16.212 16.603 -6.175 1.00 70.31 337 GLY A CA 1
ATOM 2694 C C . GLY A 1 337 ? -15.372 15.616 -5.354 1.00 70.31 337 GLY A C 1
ATOM 2695 O O . GLY A 1 337 ? -14.147 15.702 -5.359 1.00 70.31 337 GLY A O 1
ATOM 2696 N N . ALA A 1 338 ? -15.987 14.616 -4.717 1.00 77.75 338 ALA A N 1
ATOM 2697 C CA . ALA A 1 338 ? -15.252 13.639 -3.909 1.00 77.75 338 ALA A CA 1
ATOM 2698 C C . ALA A 1 338 ? -14.292 12.797 -4.747 1.00 77.75 338 ALA A C 1
ATOM 2700 O O . ALA A 1 338 ? -13.153 12.570 -4.346 1.00 77.75 338 ALA A O 1
ATOM 2701 N N . ARG A 1 339 ? -14.710 12.394 -5.950 1.00 86.06 339 ARG A N 1
ATOM 2702 C CA . ARG A 1 339 ? -13.847 11.614 -6.841 1.00 86.06 339 ARG A CA 1
ATOM 2703 C C . ARG A 1 339 ? -12.618 12.409 -7.297 1.00 86.06 339 ARG A C 1
ATOM 2705 O O . ARG A 1 339 ? -11.523 11.860 -7.284 1.00 86.06 339 ARG A O 1
ATOM 2712 N N . SER A 1 340 ? -12.765 13.703 -7.604 1.00 87.50 340 SER A N 1
ATOM 2713 C CA . SER A 1 340 ? -11.610 14.572 -7.881 1.00 87.50 340 SER A CA 1
ATOM 2714 C C . SER A 1 340 ? -10.697 14.741 -6.666 1.00 87.50 340 SER A C 1
ATOM 2716 O O . SER A 1 340 ? -9.486 14.643 -6.813 1.00 87.50 340 SER A O 1
ATOM 2718 N N . HIS A 1 341 ? -11.250 14.898 -5.458 1.00 87.12 341 HIS A N 1
ATOM 2719 C CA . HIS A 1 341 ? -10.437 15.006 -4.242 1.00 87.12 341 HIS A CA 1
ATOM 2720 C C . HIS A 1 341 ? -9.622 13.740 -3.955 1.00 87.12 341 HIS A C 1
ATOM 2722 O O . HIS A 1 341 ? -8.478 13.837 -3.511 1.00 87.12 341 HIS A O 1
ATOM 2728 N N . LEU A 1 342 ? -10.185 12.559 -4.228 1.00 91.00 342 LEU A N 1
ATOM 2729 C CA . LEU A 1 342 ? -9.460 11.294 -4.120 1.00 91.00 342 LEU A CA 1
ATOM 2730 C C . LEU A 1 342 ? -8.312 11.217 -5.137 1.00 91.00 342 LEU A C 1
ATOM 2732 O O . LEU A 1 342 ? -7.205 10.838 -4.763 1.00 91.00 342 LEU A O 1
ATOM 2736 N N . ILE A 1 343 ? -8.558 11.615 -6.391 1.00 93.31 343 ILE A N 1
ATOM 2737 C CA . ILE A 1 343 ? -7.531 11.666 -7.445 1.00 93.31 343 ILE A CA 1
ATOM 2738 C C . ILE A 1 343 ? -6.396 12.617 -7.049 1.00 93.31 343 ILE A C 1
ATOM 2740 O O . ILE A 1 343 ? -5.233 12.229 -7.132 1.00 93.31 343 ILE A O 1
ATOM 2744 N N . ASP A 1 344 ? -6.715 13.818 -6.562 1.00 92.38 344 ASP A N 1
ATOM 2745 C CA . ASP A 1 344 ? -5.716 14.804 -6.132 1.00 92.38 344 ASP A CA 1
ATOM 2746 C C . ASP A 1 344 ? -4.890 14.288 -4.940 1.00 92.38 344 ASP A C 1
ATOM 2748 O O . ASP A 1 344 ? -3.667 14.434 -4.901 1.00 92.38 344 ASP A O 1
ATOM 2752 N N . CYS A 1 345 ? -5.544 13.645 -3.967 1.00 93.62 345 CYS A N 1
ATOM 2753 C CA . CYS A 1 345 ? -4.878 13.060 -2.806 1.00 93.62 345 CYS A CA 1
ATOM 2754 C C . CYS A 1 345 ? -3.928 11.920 -3.203 1.00 93.62 345 CYS A C 1
ATOM 2756 O O . CYS A 1 345 ? -2.761 11.933 -2.809 1.00 93.62 345 CYS A O 1
ATOM 2758 N N . ILE A 1 346 ? -4.394 10.979 -4.029 1.00 95.50 346 ILE A N 1
ATOM 2759 C CA . ILE A 1 346 ? -3.558 9.894 -4.555 1.00 95.50 346 ILE A CA 1
ATOM 2760 C C . ILE A 1 346 ? -2.420 10.460 -5.405 1.00 95.50 346 ILE A C 1
ATOM 2762 O O . ILE A 1 346 ? -1.292 9.999 -5.272 1.00 95.50 346 ILE A O 1
ATOM 2766 N N . GLY A 1 347 ? -2.673 11.495 -6.208 1.00 94.81 347 GLY A N 1
ATOM 2767 C CA . GLY A 1 347 ? -1.647 12.185 -6.987 1.00 94.81 347 GLY A CA 1
ATOM 2768 C C . GLY A 1 347 ? -0.521 12.751 -6.118 1.00 94.81 347 GLY A C 1
ATOM 2769 O O . GLY A 1 347 ? 0.651 12.569 -6.444 1.00 94.81 347 GLY A O 1
ATOM 2770 N N . ASN A 1 348 ? -0.855 13.359 -4.975 1.00 94.31 348 ASN A N 1
ATOM 2771 C CA . ASN A 1 348 ? 0.138 13.864 -4.023 1.00 94.31 348 ASN A CA 1
ATOM 2772 C C . ASN A 1 348 ? 0.981 12.741 -3.399 1.00 94.31 348 ASN A C 1
ATOM 2774 O O . ASN A 1 348 ? 2.189 12.905 -3.244 1.00 94.31 348 ASN A O 1
ATOM 2778 N N . ILE A 1 349 ? 0.369 11.603 -3.051 1.00 95.81 349 ILE A N 1
ATOM 2779 C CA . ILE A 1 349 ? 1.095 10.446 -2.498 1.00 95.81 349 ILE A CA 1
ATOM 2780 C C . ILE A 1 349 ? 1.987 9.817 -3.577 1.00 95.81 349 ILE A C 1
ATOM 2782 O O . ILE A 1 349 ? 3.170 9.584 -3.341 1.00 95.81 349 ILE A O 1
ATOM 2786 N N . MET A 1 350 ? 1.444 9.616 -4.780 1.00 94.44 350 MET A N 1
ATOM 2787 C CA . MET A 1 350 ? 2.159 9.090 -5.945 1.00 94.44 350 MET A CA 1
ATOM 2788 C C . MET A 1 350 ? 3.384 9.926 -6.302 1.00 94.44 350 MET A C 1
ATOM 2790 O O . MET A 1 350 ? 4.434 9.367 -6.603 1.00 94.44 350 MET A O 1
ATOM 2794 N N . HIS A 1 351 ? 3.274 11.253 -6.238 1.00 93.00 351 HIS A N 1
ATOM 2795 C CA . HIS A 1 351 ? 4.400 12.145 -6.496 1.00 93.00 351 HIS A CA 1
ATOM 2796 C C . HIS A 1 351 ? 5.583 11.876 -5.551 1.00 93.00 351 HIS A C 1
ATOM 2798 O O . HIS A 1 351 ? 6.725 11.848 -5.997 1.00 93.00 351 HIS A O 1
ATOM 2804 N N . GLU A 1 352 ? 5.324 11.638 -4.262 1.00 93.06 352 GLU A N 1
ATOM 2805 C CA . GLU A 1 352 ? 6.384 11.307 -3.300 1.00 93.06 352 GLU A CA 1
ATOM 2806 C C . GLU A 1 352 ? 6.873 9.856 -3.456 1.00 93.06 352 GLU A C 1
ATOM 2808 O O . GLU A 1 352 ? 8.064 9.588 -3.321 1.00 93.06 352 GLU A O 1
ATOM 2813 N N . TYR A 1 353 ? 5.978 8.912 -3.776 1.00 93.81 353 TYR A N 1
ATOM 2814 C CA . TYR A 1 353 ? 6.317 7.494 -3.976 1.00 93.81 353 TYR A CA 1
ATOM 2815 C C . TYR A 1 353 ? 7.194 7.260 -5.208 1.00 93.81 353 TYR A C 1
ATOM 2817 O O . TYR A 1 353 ? 8.025 6.356 -5.207 1.00 93.81 353 TYR A O 1
ATOM 2825 N N . LEU A 1 354 ? 7.014 8.064 -6.255 1.00 91.06 354 LEU A N 1
ATOM 2826 C CA . LEU A 1 354 ? 7.773 7.984 -7.503 1.00 91.06 354 LEU A CA 1
ATOM 2827 C C . LEU A 1 354 ? 8.998 8.917 -7.531 1.00 91.06 354 LEU A C 1
ATOM 2829 O O . LEU A 1 354 ? 9.646 9.037 -8.569 1.00 91.06 354 LEU A O 1
ATOM 2833 N N . SER A 1 355 ? 9.321 9.590 -6.422 1.00 89.62 355 SER A N 1
ATOM 2834 C CA . SER A 1 355 ? 10.489 10.476 -6.335 1.00 89.62 355 SER A CA 1
ATOM 2835 C C . SER A 1 355 ? 11.781 9.670 -6.500 1.00 89.62 355 SER A C 1
ATOM 2837 O O . SER A 1 355 ? 11.960 8.657 -5.820 1.00 89.62 355 SER A O 1
ATOM 2839 N N . SER A 1 356 ? 12.695 10.107 -7.373 1.00 83.31 356 SER A N 1
ATOM 2840 C CA . SER A 1 356 ? 13.927 9.357 -7.682 1.00 83.31 356 SER A CA 1
ATOM 2841 C C . SER A 1 356 ? 14.783 9.109 -6.442 1.00 83.31 356 SER A C 1
ATOM 2843 O O . SER A 1 356 ? 15.321 8.025 -6.271 1.00 83.31 356 SER A O 1
ATOM 2845 N N . GLU A 1 357 ? 14.790 10.052 -5.500 1.00 85.00 357 GLU A N 1
ATOM 2846 C CA . GLU A 1 357 ? 15.558 9.973 -4.257 1.00 85.00 357 GLU A CA 1
ATOM 2847 C C . GLU A 1 357 ? 15.138 8.805 -3.360 1.00 85.00 357 GLU A C 1
ATOM 2849 O O . GLU A 1 357 ? 15.925 8.335 -2.541 1.00 85.00 357 GLU A O 1
ATOM 2854 N N . VAL A 1 358 ? 13.893 8.339 -3.488 1.00 84.00 358 VAL A N 1
ATOM 2855 C CA . VAL A 1 358 ? 13.434 7.143 -2.780 1.00 84.00 358 VAL A CA 1
ATOM 2856 C C . VAL A 1 358 ? 14.012 5.897 -3.446 1.00 84.00 358 VAL A C 1
ATOM 2858 O O . VAL A 1 358 ? 14.486 5.009 -2.749 1.00 84.00 358 VAL A O 1
ATOM 2861 N N . TRP A 1 359 ? 14.032 5.844 -4.777 1.00 81.69 359 TRP A N 1
ATOM 2862 C CA . TRP A 1 359 ? 14.478 4.681 -5.552 1.00 81.69 359 TRP A CA 1
ATOM 2863 C C . TRP A 1 359 ? 16.001 4.570 -5.700 1.00 81.69 359 TRP A C 1
ATOM 2865 O O . TRP A 1 359 ? 16.508 3.469 -5.899 1.00 81.69 359 TRP A O 1
ATOM 2875 N N . ASP A 1 360 ? 16.729 5.670 -5.500 1.00 76.56 360 ASP A N 1
ATOM 2876 C CA . ASP A 1 360 ? 18.197 5.719 -5.475 1.00 76.56 360 ASP A CA 1
ATOM 2877 C C . ASP A 1 360 ? 18.808 5.132 -4.184 1.00 76.56 360 ASP A C 1
ATOM 2879 O O . ASP A 1 360 ? 20.037 5.037 -4.051 1.00 76.56 360 ASP A O 1
ATOM 2883 N N . LEU A 1 361 ? 17.971 4.724 -3.218 1.00 75.50 361 LEU A N 1
ATOM 2884 C CA . LEU A 1 361 ? 18.420 4.002 -2.029 1.00 75.50 361 LEU A CA 1
ATOM 2885 C C . LEU A 1 361 ? 19.092 2.672 -2.433 1.00 75.50 361 LEU A C 1
ATOM 2887 O O . LEU A 1 361 ? 18.595 1.952 -3.304 1.00 75.50 361 LEU A O 1
ATOM 2891 N N . PRO A 1 362 ? 20.236 2.318 -1.826 1.00 66.50 362 PRO A N 1
ATOM 2892 C CA . PRO A 1 362 ? 21.029 1.176 -2.260 1.00 66.50 362 PRO A CA 1
ATOM 2893 C C . PRO A 1 362 ? 20.291 -0.152 -2.041 1.00 66.50 362 PRO A C 1
ATOM 2895 O O . PRO A 1 362 ? 20.150 -0.627 -0.931 1.00 66.50 362 PRO A O 1
ATOM 2898 N N . THR A 1 363 ? 19.889 -0.828 -3.116 1.00 59.12 363 THR A N 1
ATOM 2899 C CA . THR A 1 363 ? 19.244 -2.157 -3.038 1.00 59.12 363 THR A CA 1
ATOM 2900 C C . THR A 1 363 ? 20.225 -3.327 -3.017 1.00 59.12 363 THR A C 1
ATOM 2902 O O . THR A 1 363 ? 19.832 -4.476 -2.799 1.00 59.12 363 THR A O 1
ATOM 2905 N N . GLU A 1 364 ? 21.513 -3.051 -3.235 1.00 57.88 364 GLU A N 1
ATOM 2906 C CA . GLU A 1 364 ? 22.566 -4.053 -3.350 1.00 57.88 364 GLU A CA 1
ATOM 2907 C C . GLU A 1 364 ? 23.698 -3.816 -2.353 1.00 57.88 364 GLU A C 1
ATOM 2909 O O . GLU A 1 364 ? 24.216 -2.707 -2.193 1.00 57.88 364 GLU A O 1
ATOM 2914 N N . GLN A 1 365 ? 24.194 -4.916 -1.784 1.00 47.22 365 GLN A N 1
ATOM 2915 C CA . GLN A 1 365 ? 25.521 -4.952 -1.191 1.00 47.22 365 GLN A CA 1
ATOM 2916 C C . GLN A 1 365 ? 26.534 -4.887 -2.340 1.00 47.22 365 GLN A C 1
ATOM 2918 O O . GLN A 1 365 ? 27.009 -5.922 -2.809 1.00 47.22 365 GLN A O 1
ATOM 2923 N N . LYS A 1 366 ? 26.880 -3.687 -2.828 1.00 38.03 366 LYS A N 1
ATOM 2924 C CA . LYS A 1 366 ? 28.106 -3.537 -3.623 1.00 38.03 366 LYS A CA 1
ATOM 2925 C C . LYS A 1 366 ? 29.250 -3.906 -2.702 1.00 38.03 366 LYS A C 1
ATOM 2927 O O . LYS A 1 366 ? 29.708 -3.111 -1.887 1.00 38.03 366 LYS A O 1
ATOM 2932 N N . SER A 1 367 ? 29.636 -5.168 -2.783 1.00 34.19 367 SER A N 1
ATOM 2933 C CA . SER A 1 367 ? 30.661 -5.751 -1.962 1.00 34.19 367 SER A CA 1
ATOM 2934 C C . SER A 1 367 ? 31.941 -4.955 -2.162 1.00 34.19 367 SER A C 1
ATOM 2936 O O . SER A 1 367 ? 32.644 -5.120 -3.159 1.00 34.19 367 SER A O 1
ATOM 2938 N N . SER A 1 368 ? 32.307 -4.158 -1.171 1.00 30.38 368 SER A N 1
ATOM 2939 C CA . SER A 1 368 ? 33.683 -3.755 -0.894 1.00 30.38 368 SER A CA 1
ATOM 2940 C C . SER A 1 368 ? 34.527 -4.978 -0.474 1.00 30.38 368 SER A C 1
ATOM 2942 O O . SER A 1 368 ? 35.368 -4.906 0.413 1.00 30.38 368 SER A O 1
ATOM 2944 N N . LEU A 1 369 ? 34.334 -6.128 -1.138 1.00 35.03 369 LEU A N 1
ATOM 2945 C CA . LEU A 1 369 ? 35.100 -7.365 -0.965 1.00 35.03 369 LEU A CA 1
ATOM 2946 C C . LEU A 1 369 ? 36.525 -7.255 -1.532 1.00 35.03 369 LEU A C 1
ATOM 2948 O O . LEU A 1 369 ? 37.312 -8.180 -1.373 1.00 35.03 369 LEU A O 1
ATOM 2952 N N . LEU A 1 370 ? 36.888 -6.134 -2.162 1.00 33.38 370 LEU A N 1
ATOM 2953 C CA . LEU A 1 370 ? 38.235 -5.911 -2.696 1.00 33.38 370 LEU A CA 1
ATOM 2954 C C . LEU A 1 370 ? 39.225 -5.293 -1.687 1.00 33.38 370 LEU A C 1
ATOM 2956 O O . LEU A 1 370 ? 40.354 -5.007 -2.071 1.00 33.38 370 LEU A O 1
ATOM 2960 N N . GLN A 1 371 ? 38.855 -5.098 -0.412 1.00 32.81 371 GLN A N 1
ATOM 2961 C CA . GLN A 1 371 ? 39.778 -4.580 0.620 1.00 32.81 371 GLN A CA 1
ATOM 2962 C C . GLN A 1 371 ? 39.732 -5.322 1.967 1.00 32.81 371 GLN A C 1
ATOM 2964 O O . GLN A 1 371 ? 40.044 -4.743 3.002 1.00 32.81 371 GLN A O 1
ATOM 2969 N N . ALA A 1 372 ? 39.384 -6.608 1.987 1.00 33.03 372 ALA A N 1
ATOM 2970 C CA . ALA A 1 372 ? 39.544 -7.433 3.189 1.00 33.03 372 ALA A CA 1
ATOM 2971 C C . ALA A 1 372 ? 40.634 -8.487 2.969 1.00 33.03 372 ALA A C 1
ATOM 2973 O O . ALA A 1 372 ? 40.366 -9.686 2.992 1.00 33.03 372 ALA A O 1
ATOM 2974 N N . ASP A 1 373 ? 41.861 -8.030 2.721 1.00 31.38 373 ASP A N 1
ATOM 2975 C CA . ASP A 1 373 ? 43.036 -8.890 2.826 1.00 31.38 373 ASP A CA 1
ATOM 2976 C C . ASP A 1 373 ? 43.568 -8.782 4.262 1.00 31.38 373 ASP A C 1
ATOM 2978 O O . ASP A 1 373 ? 43.985 -7.712 4.701 1.00 31.38 373 ASP A O 1
ATOM 2982 N N . GLY A 1 374 ? 43.496 -9.893 4.997 1.00 36.00 374 GLY A N 1
ATOM 2983 C CA . GLY A 1 374 ? 44.109 -10.061 6.315 1.00 36.00 374 GLY A CA 1
ATOM 2984 C C . GLY A 1 374 ? 43.247 -9.665 7.518 1.00 36.00 374 GLY A C 1
ATOM 2985 O O . GLY A 1 374 ? 43.344 -8.553 8.011 1.00 36.00 374 GLY A O 1
ATOM 2986 N N . GLU A 1 375 ? 42.454 -10.610 8.032 1.00 32.88 375 GLU A N 1
ATOM 2987 C CA . GLU A 1 375 ? 42.532 -11.116 9.421 1.00 32.88 375 GLU A CA 1
ATOM 2988 C C . GLU A 1 375 ? 41.282 -11.953 9.743 1.00 32.88 375 GLU A C 1
ATOM 2990 O O . GLU A 1 375 ? 40.174 -11.465 9.966 1.00 32.88 375 GLU A O 1
ATOM 2995 N N . ALA A 1 376 ? 41.469 -13.273 9.736 1.00 41.59 376 ALA A N 1
ATOM 2996 C CA . ALA A 1 376 ? 40.463 -14.238 10.144 1.00 41.59 376 ALA A CA 1
ATOM 2997 C C . ALA A 1 376 ? 40.275 -14.173 11.665 1.00 41.59 376 ALA A C 1
ATOM 2999 O O . ALA A 1 376 ? 41.159 -14.584 12.414 1.00 41.59 376 ALA A O 1
ATOM 3000 N N . GLY A 1 377 ? 39.114 -13.699 12.122 1.00 34.53 377 GLY A N 1
ATOM 3001 C CA . GLY A 1 377 ? 38.753 -13.822 13.534 1.00 34.53 377 GLY A CA 1
ATOM 3002 C C . GLY A 1 377 ? 37.834 -12.752 14.099 1.00 34.53 377 GLY A C 1
ATOM 3003 O O . GLY A 1 377 ? 38.085 -12.306 15.205 1.00 34.53 377 GLY A O 1
ATOM 3004 N N . ASN A 1 378 ? 36.793 -12.333 13.379 1.00 30.72 378 ASN A N 1
ATOM 3005 C CA . ASN A 1 378 ? 35.576 -11.752 13.953 1.00 30.72 378 ASN A CA 1
ATOM 3006 C C . ASN A 1 378 ? 34.518 -11.739 12.847 1.00 30.72 378 ASN A C 1
ATOM 3008 O O . ASN A 1 378 ? 34.719 -11.105 11.814 1.00 30.72 378 ASN A O 1
ATOM 3012 N N . PHE A 1 379 ? 33.391 -12.433 13.031 1.00 39.38 379 PHE A N 1
ATOM 3013 C CA . PHE A 1 379 ? 32.200 -12.149 12.228 1.00 39.38 379 PHE A CA 1
ATOM 3014 C C . PHE A 1 379 ? 31.823 -10.692 12.517 1.00 39.38 379 PHE A C 1
ATOM 3016 O O . PHE A 1 379 ? 31.281 -10.379 13.574 1.00 39.38 379 PHE A O 1
ATOM 3023 N N . SER A 1 380 ? 32.248 -9.792 11.633 1.00 38.84 380 SER A N 1
ATOM 3024 C CA . SER A 1 380 ? 32.212 -8.354 11.861 1.00 38.84 380 SER A CA 1
ATOM 3025 C C . SER A 1 380 ? 30.769 -7.891 12.044 1.00 38.84 380 SER A C 1
ATOM 3027 O O . SER A 1 380 ? 29.923 -8.158 11.193 1.00 38.84 380 SER A O 1
ATOM 3029 N N . LEU A 1 381 ? 30.489 -7.160 13.128 1.00 39.12 381 LEU A N 1
ATOM 3030 C CA . LEU A 1 381 ? 29.222 -6.445 13.349 1.00 39.12 381 LEU A CA 1
ATOM 3031 C C . LEU A 1 381 ? 28.800 -5.618 12.119 1.00 39.12 381 LEU A C 1
ATOM 3033 O O . LEU A 1 381 ? 27.611 -5.437 11.882 1.00 39.12 381 LEU A O 1
ATOM 3037 N N . HIS A 1 382 ? 29.770 -5.199 11.302 1.00 44.50 382 HIS A N 1
ATOM 3038 C CA . HIS A 1 382 ? 29.570 -4.558 10.005 1.00 44.50 382 HIS A CA 1
ATOM 3039 C C . HIS A 1 382 ? 28.700 -5.394 9.052 1.00 44.50 382 HIS A C 1
ATOM 3041 O O . HIS A 1 382 ? 27.786 -4.863 8.437 1.00 44.50 382 HIS A O 1
ATOM 3047 N N . PHE A 1 383 ? 28.910 -6.712 8.982 1.00 39.88 383 PHE A N 1
ATOM 3048 C CA . PHE A 1 383 ? 28.145 -7.609 8.109 1.00 39.88 383 PHE A CA 1
ATOM 3049 C C . PHE A 1 383 ? 26.674 -7.722 8.538 1.00 39.88 383 PHE A C 1
ATOM 3051 O O . PHE A 1 383 ? 25.773 -7.774 7.701 1.00 39.88 383 PHE A O 1
ATOM 3058 N N . LEU A 1 384 ? 26.418 -7.741 9.850 1.00 41.66 384 LEU A N 1
ATOM 3059 C CA . LEU A 1 384 ? 25.060 -7.789 10.395 1.00 41.66 384 LEU A CA 1
ATOM 3060 C C . LEU A 1 384 ? 24.336 -6.454 10.200 1.00 41.66 384 LEU A C 1
ATOM 3062 O O . LEU A 1 384 ? 23.184 -6.457 9.773 1.00 41.66 384 LEU A O 1
ATOM 3066 N N . CYS A 1 385 ? 25.019 -5.330 10.441 1.00 47.12 385 CYS A N 1
ATOM 3067 C CA . CYS A 1 385 ? 24.480 -3.999 10.175 1.00 47.12 385 CYS A CA 1
ATOM 3068 C C . CYS A 1 385 ? 24.118 -3.834 8.693 1.00 47.12 385 CYS A C 1
ATOM 3070 O O . CYS A 1 385 ? 22.968 -3.520 8.402 1.00 47.12 385 CYS A O 1
ATOM 3072 N N . ASP A 1 386 ? 25.028 -4.150 7.768 1.00 45.53 386 ASP A N 1
ATOM 3073 C CA . ASP A 1 386 ? 24.780 -4.058 6.320 1.00 45.53 386 ASP A CA 1
ATOM 3074 C C . ASP A 1 386 ? 23.578 -4.903 5.885 1.00 45.53 386 ASP A C 1
ATOM 3076 O O . ASP A 1 386 ? 22.750 -4.465 5.089 1.00 45.53 386 ASP A O 1
ATOM 3080 N N . THR A 1 387 ? 23.431 -6.096 6.465 1.00 51.19 387 THR A N 1
ATOM 3081 C CA . THR A 1 387 ? 22.278 -6.957 6.193 1.00 51.19 387 THR A CA 1
ATOM 3082 C C . THR A 1 387 ? 20.988 -6.297 6.683 1.00 51.19 387 THR A C 1
ATOM 3084 O O . THR A 1 387 ? 20.019 -6.231 5.936 1.00 51.19 387 THR A O 1
ATOM 3087 N N . THR A 1 388 ? 20.950 -5.759 7.905 1.00 56.53 388 THR A N 1
ATOM 3088 C CA . THR A 1 388 ? 19.743 -5.088 8.427 1.00 56.53 388 THR A CA 1
ATOM 3089 C C . THR A 1 388 ? 19.377 -3.805 7.680 1.00 56.53 388 THR A C 1
ATOM 3091 O O . THR A 1 388 ? 18.191 -3.491 7.595 1.00 56.53 388 THR A O 1
ATOM 3094 N N . LEU A 1 389 ? 20.364 -3.089 7.132 1.00 59.50 389 LEU A N 1
ATOM 3095 C CA . LEU A 1 389 ? 20.156 -1.876 6.338 1.00 59.50 389 LEU A CA 1
ATOM 3096 C C . LEU A 1 389 ? 19.460 -2.208 5.014 1.00 59.50 389 LEU A C 1
ATOM 3098 O O . LEU A 1 389 ? 18.384 -1.679 4.749 1.00 59.50 389 LEU A O 1
ATOM 3102 N N . LEU A 1 390 ? 19.987 -3.195 4.282 1.00 59.09 390 LEU A N 1
ATOM 3103 C CA . LEU A 1 390 ? 19.404 -3.649 3.018 1.00 59.09 390 LEU A CA 1
ATOM 3104 C C . LEU A 1 390 ? 17.966 -4.150 3.196 1.00 59.09 390 LEU A C 1
ATOM 3106 O O . LEU A 1 390 ? 17.093 -3.841 2.390 1.00 59.09 390 LEU A O 1
ATOM 3110 N N . HIS A 1 391 ? 17.682 -4.888 4.277 1.00 67.56 391 HIS A N 1
ATOM 3111 C CA . HIS A 1 391 ? 16.318 -5.356 4.547 1.00 67.56 391 HIS A CA 1
ATOM 3112 C C . HIS A 1 391 ? 15.336 -4.193 4.759 1.00 67.56 391 HIS A C 1
ATOM 3114 O O . HIS A 1 391 ? 14.206 -4.276 4.290 1.00 67.56 391 HIS A O 1
ATOM 3120 N N . GLN A 1 392 ? 15.747 -3.102 5.416 1.00 69.88 392 GLN A N 1
ATOM 3121 C CA . GLN A 1 392 ? 14.875 -1.939 5.639 1.00 69.88 392 GLN A CA 1
ATOM 3122 C C . GLN A 1 392 ? 14.520 -1.226 4.328 1.00 69.88 392 GLN A C 1
ATOM 3124 O O . GLN A 1 392 ? 13.367 -0.843 4.134 1.00 69.88 392 GLN A O 1
ATOM 3129 N N . GLU A 1 393 ? 15.477 -1.101 3.413 1.00 73.69 393 GLU A N 1
ATOM 3130 C CA . GLU A 1 393 ? 15.278 -0.478 2.098 1.00 73.69 393 GLU A CA 1
ATOM 3131 C C . GLU A 1 393 ? 14.354 -1.320 1.213 1.00 73.69 393 GLU A C 1
ATOM 3133 O O . GLU A 1 393 ? 13.367 -0.811 0.680 1.00 73.69 393 GLU A O 1
ATOM 3138 N N . ILE A 1 394 ? 14.597 -2.634 1.153 1.00 78.19 394 ILE A N 1
ATOM 3139 C CA . ILE A 1 394 ? 13.742 -3.590 0.433 1.00 78.19 394 ILE A CA 1
ATOM 3140 C C . ILE A 1 394 ? 12.294 -3.512 0.933 1.00 78.19 394 ILE A C 1
ATOM 3142 O O . ILE A 1 394 ? 11.351 -3.524 0.143 1.00 78.19 394 ILE A O 1
ATOM 3146 N N . TYR A 1 395 ? 12.108 -3.418 2.250 1.00 82.12 395 TYR A N 1
ATOM 3147 C CA . TYR A 1 395 ? 10.789 -3.308 2.861 1.00 82.12 395 TYR A CA 1
ATOM 3148 C C . TYR A 1 395 ? 10.091 -1.982 2.550 1.00 82.12 395 TYR A C 1
ATOM 3150 O O . TYR A 1 395 ? 8.876 -1.980 2.352 1.00 82.12 395 TYR A O 1
ATOM 3158 N N . SER A 1 396 ? 10.834 -0.875 2.468 1.00 85.06 396 SER A N 1
ATOM 3159 C CA . SER A 1 396 ? 10.287 0.409 2.018 1.00 85.06 396 SER A CA 1
ATOM 3160 C C . SER A 1 396 ? 9.745 0.295 0.592 1.00 85.06 396 SER A C 1
ATOM 3162 O O . SER A 1 396 ? 8.612 0.692 0.327 1.00 85.06 396 SER A O 1
ATOM 3164 N N . PHE A 1 397 ? 10.520 -0.305 -0.317 1.00 87.75 397 PHE A N 1
ATOM 3165 C CA . PHE A 1 397 ? 10.130 -0.449 -1.724 1.00 87.75 397 PHE A CA 1
ATOM 3166 C C . PHE A 1 397 ? 8.925 -1.363 -1.886 1.00 87.75 397 PHE A C 1
ATOM 3168 O O . PHE A 1 397 ? 8.005 -1.030 -2.626 1.00 87.75 397 PHE A O 1
ATOM 3175 N N . PHE A 1 398 ? 8.891 -2.470 -1.141 1.00 89.25 398 PHE A N 1
ATOM 3176 C CA . PHE A 1 398 ? 7.754 -3.385 -1.126 1.00 89.25 398 PHE A CA 1
ATOM 3177 C C . PHE A 1 398 ? 6.437 -2.653 -0.835 1.00 89.25 398 PHE A C 1
ATOM 3179 O O . PHE A 1 398 ? 5.473 -2.788 -1.581 1.00 89.25 398 PHE A O 1
ATOM 3186 N N . VAL A 1 399 ? 6.406 -1.823 0.212 1.00 90.75 399 VAL A N 1
ATOM 3187 C CA . VAL A 1 399 ? 5.180 -1.111 0.594 1.00 90.75 399 VAL A CA 1
ATOM 3188 C C . VAL A 1 399 ? 4.814 -0.018 -0.411 1.00 90.75 399 VAL A C 1
ATOM 3190 O O . VAL A 1 399 ? 3.633 0.197 -0.668 1.00 90.75 399 VAL A O 1
ATOM 3193 N N . ILE A 1 400 ? 5.789 0.644 -1.033 1.00 93.50 400 ILE A N 1
ATOM 3194 C CA . ILE A 1 400 ? 5.513 1.610 -2.106 1.00 93.50 400 ILE A CA 1
ATOM 3195 C C . ILE A 1 400 ? 4.881 0.912 -3.319 1.00 93.50 400 ILE A C 1
ATOM 3197 O O . ILE A 1 400 ? 3.882 1.398 -3.850 1.00 93.50 400 ILE A O 1
ATOM 3201 N N . ILE A 1 401 ? 5.422 -0.242 -3.724 1.00 93.44 401 ILE A N 1
ATOM 3202 C CA . ILE A 1 401 ? 4.904 -1.053 -4.838 1.00 93.44 401 ILE A CA 1
ATOM 3203 C C . ILE A 1 401 ? 3.465 -1.492 -4.553 1.00 93.44 401 ILE A C 1
ATOM 3205 O O . ILE A 1 401 ? 2.587 -1.275 -5.387 1.00 93.44 401 ILE A O 1
ATOM 3209 N N . ASP A 1 402 ? 3.201 -2.016 -3.354 1.00 92.69 402 ASP A N 1
ATOM 3210 C CA . ASP A 1 402 ? 1.848 -2.358 -2.903 1.00 92.69 402 ASP A CA 1
ATOM 3211 C C . ASP A 1 402 ? 0.891 -1.159 -2.987 1.00 92.69 402 ASP A C 1
ATOM 3213 O O . ASP A 1 402 ? -0.249 -1.290 -3.440 1.00 92.69 402 ASP A O 1
ATOM 3217 N N . GLY A 1 403 ? 1.372 0.029 -2.606 1.00 94.44 403 GLY A N 1
ATOM 3218 C CA . GLY A 1 403 ? 0.619 1.279 -2.683 1.00 94.44 403 GLY A CA 1
ATOM 3219 C C . GLY A 1 403 ? 0.156 1.615 -4.097 1.00 94.44 403 GLY A C 1
ATOM 3220 O O . GLY A 1 403 ? -1.009 1.955 -4.292 1.00 94.44 403 GLY A O 1
ATOM 3221 N N . ILE A 1 404 ? 1.020 1.434 -5.101 1.00 96.00 404 ILE A N 1
ATOM 3222 C CA . ILE A 1 404 ? 0.669 1.644 -6.516 1.00 96.00 404 ILE A CA 1
ATOM 3223 C C . ILE A 1 404 ? -0.513 0.749 -6.922 1.00 96.00 404 ILE A C 1
ATOM 3225 O O . ILE A 1 404 ? -1.461 1.220 -7.556 1.00 96.00 404 ILE A O 1
ATOM 3229 N N . GLY A 1 405 ? -0.491 -0.528 -6.527 1.00 94.19 405 GLY A N 1
ATOM 3230 C CA . GLY A 1 405 ? -1.593 -1.457 -6.792 1.00 94.19 405 GLY A CA 1
ATOM 3231 C C . GLY A 1 405 ? -2.897 -1.042 -6.114 1.00 94.19 405 GLY A C 1
ATOM 3232 O O . GLY A 1 405 ? -3.956 -1.060 -6.742 1.00 94.19 405 GLY A O 1
ATOM 3233 N N . ILE A 1 406 ? -2.818 -0.603 -4.857 1.00 95.31 406 ILE A N 1
ATOM 3234 C CA . ILE A 1 406 ? -3.965 -0.112 -4.082 1.00 95.31 406 ILE A CA 1
ATOM 3235 C C . ILE A 1 406 ? -4.583 1.125 -4.735 1.00 95.31 406 ILE A C 1
ATOM 3237 O O . ILE A 1 406 ? -5.801 1.202 -4.886 1.00 95.31 406 ILE A O 1
ATOM 3241 N N . PHE A 1 407 ? -3.765 2.084 -5.169 1.00 95.88 407 PHE A N 1
ATOM 3242 C CA . PHE A 1 407 ? -4.251 3.294 -5.832 1.00 95.88 407 PHE A CA 1
ATOM 3243 C C . PHE A 1 407 ? -4.977 2.977 -7.136 1.00 95.88 407 PHE A C 1
ATOM 3245 O O . PHE A 1 407 ? -6.005 3.588 -7.434 1.00 95.88 407 PHE A O 1
ATOM 3252 N N . ASN A 1 408 ? -4.491 1.984 -7.880 1.00 94.69 408 ASN A N 1
ATOM 3253 C CA . ASN A 1 408 ? -5.176 1.480 -9.058 1.00 94.69 408 ASN A CA 1
ATOM 3254 C C . ASN A 1 408 ? -6.515 0.804 -8.717 1.00 94.69 408 ASN A C 1
ATOM 3256 O O . ASN A 1 408 ? -7.502 1.074 -9.395 1.00 94.69 408 ASN A O 1
ATOM 3260 N N . ILE A 1 409 ? -6.592 -0.005 -7.653 1.00 92.75 409 ILE A N 1
ATOM 3261 C CA . ILE A 1 409 ? -7.863 -0.593 -7.187 1.00 92.75 409 ILE A CA 1
ATOM 3262 C C . ILE A 1 409 ? -8.872 0.507 -6.823 1.00 92.75 409 ILE A C 1
ATOM 3264 O O . ILE A 1 409 ? -10.032 0.433 -7.222 1.00 92.75 409 ILE A O 1
ATOM 3268 N N . CYS A 1 410 ? -8.443 1.551 -6.107 1.00 91.81 410 CYS A N 1
ATOM 3269 C CA . CYS A 1 410 ? -9.340 2.618 -5.658 1.00 91.81 410 CYS A CA 1
ATOM 3270 C C . CYS A 1 410 ? -9.810 3.544 -6.793 1.00 91.81 410 CYS A C 1
ATOM 3272 O O . CYS A 1 410 ? -10.950 4.010 -6.776 1.00 91.81 410 CYS A O 1
ATOM 3274 N N . LEU A 1 411 ? -8.950 3.846 -7.772 1.00 92.19 411 LEU A N 1
ATOM 3275 C CA . LEU A 1 411 ? -9.281 4.762 -8.872 1.00 92.19 411 LEU A CA 1
ATOM 3276 C C . LEU A 1 411 ? -9.877 4.055 -10.098 1.00 92.19 411 LEU A C 1
ATOM 3278 O O . LEU A 1 411 ? -10.639 4.673 -10.850 1.00 92.19 411 LEU A O 1
ATOM 3282 N N . GLY A 1 412 ? -9.552 2.781 -10.316 1.00 90.44 412 GLY A N 1
ATOM 3283 C CA . GLY A 1 412 ? -9.924 2.037 -11.517 1.00 90.44 412 GLY A CA 1
ATOM 3284 C C . GLY A 1 412 ? -9.462 2.759 -12.786 1.00 90.44 412 GLY A C 1
ATOM 3285 O O . GLY A 1 412 ? -8.313 3.178 -12.900 1.00 90.44 412 GLY A O 1
ATOM 3286 N N . ASN A 1 413 ? -10.381 2.994 -13.726 1.00 89.44 413 ASN A N 1
ATOM 3287 C CA . ASN A 1 413 ? -10.081 3.663 -15.003 1.00 89.44 413 ASN A CA 1
ATOM 3288 C C . ASN A 1 413 ? -9.515 5.095 -14.859 1.00 89.44 413 ASN A C 1
ATOM 3290 O O . ASN A 1 413 ? -8.823 5.584 -15.761 1.00 89.44 413 ASN A O 1
ATOM 3294 N N . ASP A 1 414 ? -9.770 5.777 -13.737 1.00 91.44 414 ASP A N 1
ATOM 3295 C CA . ASP A 1 414 ? -9.204 7.111 -13.495 1.00 91.44 414 ASP A CA 1
ATOM 3296 C C . ASP A 1 414 ? -7.706 7.066 -13.192 1.00 91.44 414 ASP A C 1
ATOM 3298 O O . ASP A 1 414 ? -7.026 8.079 -13.353 1.00 91.44 414 ASP A O 1
ATOM 3302 N N . PHE A 1 415 ? -7.168 5.900 -12.822 1.00 93.31 415 PHE A N 1
ATOM 3303 C CA . PHE A 1 415 ? -5.734 5.705 -12.628 1.00 93.31 415 PHE A CA 1
ATOM 3304 C C . PHE A 1 415 ? -4.971 5.901 -13.946 1.00 93.31 415 PHE A C 1
ATOM 3306 O O . PHE A 1 415 ? -3.974 6.623 -14.005 1.00 93.31 415 PHE A O 1
ATOM 3313 N N . ALA A 1 416 ? -5.486 5.318 -15.033 1.00 90.56 416 ALA A N 1
ATOM 3314 C CA . ALA A 1 416 ? -4.933 5.503 -16.371 1.00 90.56 416 ALA A CA 1
ATOM 3315 C C . ALA A 1 416 ? -5.217 6.914 -16.909 1.00 90.56 416 ALA A C 1
ATOM 3317 O O . ALA A 1 416 ? -4.307 7.578 -17.408 1.00 90.56 416 ALA A O 1
ATOM 3318 N N . SER A 1 417 ? -6.453 7.399 -16.742 1.00 90.38 417 SER A N 1
ATOM 3319 C CA . SER A 1 417 ? -6.888 8.713 -17.246 1.00 90.38 417 SER A CA 1
ATOM 3320 C C . SER A 1 417 ? -6.139 9.888 -16.602 1.00 90.38 417 SER A C 1
ATOM 3322 O O . SER A 1 417 ? -5.931 10.909 -17.252 1.00 90.38 417 SER A O 1
ATOM 3324 N N . SER A 1 418 ? -5.687 9.734 -15.354 1.00 90.69 418 SER A N 1
ATOM 3325 C CA . SER A 1 418 ? -4.876 10.733 -14.639 1.00 90.69 418 SER A CA 1
ATOM 3326 C C . SER A 1 418 ? -3.372 10.622 -14.926 1.00 90.69 418 SER A C 1
ATOM 3328 O O . SER A 1 418 ? -2.581 11.378 -14.370 1.00 90.69 418 SER A O 1
ATOM 3330 N N . GLY A 1 419 ? -2.947 9.680 -15.777 1.00 90.38 419 GLY A N 1
ATOM 3331 C CA . GLY A 1 419 ? -1.539 9.475 -16.123 1.00 90.38 419 GLY A CA 1
ATOM 3332 C C . GLY A 1 419 ? -0.726 8.663 -15.107 1.00 90.38 419 GLY A C 1
ATOM 3333 O O . GLY A 1 419 ? 0.449 8.407 -15.357 1.00 90.38 419 GLY A O 1
ATOM 3334 N N . PHE A 1 420 ? -1.321 8.205 -14.000 1.00 94.19 420 PHE A N 1
ATOM 3335 C CA . PHE A 1 420 ? -0.608 7.447 -12.964 1.00 94.19 420 PHE A CA 1
ATOM 3336 C C . PHE A 1 420 ? -0.139 6.076 -13.450 1.00 94.19 420 PHE A C 1
ATOM 3338 O O . PHE A 1 420 ? 0.946 5.638 -13.062 1.00 94.19 420 PHE A O 1
ATOM 3345 N N . LEU A 1 421 ? -0.905 5.433 -14.342 1.00 93.44 421 LEU A N 1
ATOM 3346 C CA . LEU A 1 421 ? -0.492 4.180 -14.978 1.00 93.44 421 LEU A CA 1
ATOM 3347 C C . LEU A 1 421 ? 0.851 4.336 -15.685 1.00 93.44 421 LEU A C 1
ATOM 3349 O O . LEU A 1 421 ? 1.775 3.578 -15.418 1.00 93.44 421 LEU A O 1
ATOM 3353 N N . HIS A 1 422 ? 0.967 5.351 -16.536 1.00 90.00 422 HIS A N 1
ATOM 3354 C CA . HIS A 1 422 ? 2.182 5.633 -17.285 1.00 90.00 422 HIS A CA 1
ATOM 3355 C C . HIS A 1 422 ? 3.362 5.871 -16.331 1.00 90.00 422 HIS A C 1
ATOM 3357 O O . HIS A 1 422 ? 4.357 5.153 -16.399 1.00 90.00 422 HIS A O 1
ATOM 3363 N N . SER A 1 423 ? 3.207 6.779 -15.362 1.00 88.56 423 SER A N 1
ATOM 3364 C CA . SER A 1 423 ? 4.254 7.096 -14.381 1.00 88.56 423 SER A CA 1
ATOM 3365 C C . SER A 1 423 ? 4.719 5.888 -13.556 1.00 88.56 423 SER A C 1
ATOM 3367 O O . SER A 1 423 ? 5.876 5.846 -13.149 1.00 88.56 423 SER A O 1
ATOM 3369 N N . SER A 1 424 ? 3.847 4.902 -13.329 1.00 92.50 424 SER A N 1
ATOM 3370 C CA . SER A 1 424 ? 4.163 3.696 -12.548 1.00 92.50 424 SER A CA 1
ATOM 3371 C C . SER A 1 424 ? 4.706 2.549 -13.397 1.00 92.50 424 SER A C 1
ATOM 3373 O O . SER A 1 424 ? 5.517 1.758 -12.924 1.00 92.50 424 SER A O 1
ATOM 3375 N N . LEU A 1 425 ? 4.248 2.426 -14.646 1.00 91.25 425 LEU A N 1
ATOM 3376 C CA . LEU A 1 425 ? 4.520 1.265 -15.490 1.00 91.25 425 LEU A CA 1
ATOM 3377 C C . LEU A 1 425 ? 6.016 1.114 -15.758 1.00 91.25 425 LEU A C 1
ATOM 3379 O O . LEU A 1 425 ? 6.548 0.021 -15.603 1.00 91.25 425 LEU A O 1
ATOM 3383 N N . TYR A 1 426 ? 6.705 2.206 -16.096 1.00 88.94 426 TYR A N 1
ATOM 3384 C CA . TYR A 1 426 ? 8.149 2.166 -16.338 1.00 88.94 426 TYR A CA 1
ATOM 3385 C C . TYR A 1 426 ? 8.914 1.651 -15.111 1.00 88.94 426 TYR A C 1
ATOM 3387 O O . TYR A 1 426 ? 9.709 0.722 -15.220 1.00 88.94 426 TYR A O 1
ATOM 3395 N N . LEU A 1 427 ? 8.603 2.202 -13.936 1.00 89.75 427 LEU A N 1
ATOM 3396 C CA . LEU A 1 427 ? 9.217 1.835 -12.663 1.00 89.75 427 LEU A CA 1
ATOM 3397 C C . LEU A 1 427 ? 8.980 0.357 -12.307 1.00 89.75 427 LEU A C 1
ATOM 3399 O O . LEU A 1 427 ? 9.898 -0.334 -11.866 1.00 89.75 427 LEU A O 1
ATOM 3403 N N . LEU A 1 428 ? 7.756 -0.145 -12.494 1.00 91.12 428 LEU A N 1
ATOM 3404 C CA . LEU A 1 428 ? 7.432 -1.547 -12.218 1.00 91.12 428 LEU A CA 1
ATOM 3405 C C . LEU A 1 428 ? 8.169 -2.490 -13.176 1.00 91.12 428 LEU A C 1
ATOM 3407 O O . LEU A 1 428 ? 8.702 -3.507 -12.737 1.00 91.12 428 LEU A O 1
ATOM 3411 N N . LEU A 1 429 ? 8.246 -2.138 -14.465 1.00 88.19 429 LEU A N 1
ATOM 3412 C CA . LEU A 1 429 ? 8.990 -2.906 -15.467 1.00 88.19 429 LEU A CA 1
ATOM 3413 C C . LEU A 1 429 ? 10.494 -2.920 -15.185 1.00 88.19 429 LEU A C 1
ATOM 3415 O O . LEU A 1 429 ? 11.139 -3.953 -15.338 1.00 88.19 429 LEU A O 1
ATOM 3419 N N . GLU A 1 430 ? 11.052 -1.797 -14.742 1.00 86.50 430 GLU A N 1
ATOM 3420 C CA . GLU A 1 430 ? 12.459 -1.695 -14.356 1.00 86.50 430 GLU A CA 1
ATOM 3421 C C . GLU A 1 430 ? 12.797 -2.656 -13.211 1.00 86.50 430 GLU A C 1
ATOM 3423 O O . GLU A 1 430 ? 13.798 -3.378 -13.256 1.00 86.50 430 GLU A O 1
ATOM 3428 N N . ASN A 1 431 ? 11.914 -2.721 -12.214 1.00 85.00 431 ASN A N 1
ATOM 3429 C CA . ASN A 1 431 ? 12.093 -3.536 -11.018 1.00 85.00 431 ASN A CA 1
ATOM 3430 C C . ASN A 1 431 ? 11.711 -5.019 -11.204 1.00 85.00 431 ASN A C 1
ATOM 3432 O O . ASN A 1 431 ? 12.013 -5.839 -10.334 1.00 85.00 431 ASN A O 1
ATOM 3436 N N . LEU A 1 432 ? 11.155 -5.418 -12.356 1.00 83.56 432 LEU A N 1
ATOM 3437 C CA . LEU A 1 432 ? 10.934 -6.832 -12.689 1.00 83.56 432 LEU A CA 1
ATOM 3438 C C . LEU A 1 432 ? 12.235 -7.628 -12.866 1.00 83.56 432 LEU A C 1
ATOM 3440 O O . LEU A 1 432 ? 12.246 -8.833 -12.621 1.00 83.56 432 LEU A O 1
ATOM 3444 N N . ILE A 1 433 ? 13.347 -6.992 -13.253 1.00 78.38 433 ILE A N 1
ATOM 3445 C CA . ILE A 1 433 ? 14.671 -7.650 -13.258 1.00 78.38 433 ILE A CA 1
ATOM 3446 C C . ILE A 1 433 ? 15.495 -7.283 -12.019 1.00 78.38 433 ILE A C 1
ATOM 3448 O O . ILE A 1 433 ? 16.716 -7.446 -11.997 1.00 78.38 433 ILE A O 1
ATOM 3452 N N . CYS A 1 434 ? 14.856 -6.813 -10.945 1.00 75.62 434 CYS A N 1
ATOM 3453 C CA . CYS A 1 434 ? 15.563 -6.627 -9.688 1.00 75.62 434 CYS A CA 1
ATOM 3454 C C . CYS A 1 434 ? 16.173 -7.977 -9.242 1.00 75.62 434 CYS A C 1
ATOM 3456 O O . CYS A 1 434 ? 15.495 -9.019 -9.294 1.00 75.62 434 CYS A O 1
ATOM 3458 N N . PRO A 1 435 ? 17.446 -8.011 -8.797 1.00 70.69 435 PRO A N 1
ATOM 3459 C CA . PRO A 1 435 ? 18.038 -9.230 -8.249 1.00 70.69 435 PRO A CA 1
ATOM 3460 C C . PRO A 1 435 ? 17.309 -9.683 -6.980 1.00 70.69 435 PRO A C 1
ATOM 3462 O O . PRO A 1 435 ? 17.278 -10.880 -6.679 1.00 70.69 435 PRO A O 1
ATOM 3465 N N . ASN A 1 436 ? 16.684 -8.748 -6.257 1.00 79.12 436 ASN A N 1
ATOM 3466 C CA . ASN A 1 436 ? 15.895 -9.052 -5.080 1.00 79.12 436 ASN A CA 1
ATOM 3467 C C . ASN A 1 436 ? 14.572 -9.735 -5.454 1.00 79.12 436 ASN A C 1
ATOM 3469 O O . ASN A 1 436 ? 13.714 -9.159 -6.123 1.00 79.12 436 ASN A O 1
ATOM 3473 N N . PHE A 1 437 ? 14.386 -10.957 -4.956 1.00 79.94 437 PHE A N 1
ATOM 3474 C CA . PHE A 1 437 ? 13.190 -11.749 -5.224 1.00 79.94 437 PHE A CA 1
ATOM 3475 C C . PHE A 1 437 ? 11.897 -11.103 -4.703 1.00 79.94 437 PHE A C 1
ATOM 3477 O O . PHE A 1 437 ? 10.879 -11.200 -5.377 1.00 79.94 437 PHE A O 1
ATOM 3484 N N . GLN A 1 438 ? 11.924 -10.441 -3.540 1.00 80.12 438 GLN A N 1
ATOM 3485 C CA . GLN A 1 438 ? 10.724 -9.844 -2.942 1.00 80.12 438 GLN A CA 1
ATOM 3486 C C . GLN A 1 438 ? 10.225 -8.654 -3.764 1.00 80.12 438 GLN A C 1
ATOM 3488 O O . GLN A 1 438 ? 9.039 -8.583 -4.064 1.00 80.12 438 GLN A O 1
ATOM 3493 N N . ILE A 1 439 ? 11.136 -7.768 -4.182 1.00 84.62 439 ILE A N 1
ATOM 3494 C CA . ILE A 1 439 ? 10.803 -6.619 -5.039 1.00 84.62 439 ILE A CA 1
ATOM 3495 C C . ILE A 1 439 ? 10.278 -7.112 -6.386 1.00 84.62 439 ILE A C 1
ATOM 3497 O O . ILE A 1 439 ? 9.199 -6.709 -6.807 1.00 84.62 439 ILE A O 1
ATOM 3501 N N . ARG A 1 440 ? 10.993 -8.049 -7.023 1.00 86.31 440 ARG A N 1
ATOM 3502 C CA . ARG A 1 440 ? 10.572 -8.626 -8.303 1.00 86.31 440 ARG A CA 1
ATOM 3503 C C . ARG A 1 440 ? 9.179 -9.255 -8.224 1.00 86.31 440 ARG A C 1
ATOM 3505 O O . ARG A 1 440 ? 8.347 -8.995 -9.085 1.00 86.31 440 ARG A O 1
ATOM 3512 N N . ARG A 1 441 ? 8.922 -10.066 -7.191 1.00 86.19 441 ARG A N 1
ATOM 3513 C CA . ARG A 1 441 ? 7.625 -10.724 -6.975 1.00 86.19 441 ARG A CA 1
ATOM 3514 C C . ARG A 1 441 ? 6.510 -9.712 -6.713 1.00 86.19 441 ARG A C 1
ATOM 3516 O O . ARG A 1 441 ? 5.422 -9.885 -7.246 1.00 86.19 441 ARG A O 1
ATOM 3523 N N . ALA A 1 442 ? 6.776 -8.667 -5.928 1.00 87.62 442 ALA A N 1
ATOM 3524 C CA . ALA A 1 442 ? 5.810 -7.598 -5.696 1.00 87.62 442 ALA A CA 1
ATOM 3525 C C . ALA A 1 442 ? 5.478 -6.866 -7.005 1.00 87.62 442 ALA A C 1
ATOM 3527 O O . ALA A 1 442 ? 4.308 -6.717 -7.337 1.00 87.62 442 ALA A O 1
ATOM 3528 N N . CYS A 1 443 ? 6.482 -6.483 -7.802 1.00 90.25 443 CYS A N 1
ATOM 3529 C CA . CYS A 1 443 ? 6.254 -5.843 -9.100 1.00 90.25 443 CYS A CA 1
ATOM 3530 C C . CYS A 1 443 ? 5.424 -6.715 -10.049 1.00 90.25 443 CYS A C 1
ATOM 3532 O O . CYS A 1 443 ? 4.503 -6.202 -10.679 1.00 90.25 443 CYS A O 1
ATOM 3534 N N . ASP A 1 444 ? 5.714 -8.015 -10.125 1.00 89.38 444 ASP A N 1
ATOM 3535 C CA . ASP A 1 444 ? 4.944 -8.964 -10.934 1.00 89.38 444 ASP A CA 1
ATOM 3536 C C . ASP A 1 444 ? 3.478 -9.051 -10.477 1.00 89.38 444 ASP A C 1
ATOM 3538 O O . ASP A 1 444 ? 2.557 -8.846 -11.273 1.00 89.38 444 ASP A O 1
ATOM 3542 N N . ALA A 1 445 ? 3.249 -9.237 -9.173 1.00 90.06 445 ALA A N 1
ATOM 3543 C CA . ALA A 1 445 ? 1.909 -9.268 -8.595 1.00 90.06 445 ALA A CA 1
ATOM 3544 C C . ALA A 1 445 ? 1.123 -7.979 -8.887 1.00 90.06 445 ALA A C 1
ATOM 3546 O O . ALA A 1 445 ? -0.026 -8.035 -9.331 1.00 90.06 445 ALA A O 1
ATOM 3547 N N . ILE A 1 446 ? 1.749 -6.811 -8.710 1.00 93.31 446 ILE A N 1
ATOM 3548 C CA . ILE A 1 446 ? 1.105 -5.522 -8.974 1.00 93.31 446 ILE A CA 1
ATOM 3549 C C . ILE A 1 446 ? 0.835 -5.315 -10.461 1.00 93.31 446 ILE A C 1
ATOM 3551 O O . ILE A 1 446 ? -0.236 -4.828 -10.805 1.00 93.31 446 ILE A O 1
ATOM 3555 N N . LEU A 1 447 ? 1.728 -5.720 -11.365 1.00 92.31 447 LEU A N 1
ATOM 3556 C CA . LEU A 1 447 ? 1.465 -5.649 -12.807 1.00 92.31 447 LEU A CA 1
ATOM 3557 C C . LEU A 1 447 ? 0.262 -6.507 -13.211 1.00 92.31 447 LEU A C 1
ATOM 3559 O O . LEU A 1 447 ? -0.541 -6.084 -14.044 1.00 92.31 447 LEU A O 1
ATOM 3563 N N . HIS A 1 448 ? 0.095 -7.675 -12.590 1.00 90.94 448 HIS A N 1
ATOM 3564 C CA . HIS A 1 448 ? -1.101 -8.493 -12.759 1.00 90.94 448 HIS A CA 1
ATOM 3565 C C . HIS A 1 448 ? -2.362 -7.793 -12.237 1.00 90.94 448 HIS A C 1
ATOM 3567 O O . HIS A 1 448 ? -3.369 -7.788 -12.943 1.00 90.94 448 HIS A O 1
ATOM 3573 N N . VAL A 1 449 ? -2.305 -7.144 -11.069 1.00 90.94 449 VAL A N 1
ATOM 3574 C CA . VAL A 1 449 ? -3.416 -6.331 -10.536 1.00 90.94 449 VAL A CA 1
ATOM 3575 C C . VAL A 1 449 ? -3.738 -5.141 -11.451 1.00 90.94 449 VAL A C 1
ATOM 3577 O O . VAL A 1 449 ? -4.904 -4.853 -11.713 1.00 90.94 449 VAL A O 1
ATOM 3580 N N . LEU A 1 450 ? -2.728 -4.453 -11.991 1.00 92.00 450 LEU A N 1
ATOM 3581 C CA . LEU A 1 450 ? -2.923 -3.368 -12.958 1.00 92.00 450 LEU A CA 1
ATOM 3582 C C . LEU A 1 450 ? -3.627 -3.876 -14.218 1.00 92.00 450 LEU A C 1
ATOM 3584 O O . LEU A 1 450 ? -4.559 -3.229 -14.704 1.00 92.00 450 LEU A O 1
ATOM 3588 N N . ALA A 1 451 ? -3.207 -5.038 -14.725 1.00 90.44 451 ALA A N 1
ATOM 3589 C CA . ALA A 1 451 ? -3.802 -5.657 -15.898 1.00 90.44 451 ALA A CA 1
ATOM 3590 C C . ALA A 1 451 ? -5.275 -6.014 -15.655 1.00 90.44 451 ALA A C 1
ATOM 3592 O O . ALA A 1 451 ? -6.130 -5.598 -16.434 1.00 90.44 451 ALA A O 1
ATOM 3593 N N . THR A 1 452 ? -5.586 -6.713 -14.560 1.00 90.06 452 THR A N 1
ATOM 3594 C CA . THR A 1 452 ? -6.951 -7.177 -14.266 1.00 90.06 452 THR A CA 1
ATOM 3595 C C . THR A 1 452 ? -7.913 -6.024 -13.996 1.00 90.06 452 THR A C 1
ATOM 3597 O O . THR A 1 452 ? -8.983 -5.980 -14.602 1.00 90.06 452 THR A O 1
ATOM 3600 N N . THR A 1 453 ? -7.534 -5.054 -13.160 1.00 87.12 453 THR A N 1
ATOM 3601 C CA . THR A 1 453 ? -8.385 -3.897 -12.828 1.00 87.12 453 THR A CA 1
ATOM 3602 C C . THR A 1 453 ? -8.633 -2.994 -14.036 1.00 87.12 453 THR A C 1
ATOM 3604 O O . THR A 1 453 ? -9.709 -2.414 -14.159 1.00 87.12 453 THR A O 1
ATOM 3607 N N . SER A 1 454 ? -7.670 -2.905 -14.959 1.00 86.56 454 SER A N 1
ATOM 3608 C CA . SER A 1 454 ? -7.813 -2.120 -16.195 1.00 86.56 454 SER A CA 1
ATOM 3609 C C . SER A 1 454 ? -8.476 -2.900 -17.343 1.00 86.56 454 SER A C 1
ATOM 3611 O O . SER A 1 454 ? -8.628 -2.365 -18.438 1.00 86.56 454 SER A O 1
ATOM 3613 N N . GLY A 1 455 ? -8.869 -4.162 -17.126 1.00 85.50 455 GLY A N 1
ATOM 3614 C CA . GLY A 1 455 ? -9.563 -4.988 -18.119 1.00 85.50 455 GLY A CA 1
ATOM 3615 C C . GLY A 1 455 ? -8.669 -5.664 -19.168 1.00 85.50 455 GLY A C 1
ATOM 3616 O O . GLY A 1 455 ? -9.182 -6.164 -20.170 1.00 85.50 455 GLY A O 1
ATOM 3617 N N . TYR A 1 456 ? -7.352 -5.716 -18.960 1.00 87.88 456 TYR A N 1
ATOM 3618 C CA . TYR A 1 456 ? -6.430 -6.463 -19.818 1.00 87.88 456 TYR A CA 1
ATOM 3619 C C . TYR A 1 456 ? -6.393 -7.948 -19.438 1.00 87.88 456 TYR A C 1
ATOM 3621 O O . TYR A 1 456 ? -6.393 -8.319 -18.266 1.00 87.88 456 TYR A O 1
ATOM 3629 N N . SER A 1 457 ? -6.304 -8.819 -20.444 1.00 84.56 457 SER A N 1
ATOM 3630 C CA . SER A 1 457 ? -6.265 -10.275 -20.249 1.00 84.56 457 SER A CA 1
ATOM 3631 C C . SER A 1 457 ? -4.936 -10.783 -19.682 1.00 84.56 457 SER A C 1
ATOM 3633 O O . SER A 1 457 ? -4.914 -11.798 -18.990 1.00 84.56 457 SER A O 1
ATOM 3635 N N . THR A 1 458 ? -3.826 -10.101 -19.976 1.00 87.31 458 THR A N 1
ATOM 3636 C CA . THR A 1 458 ? -2.483 -10.431 -19.480 1.00 87.31 458 THR A CA 1
ATOM 3637 C C . THR A 1 458 ? -1.657 -9.163 -19.267 1.00 87.31 458 THR A C 1
ATOM 3639 O O . THR A 1 458 ? -1.929 -8.126 -19.877 1.00 87.31 458 THR A O 1
ATOM 3642 N N . VAL A 1 459 ? -0.586 -9.259 -18.468 1.00 87.44 459 VAL A N 1
ATOM 3643 C CA . VAL A 1 459 ? 0.429 -8.192 -18.338 1.00 87.44 459 VAL A CA 1
ATOM 3644 C C . VAL A 1 459 ? 1.036 -7.842 -19.701 1.00 87.44 459 VAL A C 1
ATOM 3646 O O . VAL A 1 459 ? 1.281 -6.677 -19.999 1.00 87.44 459 VAL A O 1
ATOM 3649 N N . GLY A 1 460 ? 1.204 -8.833 -20.582 1.00 86.06 460 GLY A N 1
ATOM 3650 C CA . GLY A 1 460 ? 1.656 -8.598 -21.951 1.00 86.06 460 GLY A CA 1
ATOM 3651 C C . GLY A 1 460 ? 0.719 -7.696 -22.751 1.00 86.06 460 GLY A C 1
ATOM 3652 O O . GLY A 1 460 ? 1.191 -6.803 -23.447 1.00 86.06 460 GLY A O 1
ATOM 3653 N N . HIS A 1 461 ? -0.598 -7.876 -22.625 1.00 87.19 461 HIS A N 1
ATOM 3654 C CA . HIS A 1 461 ? -1.571 -6.982 -23.257 1.00 87.19 461 HIS A CA 1
ATOM 3655 C C . HIS A 1 461 ? -1.537 -5.569 -22.669 1.00 87.19 461 HIS A C 1
ATOM 3657 O O . HIS A 1 461 ? -1.565 -4.614 -23.439 1.00 87.19 461 HIS A O 1
ATOM 3663 N N . LEU A 1 462 ? -1.396 -5.434 -21.346 1.00 89.69 462 LEU A N 1
ATOM 3664 C CA . LEU A 1 462 ? -1.211 -4.133 -20.694 1.00 89.69 462 LEU A CA 1
ATOM 3665 C C . LEU A 1 462 ? -0.007 -3.382 -21.288 1.00 89.69 462 LEU A C 1
ATOM 3667 O O . LEU A 1 462 ? -0.129 -2.219 -21.661 1.00 89.69 462 LEU A O 1
ATOM 3671 N N . VAL A 1 463 ? 1.146 -4.044 -21.415 1.00 88.44 463 VAL A N 1
ATOM 3672 C CA . VAL A 1 463 ? 2.362 -3.407 -21.946 1.00 88.44 463 VAL A CA 1
ATOM 3673 C C . VAL A 1 463 ? 2.247 -3.115 -23.443 1.00 88.44 463 VAL A C 1
ATOM 3675 O O . VAL A 1 463 ? 2.731 -2.080 -23.884 1.00 88.44 463 VAL A O 1
ATOM 3678 N N . LEU A 1 464 ? 1.594 -3.979 -24.225 1.00 87.94 464 LEU A N 1
ATOM 3679 C CA . LEU A 1 464 ? 1.402 -3.764 -25.665 1.00 87.94 464 LEU A CA 1
ATOM 3680 C C . LEU A 1 464 ? 0.504 -2.563 -25.972 1.00 87.94 464 LEU A C 1
ATOM 3682 O O . LEU A 1 464 ? 0.858 -1.751 -26.818 1.00 87.94 464 LEU A O 1
ATOM 3686 N N . GLU A 1 465 ? -0.625 -2.429 -25.278 1.00 88.00 465 GLU A N 1
ATOM 3687 C CA . GLU A 1 465 ? -1.555 -1.307 -25.484 1.00 88.00 465 GLU A CA 1
ATOM 3688 C C . GLU A 1 465 ? -0.969 0.031 -24.999 1.00 88.00 465 GLU A C 1
ATOM 3690 O O . GLU A 1 465 ? -1.404 1.094 -25.428 1.00 88.00 465 GLU A O 1
ATOM 3695 N N . ASN A 1 466 ? 0.058 -0.016 -24.143 1.00 88.50 466 ASN A N 1
ATOM 3696 C CA . ASN A 1 466 ? 0.792 1.152 -23.651 1.00 88.50 466 ASN A CA 1
ATOM 3697 C C . ASN A 1 466 ? 2.227 1.225 -24.218 1.00 88.50 466 ASN A C 1
ATOM 3699 O O . ASN A 1 466 ? 3.079 1.924 -23.663 1.00 88.50 466 ASN A O 1
ATOM 3703 N N . ALA A 1 467 ? 2.515 0.503 -25.310 1.00 86.19 467 ALA A N 1
ATOM 3704 C CA . ALA A 1 467 ? 3.871 0.359 -25.838 1.00 86.19 467 ALA A CA 1
ATOM 3705 C C . ALA A 1 467 ? 4.469 1.697 -26.284 1.00 86.19 467 ALA A C 1
ATOM 3707 O O . ALA A 1 467 ? 5.641 1.940 -26.010 1.00 86.19 467 ALA A O 1
ATOM 3708 N N . ASP A 1 468 ? 3.669 2.581 -26.886 1.00 86.50 468 ASP A N 1
ATOM 3709 C CA . ASP A 1 468 ? 4.121 3.904 -27.334 1.00 86.50 468 ASP A CA 1
ATOM 3710 C C . ASP A 1 468 ? 4.758 4.693 -26.180 1.00 86.50 468 ASP A C 1
ATOM 3712 O O . ASP A 1 468 ? 5.871 5.200 -26.301 1.00 86.50 468 ASP A O 1
ATOM 3716 N N . TYR A 1 469 ? 4.114 4.705 -25.008 1.00 87.19 469 TYR A N 1
ATOM 3717 C CA . TYR A 1 469 ? 4.645 5.374 -23.820 1.00 87.19 469 TYR A CA 1
ATOM 3718 C C . TYR A 1 469 ? 5.942 4.733 -23.305 1.00 87.19 469 TYR A C 1
ATOM 3720 O O . TYR A 1 469 ? 6.897 5.437 -22.947 1.00 87.19 469 TYR A O 1
ATOM 3728 N N . VAL A 1 470 ? 5.970 3.399 -23.216 1.00 85.12 470 VAL A N 1
ATOM 3729 C CA . VAL A 1 470 ? 7.119 2.671 -22.661 1.00 85.12 470 VAL A CA 1
ATOM 3730 C C . VAL A 1 470 ? 8.333 2.834 -23.575 1.00 85.12 470 VAL A C 1
ATOM 3732 O O . VAL A 1 470 ? 9.429 3.122 -23.098 1.00 85.12 470 VAL A O 1
ATOM 3735 N N . ILE A 1 471 ? 8.133 2.725 -24.887 1.00 84.62 471 ILE A N 1
ATOM 3736 C CA . ILE A 1 471 ? 9.192 2.845 -25.890 1.00 84.62 471 ILE A CA 1
ATOM 3737 C C . ILE A 1 471 ? 9.695 4.283 -25.977 1.00 84.62 471 ILE A C 1
ATOM 3739 O O . ILE A 1 471 ? 10.906 4.485 -25.925 1.00 84.62 471 ILE A O 1
ATOM 3743 N N . ASP A 1 472 ? 8.813 5.286 -25.984 1.00 85.81 472 ASP A N 1
ATOM 3744 C CA . ASP A 1 472 ? 9.228 6.693 -25.933 1.00 85.81 472 ASP A CA 1
ATOM 3745 C C . ASP A 1 472 ? 10.064 6.995 -24.681 1.00 85.81 472 ASP A C 1
ATOM 3747 O O . ASP A 1 472 ? 11.062 7.725 -24.739 1.00 85.81 472 ASP A O 1
ATOM 3751 N N . SER A 1 473 ? 9.688 6.408 -23.540 1.00 84.00 473 SER A N 1
ATOM 3752 C CA . SER A 1 473 ? 10.432 6.545 -22.285 1.00 84.00 473 SER A CA 1
ATOM 3753 C C . SER A 1 473 ? 11.816 5.898 -22.370 1.00 84.00 473 SER A C 1
ATOM 3755 O O . SER A 1 473 ? 12.796 6.536 -21.979 1.00 84.00 473 SER A O 1
ATOM 3757 N N . ILE A 1 474 ? 11.923 4.701 -22.954 1.00 83.31 474 ILE A N 1
ATOM 3758 C CA . ILE A 1 474 ? 13.202 4.027 -23.226 1.00 83.31 474 ILE A CA 1
ATOM 3759 C C . ILE A 1 474 ? 14.062 4.872 -24.174 1.00 83.31 474 ILE A C 1
ATOM 3761 O O . ILE A 1 474 ? 15.196 5.202 -23.836 1.00 83.31 474 ILE A O 1
ATOM 3765 N N . CYS A 1 475 ? 13.529 5.300 -25.322 1.00 81.94 475 CYS A N 1
ATOM 3766 C CA . CYS A 1 475 ? 14.238 6.138 -26.295 1.00 81.94 475 CYS A CA 1
ATOM 3767 C C . CYS A 1 475 ? 14.715 7.464 -25.685 1.00 81.94 475 CYS A C 1
ATOM 3769 O O . CYS A 1 475 ? 15.753 8.003 -26.073 1.00 81.94 475 CYS A O 1
ATOM 3771 N N . ARG A 1 476 ? 13.970 8.039 -24.733 1.00 81.62 476 ARG A N 1
ATOM 3772 C CA . ARG A 1 476 ? 14.398 9.240 -24.003 1.00 81.62 476 ARG A CA 1
ATOM 3773 C C . ARG A 1 476 ? 15.537 8.945 -23.031 1.00 81.62 476 ARG A C 1
ATOM 3775 O O . ARG A 1 476 ? 16.484 9.724 -22.991 1.00 81.62 476 ARG A O 1
ATOM 3782 N N . GLN A 1 477 ? 15.460 7.861 -22.264 1.00 79.62 477 GLN A N 1
ATOM 3783 C CA . GLN A 1 477 ? 16.491 7.529 -21.277 1.00 79.62 477 GLN A CA 1
ATOM 3784 C C . GLN A 1 477 ? 17.788 7.014 -21.925 1.00 79.62 477 GLN A C 1
ATOM 3786 O O . GLN A 1 477 ? 18.872 7.354 -21.455 1.00 79.62 477 GLN A O 1
ATOM 3791 N N . LEU A 1 478 ? 17.704 6.311 -23.062 1.00 75.94 478 LEU A N 1
ATOM 3792 C CA . LEU A 1 478 ? 18.873 5.891 -23.851 1.00 75.94 478 LEU A CA 1
ATOM 3793 C C . LEU A 1 478 ? 19.714 7.066 -24.372 1.00 75.94 478 LEU A C 1
ATOM 3795 O O . LEU A 1 478 ? 20.907 6.902 -24.597 1.00 75.94 478 LEU A O 1
ATOM 3799 N N . ARG A 1 479 ? 19.129 8.262 -24.543 1.00 74.38 479 ARG A N 1
ATOM 3800 C CA . ARG A 1 479 ? 19.878 9.463 -24.964 1.00 74.38 479 ARG A CA 1
ATOM 3801 C C . ARG A 1 479 ? 20.860 9.973 -23.906 1.00 74.38 479 ARG A C 1
ATOM 3803 O O . ARG A 1 479 ? 21.749 10.750 -24.239 1.00 74.38 479 ARG A O 1
ATOM 3810 N N . HIS A 1 480 ? 20.680 9.576 -22.647 1.00 74.31 480 HIS A N 1
ATOM 3811 C CA . HIS A 1 480 ? 21.497 10.006 -21.514 1.00 74.31 480 HIS A CA 1
ATOM 3812 C C . HIS A 1 480 ? 21.811 8.811 -20.613 1.00 74.31 480 HIS A C 1
ATOM 3814 O O . HIS A 1 480 ? 21.375 8.754 -19.462 1.00 74.31 480 HIS A O 1
ATOM 3820 N N . LEU A 1 481 ? 22.545 7.837 -21.147 1.00 67.12 481 LEU A N 1
ATOM 3821 C CA . LEU A 1 481 ? 22.840 6.586 -20.448 1.00 67.12 481 LEU A CA 1
ATOM 3822 C C . LEU A 1 481 ? 23.690 6.756 -19.194 1.00 67.12 481 LEU A C 1
ATOM 3824 O O . LEU A 1 481 ? 23.464 6.051 -18.214 1.00 67.12 481 LEU A O 1
ATOM 3828 N N . ASP A 1 482 ? 24.570 7.751 -19.178 1.00 63.44 482 ASP A N 1
ATOM 3829 C CA . ASP A 1 482 ? 25.362 8.180 -18.021 1.00 63.44 482 ASP A CA 1
ATOM 3830 C C . ASP A 1 482 ? 24.487 8.418 -16.786 1.00 63.44 482 ASP A C 1
ATOM 3832 O O . ASP A 1 482 ? 24.923 8.217 -15.655 1.00 63.44 482 ASP A O 1
ATOM 3836 N N . LEU A 1 483 ? 23.255 8.879 -17.021 1.00 67.12 483 LEU A N 1
ATOM 3837 C CA . LEU A 1 483 ? 22.287 9.246 -15.997 1.00 67.12 483 LEU A CA 1
ATOM 3838 C C . LEU A 1 483 ? 21.220 8.165 -15.783 1.00 67.12 483 LEU A C 1
ATOM 3840 O O . LEU A 1 483 ? 20.485 8.245 -14.808 1.00 67.12 483 LEU A O 1
ATOM 3844 N N . ASN A 1 484 ? 21.115 7.172 -16.675 1.00 72.38 484 ASN A N 1
ATOM 3845 C CA . ASN A 1 484 ? 20.050 6.165 -16.660 1.00 72.38 484 ASN A CA 1
ATOM 3846 C C . ASN A 1 484 ? 20.620 4.743 -16.842 1.00 72.38 484 ASN A C 1
ATOM 3848 O O . ASN A 1 484 ? 20.372 4.094 -17.862 1.00 72.38 484 ASN A O 1
ATOM 3852 N N . PRO A 1 485 ? 21.364 4.212 -15.856 1.00 70.88 485 PRO A N 1
ATOM 3853 C CA . PRO A 1 485 ? 21.974 2.885 -15.954 1.00 70.88 485 PRO A CA 1
ATOM 3854 C C . PRO A 1 485 ? 20.953 1.731 -15.945 1.00 70.88 485 PRO A C 1
ATOM 3856 O O . PRO A 1 485 ? 21.312 0.594 -16.244 1.00 70.88 485 PRO A O 1
ATOM 3859 N N . HIS A 1 486 ? 19.689 2.008 -15.613 1.00 76.06 486 HIS A N 1
ATOM 3860 C CA . HIS A 1 486 ? 18.637 1.008 -15.416 1.00 76.06 486 HIS A CA 1
ATOM 3861 C C . HIS A 1 486 ? 17.850 0.644 -16.683 1.00 76.06 486 HIS A C 1
ATOM 3863 O O . HIS A 1 486 ? 17.155 -0.370 -16.703 1.00 76.06 486 HIS A O 1
ATOM 3869 N N . VAL A 1 487 ? 17.992 1.408 -17.772 1.00 77.00 487 VAL A N 1
ATOM 3870 C CA . VAL A 1 487 ? 17.289 1.164 -19.049 1.00 77.00 487 VAL A CA 1
ATOM 3871 C C . VAL A 1 487 ? 17.429 -0.275 -19.583 1.00 77.00 487 VAL A C 1
ATOM 3873 O O . VAL A 1 487 ? 16.430 -0.828 -20.056 1.00 77.00 487 VAL A O 1
ATOM 3876 N N . PRO A 1 488 ? 18.600 -0.943 -19.487 1.00 76.62 488 PRO A N 1
ATOM 3877 C CA . PRO A 1 488 ? 18.728 -2.345 -19.885 1.00 76.62 488 PRO A CA 1
ATOM 3878 C C . PRO A 1 488 ? 17.777 -3.286 -19.129 1.00 76.62 488 PRO A C 1
ATOM 3880 O O . PRO A 1 488 ? 17.323 -4.278 -19.698 1.00 76.62 488 PRO A O 1
ATOM 3883 N N . ASN A 1 489 ? 17.438 -2.978 -17.874 1.00 78.12 489 ASN A N 1
ATOM 3884 C CA . ASN A 1 489 ? 16.528 -3.801 -17.079 1.00 78.12 489 ASN A CA 1
ATOM 3885 C C . ASN A 1 489 ? 15.098 -3.728 -17.625 1.00 78.12 489 ASN A C 1
ATOM 3887 O O . ASN A 1 489 ? 14.429 -4.747 -17.740 1.00 78.12 489 ASN A O 1
ATOM 3891 N N . VAL A 1 490 ? 14.633 -2.554 -18.049 1.00 81.12 490 VAL A N 1
ATOM 3892 C CA . VAL A 1 490 ? 13.296 -2.424 -18.653 1.00 81.12 490 VAL A CA 1
ATOM 3893 C C . VAL A 1 490 ? 13.221 -3.202 -19.966 1.00 81.12 490 VAL A C 1
ATOM 3895 O O . VAL A 1 490 ? 12.276 -3.957 -20.199 1.00 81.12 490 VAL A O 1
ATOM 3898 N N . LEU A 1 491 ? 14.258 -3.084 -20.800 1.00 78.19 491 LEU A N 1
ATOM 3899 C CA . LEU A 1 491 ? 14.355 -3.820 -22.059 1.00 78.19 491 LEU A CA 1
ATOM 3900 C C . LEU A 1 491 ? 14.342 -5.336 -21.841 1.00 78.19 491 LEU A C 1
ATOM 3902 O O . LEU A 1 491 ? 13.576 -6.041 -22.496 1.00 78.19 491 LEU A O 1
ATOM 3906 N N . GLY A 1 492 ? 15.132 -5.846 -20.894 1.00 75.81 492 GLY A N 1
ATOM 3907 C CA . GLY A 1 492 ? 15.111 -7.270 -20.568 1.00 75.81 492 GLY A CA 1
ATOM 3908 C C . GLY A 1 492 ? 13.760 -7.732 -19.999 1.00 75.81 492 GLY A C 1
ATOM 3909 O O . GLY A 1 492 ? 13.337 -8.848 -20.280 1.00 75.81 492 GLY A O 1
ATOM 3910 N N . ALA A 1 493 ? 13.032 -6.893 -19.253 1.00 79.12 493 ALA A N 1
ATOM 3911 C CA . ALA A 1 493 ? 11.739 -7.272 -18.690 1.00 79.12 493 ALA A CA 1
ATOM 3912 C C . ALA A 1 493 ? 10.715 -7.440 -19.817 1.00 79.12 493 ALA A C 1
ATOM 3914 O O . ALA A 1 493 ? 10.000 -8.441 -19.887 1.00 79.12 493 ALA A O 1
ATOM 3915 N N . MET A 1 494 ? 10.702 -6.500 -20.763 1.00 79.56 494 MET A N 1
ATOM 3916 C CA . MET A 1 494 ? 9.818 -6.552 -21.925 1.00 79.56 494 MET A CA 1
ATOM 3917 C C . MET A 1 494 ? 10.140 -7.727 -22.858 1.00 79.56 494 MET A C 1
ATOM 3919 O O . MET A 1 494 ? 9.221 -8.381 -23.359 1.00 79.56 494 MET A O 1
ATOM 3923 N N . LEU A 1 495 ? 11.429 -7.997 -23.092 1.00 74.94 495 LEU A N 1
ATOM 3924 C CA . LEU A 1 495 ? 11.879 -9.017 -24.040 1.00 74.94 495 LEU A CA 1
ATOM 3925 C C . LEU A 1 495 ? 11.863 -10.432 -23.444 1.00 74.94 495 LEU A C 1
ATOM 3927 O O . LEU A 1 495 ? 11.375 -11.354 -24.094 1.00 74.94 495 LEU A O 1
ATOM 3931 N N . SER A 1 496 ? 12.345 -10.616 -22.213 1.00 73.25 496 SER A N 1
ATOM 3932 C CA . SER A 1 496 ? 12.459 -11.938 -21.579 1.00 73.25 496 SER A CA 1
ATOM 3933 C C . SER A 1 496 ? 11.267 -12.305 -20.712 1.00 73.25 496 SER A C 1
ATOM 3935 O O . SER A 1 496 ? 10.833 -13.452 -20.730 1.00 73.25 496 SER A O 1
ATOM 3937 N N . TYR A 1 497 ? 10.786 -11.365 -19.894 1.00 66.75 497 TYR A N 1
ATOM 3938 C CA . TYR A 1 497 ? 9.907 -11.694 -18.770 1.00 66.75 497 TYR A CA 1
ATOM 3939 C C . TYR A 1 497 ? 8.431 -11.685 -19.173 1.00 66.75 497 TYR A C 1
ATOM 3941 O O . TYR A 1 497 ? 7.678 -12.588 -18.830 1.00 66.75 497 TYR A O 1
ATOM 3949 N N . ILE A 1 498 ? 8.024 -10.696 -19.967 1.00 72.44 498 ILE A N 1
ATOM 3950 C CA . ILE A 1 498 ? 6.616 -10.503 -20.344 1.00 72.44 498 ILE A CA 1
ATOM 3951 C C . ILE A 1 498 ? 6.226 -11.340 -21.581 1.00 72.44 498 ILE A C 1
ATOM 3953 O O . ILE A 1 498 ? 5.044 -11.542 -21.860 1.00 72.44 498 ILE A O 1
ATOM 3957 N N . GLY A 1 499 ? 7.206 -11.851 -22.336 1.00 67.19 499 GLY A N 1
ATOM 3958 C CA . GLY A 1 499 ? 6.972 -12.765 -23.465 1.00 67.19 499 GLY A CA 1
ATOM 3959 C C . GLY A 1 499 ? 6.369 -12.114 -24.720 1.00 67.19 499 GLY A C 1
ATOM 3960 O O . GLY A 1 499 ? 5.887 -12.805 -25.618 1.00 67.19 499 GLY A O 1
ATOM 3961 N N . ILE A 1 500 ? 6.404 -10.782 -24.820 1.00 71.31 500 ILE A N 1
ATOM 3962 C CA . ILE A 1 500 ? 5.847 -10.002 -25.945 1.00 71.31 500 ILE A CA 1
ATOM 3963 C C . ILE A 1 500 ? 6.903 -9.544 -26.959 1.00 71.31 500 ILE A C 1
ATOM 3965 O O . ILE A 1 500 ? 6.596 -8.756 -27.857 1.00 71.31 500 ILE A O 1
ATOM 3969 N N . ALA A 1 501 ? 8.125 -10.076 -26.862 1.00 71.38 501 ALA A N 1
ATOM 3970 C CA . ALA A 1 501 ? 9.260 -9.709 -27.708 1.00 71.38 501 ALA A CA 1
ATOM 3971 C C . ALA A 1 501 ? 8.904 -9.672 -29.200 1.00 71.38 501 ALA A C 1
ATOM 3973 O O . ALA A 1 501 ? 9.145 -8.674 -29.861 1.00 71.38 501 ALA A O 1
ATOM 3974 N N . HIS A 1 502 ? 8.230 -10.699 -29.724 1.00 74.75 502 HIS A N 1
ATOM 3975 C CA . HIS A 1 502 ? 7.877 -10.787 -31.147 1.00 74.75 502 HIS A CA 1
ATOM 3976 C C . HIS A 1 502 ? 6.993 -9.634 -31.670 1.00 74.75 502 HIS A C 1
ATOM 3978 O O . HIS A 1 502 ? 7.033 -9.339 -32.862 1.00 74.75 502 HIS A O 1
ATOM 3984 N N . LYS A 1 503 ? 6.204 -8.981 -30.804 1.00 78.88 503 LYS A N 1
ATOM 3985 C CA . LYS A 1 503 ? 5.342 -7.838 -31.162 1.00 78.88 503 LYS A CA 1
ATOM 3986 C C . LYS A 1 503 ? 6.005 -6.490 -30.902 1.00 78.88 503 LYS A C 1
ATOM 3988 O O . LYS A 1 503 ? 5.728 -5.538 -31.620 1.00 78.88 503 LYS A O 1
ATOM 3993 N N . ILE A 1 504 ? 6.866 -6.419 -29.889 1.00 80.00 504 ILE A N 1
ATOM 3994 C CA . ILE A 1 504 ? 7.536 -5.182 -29.473 1.00 80.00 504 ILE A CA 1
ATOM 3995 C C . ILE A 1 504 ? 8.850 -4.951 -30.221 1.00 80.00 504 ILE A C 1
ATOM 3997 O O . ILE A 1 504 ? 9.215 -3.806 -30.467 1.00 80.00 504 ILE A O 1
ATOM 4001 N N . LEU A 1 505 ? 9.551 -6.009 -30.631 1.00 78.19 505 LEU A N 1
ATOM 4002 C CA . LEU A 1 505 ? 10.855 -5.911 -31.289 1.00 78.19 505 LEU A CA 1
ATOM 4003 C C . LEU A 1 505 ? 10.862 -4.990 -32.526 1.00 78.19 505 LEU A C 1
ATOM 4005 O O . LEU A 1 505 ? 11.812 -4.218 -32.644 1.00 78.19 505 LEU A O 1
ATOM 4009 N N . PRO A 1 506 ? 9.827 -4.971 -33.400 1.00 82.44 506 PRO A N 1
ATOM 4010 C CA . PRO A 1 506 ? 9.768 -4.013 -34.508 1.00 82.44 506 PRO A CA 1
ATOM 4011 C C . PRO A 1 506 ? 9.757 -2.548 -34.050 1.00 82.44 506 PRO A C 1
ATOM 4013 O O . PRO A 1 506 ? 10.317 -1.689 -34.721 1.00 82.44 506 PRO A O 1
ATOM 4016 N N . LEU A 1 507 ? 9.141 -2.263 -32.901 1.00 80.19 507 LEU A N 1
ATOM 4017 C CA . LEU A 1 507 ? 9.073 -0.920 -32.325 1.00 80.19 507 LEU A CA 1
ATOM 4018 C C . LEU A 1 507 ? 10.374 -0.538 -31.595 1.00 80.19 507 LEU A C 1
ATOM 4020 O O . LEU A 1 507 ? 10.630 0.639 -31.361 1.00 80.19 507 LEU A O 1
ATOM 4024 N N . LEU A 1 508 ? 11.214 -1.524 -31.261 1.00 76.62 508 LEU A N 1
ATOM 4025 C CA . LEU A 1 508 ? 12.497 -1.324 -30.590 1.00 76.62 508 LEU A CA 1
ATOM 4026 C C . LEU A 1 508 ? 13.692 -1.202 -31.550 1.00 76.62 508 LEU A C 1
ATOM 4028 O O . LEU A 1 508 ? 14.822 -1.091 -31.082 1.00 76.62 508 LEU A O 1
ATOM 4032 N N . GLU A 1 509 ? 13.490 -1.203 -32.872 1.00 79.75 509 GLU A N 1
ATOM 4033 C CA . GLU A 1 509 ? 14.597 -1.160 -33.844 1.00 79.75 509 GLU A CA 1
ATOM 4034 C C . GLU A 1 509 ? 15.522 0.056 -33.633 1.00 79.75 509 GLU A C 1
ATOM 4036 O O . GLU A 1 509 ? 16.749 -0.072 -33.619 1.00 79.75 509 GLU A O 1
ATOM 4041 N N . GLU A 1 510 ? 14.938 1.238 -33.435 1.00 75.81 510 GLU A N 1
ATOM 4042 C CA . GLU A 1 510 ? 15.666 2.493 -33.216 1.00 75.81 510 GLU A CA 1
ATOM 4043 C C . GLU A 1 510 ? 16.391 2.538 -31.855 1.00 75.81 510 GLU A C 1
ATOM 4045 O O . GLU A 1 510 ? 17.609 2.763 -31.848 1.00 75.81 510 GLU A O 1
ATOM 4050 N N . PRO A 1 511 ? 15.745 2.221 -30.714 1.00 74.12 511 PRO A N 1
ATOM 4051 C CA . PRO A 1 511 ? 16.452 2.155 -29.438 1.00 74.12 511 PRO A CA 1
ATOM 4052 C C . PRO A 1 511 ? 17.524 1.052 -29.403 1.00 74.12 511 PRO A C 1
ATOM 4054 O O . PRO A 1 511 ? 18.608 1.285 -28.872 1.00 74.12 511 PRO A O 1
ATOM 4057 N N . MET A 1 512 ? 17.309 -0.110 -30.031 1.00 75.25 512 MET A N 1
ATOM 4058 C CA . MET A 1 512 ? 18.336 -1.162 -30.135 1.00 75.25 512 MET A CA 1
ATOM 4059 C C . MET A 1 512 ? 19.548 -0.725 -30.961 1.00 75.25 512 MET A C 1
ATOM 4061 O O . MET A 1 512 ? 20.681 -1.088 -30.641 1.00 75.25 512 MET A O 1
ATOM 4065 N N . ARG A 1 513 ? 19.342 0.089 -32.003 1.00 77.75 513 ARG A N 1
ATOM 4066 C CA . ARG A 1 513 ? 20.446 0.684 -32.765 1.00 77.75 513 ARG A CA 1
ATOM 4067 C C . ARG A 1 513 ? 21.287 1.611 -31.885 1.00 77.75 513 ARG A C 1
ATOM 4069 O O . ARG A 1 513 ? 22.511 1.534 -31.946 1.00 77.75 513 ARG A O 1
ATOM 4076 N N . THR A 1 514 ? 20.646 2.424 -31.046 1.00 73.50 514 THR A N 1
ATOM 4077 C CA . THR A 1 514 ? 21.329 3.293 -30.071 1.00 73.50 514 THR A CA 1
ATOM 4078 C C . THR A 1 514 ? 22.130 2.468 -29.061 1.00 73.50 514 THR A C 1
ATOM 4080 O O . THR A 1 514 ? 23.311 2.726 -28.855 1.00 73.50 514 THR A O 1
ATOM 4083 N N . VAL A 1 515 ? 21.548 1.391 -28.523 1.00 72.19 515 VAL A N 1
ATOM 4084 C CA . VAL A 1 515 ? 22.260 0.442 -27.648 1.00 72.19 515 VAL A CA 1
ATOM 4085 C C . VAL A 1 515 ? 23.473 -0.190 -28.343 1.00 72.19 515 VAL A C 1
ATOM 4087 O O . VAL A 1 515 ? 24.540 -0.329 -27.745 1.00 72.19 515 VAL A O 1
ATOM 4090 N N . SER A 1 516 ? 23.342 -0.563 -29.618 1.00 75.88 516 SER A N 1
ATOM 4091 C CA . SER A 1 516 ? 24.449 -1.142 -30.383 1.00 75.88 516 SER A CA 1
ATOM 4092 C C . SER A 1 516 ? 25.607 -0.161 -30.583 1.00 75.88 516 SER A C 1
ATOM 4094 O O . SER A 1 516 ? 26.751 -0.610 -30.617 1.00 75.88 516 SER A O 1
ATOM 4096 N N . MET A 1 517 ? 25.333 1.143 -30.713 1.00 74.44 517 MET A N 1
ATOM 4097 C CA . MET A 1 517 ? 26.372 2.178 -30.800 1.00 74.44 517 MET A CA 1
ATOM 4098 C C . MET A 1 517 ? 27.146 2.306 -29.480 1.00 74.44 517 MET A C 1
ATOM 4100 O O . MET A 1 517 ? 28.365 2.452 -29.486 1.00 74.44 517 MET A O 1
ATOM 4104 N N . GLU A 1 518 ? 26.474 2.153 -28.340 1.00 71.50 518 GLU A N 1
ATOM 4105 C CA . GLU A 1 518 ? 27.106 2.204 -27.011 1.00 71.50 518 GLU A CA 1
ATOM 4106 C C . GLU A 1 518 ? 27.993 0.988 -26.714 1.00 71.50 518 GLU A C 1
ATOM 4108 O O . GLU A 1 518 ? 28.973 1.063 -25.971 1.00 71.50 518 GLU A O 1
ATOM 4113 N N . LEU A 1 519 ? 27.713 -0.144 -27.360 1.00 71.50 519 LEU A N 1
ATOM 4114 C CA . LEU A 1 519 ? 28.579 -1.323 -27.327 1.00 71.50 519 LEU A CA 1
ATOM 4115 C C . LEU A 1 519 ? 29.797 -1.214 -28.258 1.00 71.50 519 LEU A C 1
ATOM 4117 O O . LEU A 1 519 ? 30.681 -2.082 -28.224 1.00 71.50 519 LEU A O 1
ATOM 4121 N N . GLU A 1 520 ? 29.899 -0.160 -29.071 1.00 80.62 520 GLU A N 1
ATOM 4122 C CA . GLU A 1 520 ? 31.102 0.103 -29.854 1.00 80.62 520 GLU A CA 1
ATOM 4123 C C . GLU A 1 520 ? 32.299 0.423 -28.947 1.00 80.62 520 GLU A C 1
ATOM 4125 O O . GLU A 1 520 ? 32.219 0.521 -27.722 1.00 80.62 520 GLU A O 1
ATOM 4130 N N . ILE A 1 521 ? 33.490 0.511 -29.542 1.00 72.75 521 ILE A N 1
ATOM 4131 C CA . ILE A 1 521 ? 34.732 0.710 -28.783 1.00 72.75 521 ILE A CA 1
ATOM 4132 C C . ILE A 1 521 ? 34.662 1.998 -27.949 1.00 72.75 521 ILE A C 1
ATOM 4134 O O . ILE A 1 521 ? 35.113 1.985 -26.810 1.00 72.75 521 ILE A O 1
ATOM 4138 N N . LEU A 1 522 ? 34.087 3.079 -28.482 1.00 68.56 522 LEU A N 1
ATOM 4139 C CA . LEU A 1 522 ? 34.011 4.370 -27.793 1.00 68.56 522 LEU A CA 1
ATOM 4140 C C . LEU A 1 522 ? 33.007 4.359 -26.630 1.00 68.56 522 LEU A C 1
ATOM 4142 O O . LEU A 1 522 ? 33.391 4.750 -25.529 1.00 68.56 522 LEU A O 1
ATOM 4146 N N . GLY A 1 523 ? 31.796 3.829 -26.830 1.00 69.94 523 GLY A N 1
ATOM 4147 C CA . GLY A 1 523 ? 30.787 3.729 -25.767 1.00 69.94 523 GLY A CA 1
ATOM 4148 C C . GLY A 1 523 ? 31.235 2.823 -24.615 1.00 69.94 523 GLY A C 1
ATOM 4149 O O . GLY A 1 523 ? 31.143 3.204 -23.453 1.00 69.94 523 GLY A O 1
ATOM 4150 N N . ARG A 1 524 ? 31.911 1.700 -24.904 1.00 73.12 524 ARG A N 1
ATOM 4151 C CA . ARG A 1 524 ? 32.508 0.836 -23.861 1.00 73.12 524 ARG A CA 1
ATOM 4152 C C . ARG A 1 524 ? 33.607 1.509 -23.038 1.00 73.12 524 ARG A C 1
ATOM 4154 O O . ARG A 1 524 ? 33.827 1.119 -21.895 1.00 73.12 524 ARG A O 1
ATOM 4161 N N . HIS A 1 525 ? 34.323 2.481 -23.607 1.00 72.31 525 HIS A N 1
ATOM 4162 C CA . HIS A 1 525 ? 35.302 3.271 -22.852 1.00 72.31 525 HIS A CA 1
ATOM 4163 C C . HIS A 1 525 ? 34.633 4.363 -22.009 1.00 72.31 525 HIS A C 1
ATOM 4165 O O . HIS A 1 525 ? 35.160 4.704 -20.952 1.00 72.31 525 HIS A O 1
ATOM 4171 N N . GLN A 1 526 ? 33.503 4.909 -22.463 1.00 69.88 526 GLN A N 1
ATOM 4172 C CA . GLN A 1 526 ? 32.751 5.943 -21.749 1.00 69.88 526 GLN A CA 1
ATOM 4173 C C . GLN A 1 526 ? 31.892 5.351 -20.618 1.00 69.88 526 GLN A C 1
ATOM 4175 O O . GLN A 1 526 ? 31.861 5.915 -19.525 1.00 69.88 526 GLN A O 1
ATOM 4180 N N . HIS A 1 527 ? 31.294 4.173 -20.833 1.00 70.06 527 HIS A N 1
ATOM 4181 C CA . HIS A 1 527 ? 30.388 3.498 -19.896 1.00 70.06 527 HIS A CA 1
ATOM 4182 C C . HIS A 1 527 ? 30.734 2.005 -19.724 1.00 70.06 527 HIS A C 1
ATOM 4184 O O . HIS A 1 527 ? 29.950 1.129 -20.106 1.00 70.06 527 HIS A O 1
ATOM 4190 N N . PRO A 1 528 ? 31.895 1.665 -19.129 1.00 69.44 528 PRO A N 1
ATOM 4191 C CA . PRO A 1 528 ? 32.333 0.272 -19.002 1.00 69.44 528 PRO A CA 1
ATOM 4192 C C . PRO A 1 528 ? 31.326 -0.595 -18.230 1.00 69.44 528 PRO A C 1
ATOM 4194 O O . PRO A 1 528 ? 31.073 -1.739 -18.617 1.00 69.44 528 PRO A O 1
ATOM 4197 N N . ASP A 1 529 ? 30.686 -0.021 -17.210 1.00 68.38 529 ASP A N 1
ATOM 4198 C CA . ASP A 1 529 ? 29.753 -0.708 -16.312 1.00 68.38 529 ASP A CA 1
ATOM 4199 C C . ASP A 1 529 ? 28.427 -1.109 -16.992 1.00 68.38 529 ASP A C 1
ATOM 4201 O O . ASP A 1 529 ? 27.763 -2.045 -16.544 1.00 68.38 529 ASP A O 1
ATOM 4205 N N . LEU A 1 530 ? 28.059 -0.465 -18.108 1.00 68.19 530 LEU A N 1
ATOM 4206 C CA . LEU A 1 530 ? 26.816 -0.740 -18.847 1.00 68.19 530 LEU A CA 1
ATOM 4207 C C . LEU A 1 530 ? 26.970 -1.836 -19.910 1.00 68.19 530 LEU A C 1
ATOM 4209 O O . LEU A 1 530 ? 25.979 -2.396 -20.381 1.00 68.19 530 LEU A O 1
ATOM 4213 N N . THR A 1 531 ? 28.208 -2.213 -20.240 1.00 71.88 531 THR A N 1
ATOM 4214 C CA . THR A 1 531 ? 28.502 -3.216 -21.276 1.00 71.88 531 THR A CA 1
ATOM 4215 C C . THR A 1 531 ? 27.861 -4.571 -20.959 1.00 71.88 531 THR A C 1
ATOM 4217 O O . THR A 1 531 ? 27.269 -5.205 -21.829 1.00 71.88 531 THR A O 1
ATOM 4220 N N . ILE A 1 532 ? 27.964 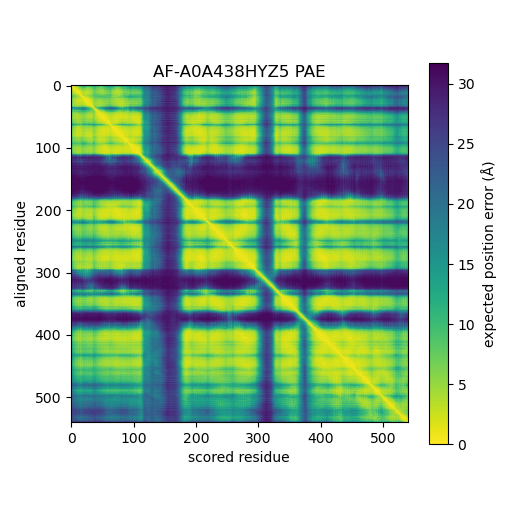-5.029 -19.706 1.00 68.75 532 ILE A N 1
ATOM 4221 C CA . ILE A 1 532 ? 27.426 -6.329 -19.279 1.00 68.75 532 ILE A CA 1
ATOM 4222 C C . ILE A 1 532 ? 25.885 -6.336 -19.306 1.00 68.75 532 ILE A C 1
ATOM 4224 O O . ILE A 1 532 ? 25.330 -7.265 -19.895 1.00 68.75 532 ILE A O 1
ATOM 4228 N N . PRO A 1 533 ? 25.176 -5.348 -18.717 1.00 67.25 533 PRO A N 1
ATOM 4229 C CA . PRO A 1 533 ? 23.725 -5.226 -18.853 1.00 67.25 533 PRO A CA 1
ATOM 4230 C C . PRO A 1 533 ? 23.236 -5.247 -20.305 1.00 67.25 533 PRO A C 1
ATOM 4232 O O . PRO A 1 533 ? 22.330 -6.011 -20.628 1.00 67.25 533 PRO A O 1
ATOM 4235 N N . PHE A 1 534 ? 23.865 -4.490 -21.206 1.00 71.06 534 PHE A N 1
ATOM 4236 C CA . PHE A 1 534 ? 23.450 -4.456 -22.610 1.00 71.06 534 PHE A CA 1
ATOM 4237 C C . PHE A 1 534 ? 23.716 -5.759 -23.360 1.00 71.06 534 PHE A C 1
ATOM 4239 O O . PHE A 1 534 ? 22.865 -6.213 -24.123 1.00 71.06 534 PHE A O 1
ATOM 4246 N N . LEU A 1 535 ? 24.855 -6.410 -23.109 1.00 69.94 535 LEU A N 1
ATOM 4247 C CA . LEU A 1 535 ? 25.112 -7.737 -23.665 1.00 69.94 535 LEU A CA 1
ATOM 4248 C C . LEU A 1 535 ? 24.081 -8.758 -23.183 1.00 69.94 535 LEU A C 1
ATOM 4250 O O . LEU A 1 535 ? 23.660 -9.593 -23.975 1.00 69.94 535 LEU A O 1
ATOM 4254 N N . LYS A 1 536 ? 23.637 -8.682 -21.921 1.00 64.88 536 LYS A N 1
ATOM 4255 C CA . LYS A 1 536 ? 22.555 -9.546 -21.429 1.00 64.88 536 LYS A CA 1
ATOM 4256 C C . LYS A 1 536 ? 21.272 -9.330 -22.226 1.00 64.88 536 LYS A C 1
ATOM 4258 O O . LYS A 1 536 ? 20.699 -10.319 -22.654 1.00 64.88 536 LYS A O 1
ATOM 4263 N N . VAL A 1 537 ? 20.872 -8.080 -22.472 1.00 63.53 537 VAL A N 1
ATOM 4264 C CA . VAL A 1 537 ? 19.665 -7.748 -23.255 1.00 63.53 537 VAL A CA 1
ATOM 4265 C C . VAL A 1 537 ? 19.731 -8.287 -24.686 1.00 63.53 537 VAL A C 1
ATOM 4267 O O . VAL A 1 537 ? 18.730 -8.783 -25.180 1.00 63.53 537 VAL A O 1
ATOM 4270 N N . ILE A 1 538 ? 20.893 -8.219 -25.345 1.00 66.50 538 ILE A N 1
ATOM 4271 C CA . ILE A 1 538 ? 21.066 -8.687 -26.736 1.00 66.50 538 ILE A CA 1
ATOM 4272 C C . ILE A 1 538 ? 21.161 -10.220 -26.840 1.00 66.50 538 ILE A C 1
ATOM 4274 O O . ILE A 1 538 ? 20.877 -10.784 -27.893 1.00 66.50 538 ILE A O 1
ATOM 4278 N N . LEU A 1 539 ? 21.612 -10.895 -25.778 1.00 59.12 539 LEU A N 1
ATOM 4279 C CA . LEU A 1 539 ? 21.771 -12.356 -25.737 1.00 59.12 539 LEU A CA 1
ATOM 4280 C C . LEU A 1 539 ? 20.496 -13.107 -25.311 1.00 59.12 539 LEU A C 1
ATOM 4282 O O . LEU A 1 539 ? 20.516 -14.340 -25.281 1.00 59.12 539 LEU A O 1
ATOM 4286 N N . ILE A 1 540 ? 19.438 -12.375 -24.955 1.00 56.00 540 ILE A N 1
ATOM 4287 C CA . ILE A 1 540 ? 18.069 -12.868 -24.737 1.00 56.00 540 ILE A CA 1
ATOM 4288 C C . ILE A 1 540 ? 17.392 -13.024 -26.096 1.00 56.00 540 ILE A C 1
ATOM 4290 O O . ILE A 1 540 ? 16.742 -14.076 -26.292 1.00 56.00 540 ILE A O 1
#

Nearest PDB structures (foldseek):
  3nmz-assembly2_A  TM=1.952E-01  e=5.086E-03  Homo sapiens
  8y0p-assembly2_B  TM=1.522E-01  e=1.438E-03  Homo sapiens
  3nmx-assembly2_B  TM=2.881E-01  e=1.347E-01  Homo sapiens
  8qah-assembly2_B  TM=2.702E-01  e=5.155E-01  synthetic construct
  3nmx-assembly1_A  TM=2.448E-01  e=3.614E-01  Homo sapiens